Protein AF-0000000086525013 (afdb_homodimer)

Secondary structure (DSSP, 8-state):
-EEEEEEETTTTEEEEEEE-TTT-EEEEES-BGGGHHHHHHHHHHTT-EEEEEEESS--SSS-BSHHHHHHHH--EEEEEGGG---S-SEEE-TT-EEEETTEEEEEEE-TTSSTT-EEEEETTSSEEEEETTSBTTB----SSTT--HHHHHHHIIIIITTS-TT-EEEESB-SSSB--EEHHHHHHH-TTTSTT--HHHHHHHHHT--PPPPTTHHHHHHHHTTTT--SS-GGGGPPPSSS-EEE-TTS-EEE-HHHHHHTGGGSEEEE-S-HHHHTSTT-B-TTPEE--HHHHGGGGGGS-SSS-EEEE-SSSHHHHHHHHHHHHTT--SEEE-TTHHHHHHHTT---BS---/-EEEEEEETTTTEEEEEEE-TTT-EEEEES-BGGGHHHHHHHHHHTT-EEEEEEESS--SSS-BSHHHHHHHH--EEEEEGGG---S-SEEE-TT-EEEETTEEEEEEE-TTSSTT-EEEEETTSSEEEEETTSBTTB----SSTT--HHHHHHHIIIIITTS-TT-EEEESB-SSSB--EEHHHHHHH-TTTSTT--HHHHHHHHHT--PPPPTTHHHHHHHHTTTT--SS-GGGGPPPSSS-EEE-TTS-EEE-HHHHHHTGGGSEEEE-S-HHHHTSTT-B-TT-EE--HHHHGGGGGGS-SSS-EEEE-SSSHHHHHHHHHHHHTT--SEEE-TTHHHHHHHTT---BS---

Radius of gyration: 27.97 Å; Cα contacts (8 Å, |Δi|>4): 1702; chains: 2; bounding box: 59×94×61 Å

Foldseek 3Di:
DDWDWDADPQLQFIKIWDADPVVLEIEIEQAFQLCLQLVVQVSVVSVHQYAEYEYQAQDQQGAGNRVVNCVVRVHFYEFALQRLAPQGPYHDDQQDWADHPPKIWGWHQQAALANRGIKTAIPVRQEIEREQLDDDLDHHAQPPNNHHLLSSLCRCVPPPLPGPQNRKYAYGGDDPPDGIDGSVCCQDRNPQHHDPQDSVSNRVCRVPVPDDDRPRRVQRNVCVSHPRVRPPCPVVPDDDPLADWRAHSVGFTAHDLVRCLVQVVQAAEEEQEDPCQCLDQLAADPRHHYHHLVCCLVCVVVDDQVGAYEYAYQQFVSRRVVQVSNVVVPRDRYHYHHGGSVVCVVVPGDGDNHHD/DDWDWDADPQLQFIKIWDADPVVLEIEIEQAFQLCLQLVVQVSVVSVHQYAEYEYQAQDQQGAHNRVVNCVVRVHFYEFALQRLAPAGPYHDDQQDWADHPPKIWGWHQQAALARRGIKTAIPVRQEIEREQLDDDLDHHAQPPNNHHLLSSLCRCVVPPLPGPQNRKYAYGGDDPPDGIDGSVCCQDRNPQHHDPQDSVSNRVCRVPVPDDDRPRRVQRNVCVSHPRVRPPPPVVPDDDPLADWRAHSVGFTAHDLVRCLVQVVQAAEEEQEDPCQCLDQLAADPRHDYHHLVCCLVCVVVDDQVGAYEYAYQQFVSRRVVQVSNVVVPRDRYHYHHGGSVVSVVVPGDGDNHHD

Sequence (712 aa):
MIFRQLFDPQSSTYTYLLADSASREAVLIDPVFEQVRRDAALLDELGLRLVATVDTHVHADHVTGAWLLKQRTGSTIAISAASGAQGADRYLNDGDRCAFGARYLTVRATPGHTSGCISLVLDDESMAFTGDCLLIRGTGRTDFQQGDPRALYRAVHGRLFTLPAACLLYPAHDYRGLTVTSVGEERRFNPRLGGDLSEDDFAGYMRNLGLAHPRQIDVAVPANLQCGVAANAPDVQAAPDWAPLVYTFAGFWEIDPQWLEDHLPAVQVVDVREPDEFTGPLGHLPGATPIPLGELAARTGEIARDRPVVTVCRAGGRSAQATVILLKAGFDAVANLGGGMLRWRAEGRVVTDGRSMIFRQLFDPQSSTYTYLLADSASREAVLIDPVFEQVRRDAALLDELGLRLVATVDTHVHADHVTGAWLLKQRTGSTIAISAASGAQGADRYLNDGDRCAFGARYLTVRATPGHTSGCISLVLDDESMAFTGDCLLIRGTGRTDFQQGDPRALYRAVHGRLFTLPAACLLYPAHDYRGLTVTSVGEERRFNPRLGGDLSEDDFAGYMRNLGLAHPRQIDVAVPANLQCGVAANAPDVQAAPDWAPLVYTFAGFWEIDPQWLEDHLPAVQVVDVREPDEFTGPLGHLPGATPIPLGELAARTGEIARDRPVVTVCRAGGRSAQATVILLKAGFDAVANLGGGMLRWRAEGRVVTDGRS

Solvent-accessible surface area (backbone atoms only — not comparable to full-atom values): 36115 Å² total; per-residue (Å²): 112,48,75,47,61,36,39,40,81,88,67,30,32,37,25,39,40,42,27,21,70,84,72,24,20,17,36,35,34,42,45,41,42,96,44,40,67,53,53,52,18,44,33,57,76,69,63,40,45,53,56,29,32,38,36,35,48,71,40,40,62,47,37,35,16,43,41,59,46,25,73,73,66,67,25,41,35,33,32,36,57,64,47,70,52,38,85,56,73,39,66,43,48,68,68,38,72,53,70,26,58,96,45,37,29,36,32,38,64,27,29,8,29,27,55,17,21,28,25,39,28,35,77,84,47,56,39,31,37,30,22,50,50,42,33,82,52,42,57,44,64,33,88,48,71,70,25,29,49,56,49,29,46,49,23,43,58,67,64,49,58,66,45,54,50,79,16,30,36,37,37,29,49,49,91,72,39,62,63,69,47,30,30,45,51,40,48,58,60,13,56,56,67,14,62,78,42,44,61,65,49,31,34,56,37,60,74,52,61,79,71,77,79,64,89,36,30,84,56,8,35,67,18,23,38,40,38,21,51,50,91,83,51,62,74,75,72,57,72,71,84,90,54,80,62,46,62,43,65,75,70,51,38,27,42,49,66,67,60,44,67,78,41,50,91,70,42,41,41,39,30,29,38,50,73,69,52,48,69,23,59,73,15,34,56,76,84,47,43,80,42,33,59,84,47,35,84,82,47,51,85,80,53,72,83,92,45,39,36,35,25,27,20,61,39,23,35,49,10,43,53,46,41,54,55,40,43,75,72,67,51,81,52,59,26,16,31,65,37,14,45,54,44,44,52,75,70,66,53,81,59,39,76,41,57,131,112,48,76,45,60,35,39,40,80,88,68,30,31,38,25,38,39,42,27,21,70,85,70,24,19,17,36,35,35,40,47,42,43,93,43,40,66,52,53,52,20,45,33,56,77,68,62,40,45,53,56,29,32,37,36,36,48,72,39,40,60,47,37,34,17,43,42,59,46,24,74,74,67,67,26,40,36,33,33,35,58,64,46,71,52,39,86,57,73,38,67,44,50,68,69,37,73,53,72,26,57,96,43,36,29,35,32,37,64,27,29,8,29,27,57,16,22,28,26,38,29,34,76,83,46,56,36,32,37,30,22,49,50,41,34,82,51,43,56,44,64,32,88,48,72,70,25,30,51,56,47,28,47,50,23,43,58,66,64,48,57,67,45,55,48,78,16,30,37,35,37,28,48,49,90,72,39,63,64,68,48,29,32,45,51,39,48,56,59,13,54,58,65,14,62,78,41,46,60,66,48,31,34,56,38,60,73,53,60,79,71,78,78,63,89,35,31,86,56,9,35,65,18,22,37,40,40,21,52,48,90,84,49,62,74,75,72,56,71,70,86,90,53,79,61,48,62,42,65,76,71,52,38,27,43,47,66,69,60,44,67,76,42,49,90,69,42,42,40,39,29,29,38,49,72,69,51,47,68,23,60,74,15,34,56,76,84,45,42,79,43,33,60,84,47,34,84,82,46,51,84,79,53,71,84,90,45,40,35,35,26,26,21,60,39,23,34,50,11,45,54,45,44,53,55,40,43,75,72,67,52,83,50,59,27,16,31,66,38,14,45,54,43,42,51,74,70,68,52,79,58,40,76,41,57,132

pLDDT: mean 95.35, std 7.81, range [48.78, 99.0]

InterPro domains:
  IPR001279 Metallo-beta-lactamase [PF00753] (12-173)
  IPR001279 Metallo-beta-lactamase [SM00849] (12-173)
  IPR001763 Rhodanese-like domain [PF00581] (257-346)
  IPR001763 Rhodanese-like domain [PS50206] (263-353)
  IPR001763 Rhodanese-like domain [SM00450] (253-350)
  IPR036866 Ribonuclease Z/Hydroxyacylglutathione hydrolase-like [G3DSA:3.60.15.10] (1-240)
  IPR036866 Ribonuclease Z/Hydroxyacylglutathione hydrolase-like [SSF56281] (1-229)
  IPR036873 Rhodanese-like domain superfamily [G3DSA:3.40.250.10] (241-351)
  IPR036873 Rhodanese-like domain superfamily [SSF52821] (240-353)
  IPR044528 Persulfide dioxygenase-like, MBL-fold metallo-hydrolase domain [cd07724] (2-175)
  IPR051682 Mitochondrial Persulfide Dioxygenase [PTHR43084] (1-231)

Structure (mmCIF, N/CA/C/O backbone):
data_AF-0000000086525013-model_v1
#
loop_
_entity.id
_entity.type
_entity.pdbx_description
1 polymer 'MBL fold metallo-hydrolase'
#
loop_
_atom_site.group_PDB
_atom_site.id
_atom_site.type_symbol
_atom_site.label_atom_id
_atom_site.label_alt_id
_atom_site.label_comp_id
_atom_site.label_asym_id
_atom_site.label_entity_id
_atom_site.label_seq_id
_atom_site.pdbx_PDB_ins_code
_atom_site.Cartn_x
_atom_site.Cartn_y
_atom_site.Cartn_z
_atom_site.occupancy
_atom_site.B_iso_or_equiv
_atom_site.auth_seq_id
_atom_site.auth_comp_id
_atom_site.auth_asym_id
_atom_site.auth_atom_id
_atom_site.pdbx_PDB_model_num
ATOM 1 N N . MET A 1 1 ? -11.664 11.898 -12.141 1 95.5 1 MET A N 1
ATOM 2 C CA . MET A 1 1 ? -12.016 11.133 -10.945 1 95.5 1 MET A CA 1
ATOM 3 C C . MET A 1 1 ? -10.859 11.109 -9.953 1 95.5 1 MET A C 1
ATOM 5 O O . MET A 1 1 ? -9.703 10.984 -10.344 1 95.5 1 MET A O 1
ATOM 9 N N . ILE A 1 2 ? -11.125 11.344 -8.664 1 98.25 2 ILE A N 1
ATOM 10 C CA . ILE A 1 2 ? -10.164 11.219 -7.578 1 98.25 2 ILE A CA 1
ATOM 11 C C . ILE A 1 2 ? -10.195 9.797 -7.02 1 98.25 2 ILE A C 1
ATOM 13 O O . ILE A 1 2 ? -11.273 9.266 -6.73 1 98.25 2 ILE A O 1
ATOM 17 N N . PHE A 1 3 ? -9.109 9.156 -6.996 1 98.81 3 PHE A N 1
ATOM 18 C CA . PHE A 1 3 ? -8.984 7.809 -6.453 1 98.81 3 PHE A CA 1
ATOM 19 C C . PHE A 1 3 ? -7.852 7.734 -5.438 1 98.81 3 PHE A C 1
ATOM 21 O O . PHE A 1 3 ? -6.742 8.195 -5.703 1 98.81 3 PHE A O 1
ATOM 28 N N . ARG A 1 4 ? -8.172 7.215 -4.23 1 98.88 4 ARG A N 1
ATOM 29 C CA . ARG A 1 4 ? -7.16 6.938 -3.215 1 98.88 4 ARG A CA 1
ATOM 30 C C . ARG A 1 4 ? -7.305 5.523 -2.668 1 98.88 4 ARG A C 1
ATOM 32 O O . ARG A 1 4 ? -8.422 5.055 -2.424 1 98.88 4 ARG A O 1
ATOM 39 N N . GLN A 1 5 ? -6.199 4.84 -2.592 1 98.88 5 GLN A N 1
ATOM 40 C CA . GLN A 1 5 ? -6.059 3.561 -1.909 1 98.88 5 GLN A CA 1
ATOM 41 C C . GLN A 1 5 ? -5.359 3.729 -0.563 1 98.88 5 GLN A C 1
ATOM 43 O O . GLN A 1 5 ? -4.203 4.16 -0.508 1 98.88 5 GLN A O 1
ATOM 48 N N . LEU A 1 6 ? -6.098 3.436 0.527 1 98.88 6 LEU A N 1
ATOM 49 C CA . LEU A 1 6 ? -5.625 3.631 1.894 1 98.88 6 LEU A CA 1
ATOM 50 C C . LEU A 1 6 ? -5.5 2.295 2.619 1 98.88 6 LEU A C 1
ATOM 52 O O . LEU A 1 6 ? -6.348 1.416 2.463 1 98.88 6 LEU A O 1
ATOM 56 N N . PHE A 1 7 ? -4.43 2.154 3.373 1 98.81 7 PHE A N 1
ATOM 57 C CA . PHE A 1 7 ? -4.125 0.847 3.941 1 98.81 7 PHE A CA 1
ATOM 58 C C . PHE A 1 7 ? -4.109 0.909 5.465 1 98.81 7 PHE A C 1
ATOM 60 O O . PHE A 1 7 ? -3.574 1.854 6.047 1 98.81 7 PHE A O 1
ATOM 67 N N . ASP A 1 8 ? -4.754 -0.01 6.113 1 97.88 8 ASP A N 1
ATOM 68 C CA . ASP A 1 8 ? -4.609 -0.258 7.543 1 97.88 8 ASP A CA 1
ATOM 69 C C . ASP A 1 8 ? -3.648 -1.415 7.809 1 97.88 8 ASP A C 1
ATOM 71 O O . ASP A 1 8 ? -4.004 -2.58 7.609 1 97.88 8 ASP A O 1
ATOM 75 N N . PRO A 1 9 ? -2.467 -1.12 8.359 1 96.38 9 PRO A N 1
ATOM 76 C CA . PRO A 1 9 ? -1.465 -2.178 8.523 1 96.38 9 PRO A CA 1
ATOM 77 C C . PRO A 1 9 ? -1.87 -3.217 9.562 1 96.38 9 PRO A C 1
ATOM 79 O O . PRO A 1 9 ? -1.467 -4.379 9.477 1 96.38 9 PRO A O 1
ATOM 82 N N . GLN A 1 10 ? -2.672 -2.848 10.508 1 94.94 10 GLN A N 1
ATOM 83 C CA . GLN A 1 10 ? -3.033 -3.768 11.578 1 94.94 10 GLN A CA 1
ATOM 84 C C . GLN A 1 10 ? -3.918 -4.895 11.062 1 94.94 10 GLN A C 1
ATOM 86 O O . GLN A 1 10 ? -3.682 -6.066 11.359 1 94.94 10 GLN A O 1
ATOM 91 N N . SER A 1 11 ? -4.879 -4.562 10.266 1 95.94 11 SER A N 1
ATOM 92 C CA . SER A 1 11 ? -5.801 -5.574 9.766 1 95.94 11 SER A CA 1
ATOM 93 C C . SER A 1 11 ? -5.457 -5.977 8.336 1 95.94 11 SER A C 1
ATOM 95 O O . SER A 1 11 ? -6.105 -6.855 7.758 1 95.94 11 SER A O 1
ATOM 97 N N . SER A 1 12 ? -4.43 -5.293 7.723 1 97.75 12 SER A N 1
ATOM 98 C CA . SER A 1 12 ? -4.043 -5.543 6.34 1 97.75 12 SER A CA 1
ATOM 99 C C . SER A 1 12 ? -5.203 -5.273 5.387 1 97.75 12 SER A C 1
ATOM 101 O O . SER A 1 12 ? -5.438 -6.043 4.453 1 97.75 12 SER A O 1
ATOM 103 N N . THR A 1 13 ? -5.961 -4.191 5.637 1 98.38 13 THR A N 1
ATOM 104 C CA . THR A 1 13 ? -7.18 -3.891 4.891 1 98.38 13 THR A CA 1
ATOM 105 C C . THR A 1 13 ? -6.992 -2.643 4.035 1 98.38 13 THR A C 1
ATOM 107 O O . THR A 1 13 ? -6.422 -1.648 4.492 1 98.38 13 THR A O 1
ATOM 110 N N . TYR A 1 14 ? -7.418 -2.746 2.834 1 98.88 14 TYR A N 1
ATOM 111 C CA . TYR A 1 14 ? -7.496 -1.564 1.982 1 98.88 14 TYR A CA 1
ATOM 112 C C . TYR A 1 14 ? -8.859 -0.894 2.107 1 98.88 14 TYR A C 1
ATOM 114 O O . TYR A 1 14 ? -9.891 -1.571 2.166 1 98.88 14 TYR A O 1
ATOM 122 N N . THR A 1 15 ? -8.875 0.409 2.252 1 98.94 15 THR A N 1
ATOM 123 C CA . THR A 1 15 ? -10.016 1.29 2.051 1 98.94 15 THR A CA 1
ATOM 124 C C . THR A 1 15 ? -9.859 2.102 0.769 1 98.94 15 THR A C 1
ATOM 126 O O . THR A 1 15 ? -8.766 2.604 0.477 1 98.94 15 THR A O 1
ATOM 129 N N . TYR A 1 16 ? -10.945 2.178 -0.025 1 98.94 16 TYR A N 1
ATOM 130 C CA . TYR A 1 16 ? -10.859 2.896 -1.292 1 98.94 16 TYR A CA 1
ATOM 131 C C . TYR A 1 16 ? -11.75 4.133 -1.279 1 98.94 16 TYR A C 1
ATOM 133 O O . TYR A 1 16 ? -12.922 4.059 -0.906 1 98.94 16 TYR A O 1
ATOM 141 N N . LEU A 1 17 ? -11.148 5.27 -1.631 1 98.94 17 LEU A N 1
ATOM 142 C CA . LEU A 1 17 ? -11.875 6.52 -1.822 1 98.94 17 LEU A CA 1
ATOM 143 C C . LEU A 1 17 ? -12.039 6.832 -3.307 1 98.94 17 LEU A C 1
ATOM 145 O O . LEU A 1 17 ? -11.055 6.883 -4.047 1 98.94 17 LEU A O 1
ATOM 149 N N . LEU A 1 18 ? -13.242 6.902 -3.793 1 98.94 18 LEU A N 1
ATOM 150 C CA . LEU A 1 18 ? -13.562 7.367 -5.141 1 98.94 18 LEU A CA 1
ATOM 151 C C . LEU A 1 18 ? -14.398 8.641 -5.09 1 98.94 18 LEU A C 1
ATOM 153 O O . LEU A 1 18 ? -15.359 8.727 -4.324 1 98.94 18 LEU A O 1
ATOM 157 N N . ALA A 1 19 ? -14.055 9.578 -5.902 1 98.88 19 ALA A N 1
ATOM 158 C CA . ALA A 1 19 ? -14.82 10.82 -5.914 1 98.88 19 ALA A CA 1
ATOM 159 C C . ALA A 1 19 ? -14.898 11.406 -7.32 1 98.88 19 ALA A C 1
ATOM 161 O O . ALA A 1 19 ? -13.945 11.305 -8.102 1 98.88 19 ALA A O 1
ATOM 162 N N . ASP A 1 20 ? -16.016 11.945 -7.586 1 98.44 20 ASP A N 1
ATOM 163 C CA . ASP A 1 20 ? -16.203 12.719 -8.812 1 98.44 20 ASP A CA 1
ATOM 164 C C . ASP A 1 20 ? -15.547 14.094 -8.703 1 98.44 20 ASP A C 1
ATOM 166 O O . ASP A 1 20 ? -15.836 14.852 -7.777 1 98.44 20 ASP A O 1
ATOM 170 N N . SER A 1 21 ? -14.734 14.422 -9.625 1 96.81 21 SER A N 1
ATOM 171 C CA . SER A 1 21 ? -13.945 15.648 -9.547 1 96.81 21 SER A CA 1
ATOM 172 C C . SER A 1 21 ? -14.836 16.891 -9.664 1 96.81 21 SER A C 1
ATOM 174 O O . SER A 1 21 ? -14.523 17.938 -9.102 1 96.81 21 SER A O 1
ATOM 176 N N . ALA A 1 22 ? -15.93 16.812 -10.352 1 97.06 22 ALA A N 1
ATOM 177 C CA . ALA A 1 22 ? -16.797 17.969 -10.586 1 97.06 22 ALA A CA 1
ATOM 178 C C . ALA A 1 22 ? -17.734 18.188 -9.414 1 97.06 22 ALA A C 1
ATOM 180 O O . ALA A 1 22 ? -17.734 19.266 -8.805 1 97.06 22 ALA A O 1
ATOM 181 N N . SER A 1 23 ? -18.453 17.188 -8.992 1 98.25 23 SER A N 1
ATOM 182 C CA . SER A 1 23 ? -19.453 17.328 -7.941 1 98.25 23 SER A CA 1
ATOM 183 C C . SER A 1 23 ? -18.828 17.234 -6.559 1 98.25 23 SER A C 1
ATOM 185 O O . SER A 1 23 ? -19.438 17.594 -5.559 1 98.25 23 SER A O 1
ATOM 187 N N . ARG A 1 24 ? -17.672 16.578 -6.473 1 98.56 24 ARG A N 1
ATOM 188 C CA . ARG A 1 24 ? -16.922 16.359 -5.234 1 98.56 24 ARG A CA 1
ATOM 189 C C . ARG A 1 24 ? -17.625 15.328 -4.355 1 98.56 24 ARG A C 1
ATOM 191 O O . ARG A 1 24 ? -17.281 15.18 -3.18 1 98.56 24 ARG A O 1
ATOM 198 N N . GLU A 1 25 ? -18.594 14.648 -4.91 1 98.88 25 GLU A N 1
ATOM 199 C CA . GLU A 1 25 ? -19.219 13.539 -4.191 1 98.88 25 GLU A CA 1
ATOM 200 C C . GLU A 1 25 ? -18.312 12.32 -4.152 1 98.88 25 GLU A C 1
ATOM 202 O O . GLU A 1 25 ? -17.672 11.984 -5.152 1 98.88 25 GLU A O 1
ATOM 207 N N . ALA A 1 26 ? -18.25 11.688 -2.963 1 98.94 26 ALA A N 1
ATOM 208 C CA . ALA A 1 26 ? -17.297 10.602 -2.764 1 98.94 26 ALA A CA 1
ATOM 209 C C . ALA A 1 26 ? -17.969 9.391 -2.129 1 98.94 26 ALA A C 1
ATOM 211 O O . ALA A 1 26 ? -19 9.523 -1.46 1 98.94 26 ALA A O 1
ATOM 212 N N . VAL A 1 27 ? -17.422 8.258 -2.359 1 98.94 27 VAL A N 1
ATOM 213 C CA . VAL A 1 27 ? -17.766 7.027 -1.656 1 98.94 27 VAL A CA 1
ATOM 214 C C . VAL A 1 27 ? -16.5 6.41 -1.059 1 98.94 27 VAL A C 1
ATOM 216 O O . VAL A 1 27 ? -15.406 6.586 -1.59 1 98.94 27 VAL A O 1
ATOM 219 N N . LEU A 1 28 ? -16.641 5.781 0.048 1 98.94 28 LEU A N 1
ATOM 220 C CA . LEU A 1 28 ? -15.586 5.004 0.688 1 98.94 28 LEU A CA 1
ATOM 221 C C . LEU A 1 28 ? -15.961 3.527 0.746 1 98.94 28 LEU A C 1
ATOM 223 O O . LEU A 1 28 ? -17.062 3.178 1.17 1 98.94 28 LEU A O 1
ATOM 227 N N . ILE A 1 29 ? -15.094 2.691 0.295 1 98.94 29 ILE A N 1
ATOM 228 C CA . ILE A 1 29 ? -15.32 1.249 0.315 1 98.94 29 ILE A CA 1
ATOM 229 C C . ILE A 1 29 ? -14.516 0.618 1.448 1 98.94 29 ILE A C 1
ATOM 231 O O . ILE A 1 29 ? -13.305 0.833 1.554 1 98.94 29 ILE A O 1
ATOM 235 N N . ASP A 1 30 ? -15.164 -0.12 2.324 1 98.88 30 ASP A N 1
ATOM 236 C CA . ASP A 1 30 ? -14.578 -0.935 3.385 1 98.88 30 ASP A CA 1
ATOM 237 C C . ASP A 1 30 ? -13.773 -0.075 4.359 1 98.88 30 ASP A C 1
ATOM 239 O O . ASP A 1 30 ? -12.609 -0.362 4.629 1 98.88 30 ASP A O 1
ATOM 243 N N . PRO A 1 31 ? -14.375 0.946 4.93 1 98.44 31 PRO A N 1
ATOM 244 C CA . PRO A 1 31 ? -13.648 1.742 5.918 1 98.44 31 PRO A CA 1
ATOM 245 C C . PRO A 1 31 ? -13.336 0.959 7.191 1 98.44 31 PRO A C 1
ATOM 247 O O . PRO A 1 31 ? -14.047 0.006 7.527 1 98.44 31 PRO A O 1
ATOM 250 N N . VAL A 1 32 ? -12.32 1.278 7.84 1 97.06 32 VAL A N 1
ATOM 251 C CA . VAL A 1 32 ? -11.859 0.637 9.07 1 97.06 32 VAL A CA 1
ATOM 252 C C . VAL A 1 32 ? -12.047 1.588 10.25 1 97.06 32 VAL A C 1
ATOM 254 O O . VAL A 1 32 ? -11.656 2.756 10.18 1 97.06 32 VAL A O 1
ATOM 257 N N . PHE A 1 33 ? -12.547 1.105 11.281 1 95.12 33 PHE A N 1
ATOM 258 C CA . PHE A 1 33 ? -12.922 1.897 12.445 1 95.12 33 PHE A CA 1
ATOM 259 C C . PHE A 1 33 ? -11.742 2.732 12.93 1 95.12 33 PHE A C 1
ATOM 261 O O . PHE A 1 33 ? -11.867 3.947 13.109 1 95.12 33 PHE A O 1
ATOM 268 N N . GLU A 1 34 ? -10.57 2.117 13.062 1 94 34 GLU A N 1
ATOM 269 C CA . GLU A 1 34 ? -9.391 2.771 13.617 1 94 34 GLU A CA 1
ATOM 270 C C . GLU A 1 34 ? -8.859 3.846 12.672 1 94 34 GLU A C 1
ATOM 272 O O . GLU A 1 34 ? -8.039 4.68 13.062 1 94 34 GLU A O 1
ATOM 277 N N . GLN A 1 35 ? -9.375 3.863 11.422 1 96.5 35 GLN A N 1
ATOM 278 C CA . GLN A 1 35 ? -8.844 4.781 10.414 1 96.5 35 GLN A CA 1
ATOM 279 C C . GLN A 1 35 ? -9.852 5.879 10.086 1 96.5 35 GLN A C 1
ATOM 281 O O . GLN A 1 35 ? -9.633 6.68 9.172 1 96.5 35 GLN A O 1
ATOM 286 N N . VAL A 1 36 ? -10.906 5.996 10.797 1 95.88 36 VAL A N 1
ATOM 287 C CA . VAL A 1 36 ? -11.984 6.934 10.5 1 95.88 36 VAL A CA 1
ATOM 288 C C . VAL A 1 36 ? -11.445 8.367 10.523 1 95.88 36 VAL A C 1
ATOM 290 O O . VAL A 1 36 ? -11.781 9.172 9.648 1 95.88 36 VAL A O 1
ATOM 293 N N . ARG A 1 37 ? -10.625 8.688 11.492 1 95.06 37 ARG A N 1
ATOM 294 C CA . ARG A 1 37 ? -10.07 10.031 11.586 1 95.06 37 ARG A CA 1
ATOM 295 C C . ARG A 1 37 ? -9.234 10.375 10.359 1 95.06 37 ARG A C 1
ATOM 297 O O . ARG A 1 37 ? -9.344 11.469 9.805 1 95.06 37 ARG A O 1
ATOM 304 N N . ARG A 1 38 ? -8.422 9.422 9.977 1 96.94 38 ARG A N 1
ATOM 305 C CA . ARG A 1 38 ? -7.598 9.594 8.781 1 96.94 38 ARG A CA 1
ATOM 306 C C . ARG A 1 38 ? -8.469 9.844 7.551 1 96.94 38 ARG A C 1
ATOM 308 O O . ARG A 1 38 ? -8.219 10.789 6.793 1 96.94 38 ARG A O 1
ATOM 315 N N . ASP A 1 39 ? -9.445 9.031 7.398 1 98.25 39 ASP A N 1
ATOM 316 C CA . ASP A 1 39 ? -10.281 9.086 6.203 1 98.25 39 ASP A CA 1
ATOM 317 C C . ASP A 1 39 ? -11.109 10.367 6.18 1 98.25 39 ASP A C 1
ATOM 319 O O . ASP A 1 39 ? -11.242 11.008 5.133 1 98.25 39 ASP A O 1
ATOM 323 N N . ALA A 1 40 ? -11.641 10.742 7.316 1 97.75 40 ALA A N 1
ATOM 324 C CA . ALA A 1 40 ? -12.414 11.977 7.41 1 97.75 40 ALA A CA 1
ATOM 325 C C . ALA A 1 40 ? -11.547 13.195 7.121 1 97.75 40 ALA A C 1
ATOM 327 O O . ALA A 1 40 ? -11.984 14.133 6.445 1 97.75 40 ALA A O 1
ATOM 328 N N . ALA A 1 41 ? -10.352 13.195 7.668 1 98.12 41 ALA A N 1
ATOM 329 C CA . ALA A 1 41 ? -9.43 14.297 7.43 1 98.12 41 ALA A CA 1
ATOM 330 C C . ALA A 1 41 ? -9.125 14.445 5.941 1 98.12 41 ALA A C 1
ATOM 332 O O . ALA A 1 41 ? -9.062 15.57 5.422 1 98.12 41 ALA A O 1
ATOM 333 N N . LEU A 1 42 ? -8.93 13.328 5.285 1 98.81 42 LEU A N 1
ATOM 334 C CA . LEU A 1 42 ? -8.656 13.359 3.852 1 98.81 42 LEU A CA 1
ATOM 335 C C . LEU A 1 42 ? -9.844 13.945 3.09 1 98.81 42 LEU A C 1
ATOM 337 O O . LEU A 1 42 ? -9.664 14.797 2.211 1 98.81 42 LEU A O 1
ATOM 341 N N . LEU A 1 43 ? -11.055 13.492 3.396 1 98.75 43 L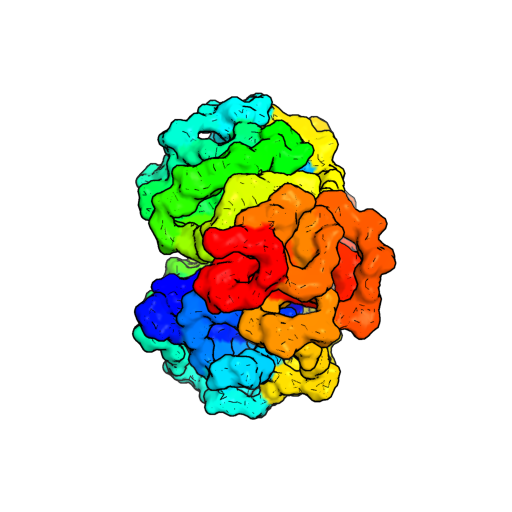EU A N 1
ATOM 342 C CA . LEU A 1 43 ? -12.266 14.016 2.773 1 98.75 43 LEU A CA 1
ATOM 343 C C . LEU A 1 43 ? -12.352 15.531 2.939 1 98.75 43 LEU A C 1
ATOM 345 O O . LEU A 1 43 ? -12.602 16.25 1.974 1 98.75 43 LEU A O 1
ATOM 349 N N . ASP A 1 44 ? -12.078 15.977 4.105 1 98.06 44 ASP A N 1
ATOM 350 C CA . ASP A 1 44 ? -12.164 17.406 4.418 1 98.06 44 ASP A CA 1
ATOM 351 C C . ASP A 1 44 ? -11.133 18.203 3.627 1 98.06 44 ASP A C 1
ATOM 353 O O . ASP A 1 44 ? -11.469 19.188 2.982 1 98.06 44 ASP A O 1
ATOM 357 N N . GLU A 1 45 ? -9.891 17.75 3.678 1 98 45 GLU A N 1
ATOM 358 C CA . GLU A 1 45 ? -8.82 18.484 3.004 1 98 45 GLU A CA 1
ATOM 359 C C . GLU A 1 45 ? -9.062 18.547 1.499 1 98 45 GLU A C 1
ATOM 361 O O . GLU A 1 45 ? -8.734 19.547 0.859 1 98 45 GLU A O 1
ATOM 366 N N . LEU A 1 46 ? -9.688 17.516 0.967 1 98.44 46 LEU A N 1
ATOM 367 C CA . LEU A 1 46 ? -9.891 17.469 -0.476 1 98.44 46 LEU A CA 1
ATOM 368 C C . LEU A 1 46 ? -11.219 18.109 -0.854 1 98.44 46 LEU A C 1
ATOM 370 O O . LEU A 1 46 ? -11.562 18.203 -2.035 1 98.44 46 LEU A O 1
ATOM 374 N N . GLY A 1 47 ? -11.984 18.578 0.12 1 98.25 47 GLY A N 1
ATOM 375 C CA . GLY A 1 47 ? -13.266 19.203 -0.137 1 98.25 47 GLY A CA 1
ATOM 376 C C . GLY A 1 47 ? -14.305 18.25 -0.704 1 98.25 47 GLY A C 1
ATOM 377 O O . GLY A 1 47 ? -15.039 18.609 -1.624 1 98.25 47 GLY A O 1
ATOM 378 N N . LEU A 1 48 ? -14.32 17.062 -0.196 1 98.81 48 LEU A N 1
ATOM 379 C CA . LEU A 1 48 ? -15.219 16.047 -0.718 1 98.81 48 LEU A CA 1
ATOM 380 C C . LEU A 1 48 ? -16.406 15.844 0.207 1 98.81 48 LEU A C 1
ATOM 382 O O . LEU A 1 48 ? -16.281 15.945 1.429 1 98.81 48 LEU A O 1
ATOM 386 N N . ARG A 1 49 ? -17.5 15.594 -0.397 1 98.81 49 ARG A N 1
ATOM 387 C CA . ARG A 1 49 ? -18.688 15.203 0.349 1 98.81 49 ARG A CA 1
ATOM 388 C C . ARG A 1 49 ? -18.891 13.688 0.291 1 98.81 49 ARG A C 1
ATOM 390 O O . ARG A 1 49 ? -19.172 13.141 -0.775 1 98.81 49 ARG A O 1
ATOM 397 N N . LEU A 1 50 ? -18.797 13.023 1.381 1 98.88 50 LEU A N 1
ATOM 398 C CA . LEU A 1 50 ? -19.016 11.578 1.438 1 98.88 50 LEU A CA 1
ATOM 399 C C . LEU A 1 50 ? -20.5 11.25 1.341 1 98.88 50 LEU A C 1
ATOM 401 O O . LEU A 1 50 ? -21.266 11.539 2.258 1 98.88 50 LEU A O 1
ATOM 405 N N . VAL A 1 51 ? -20.859 10.648 0.305 1 98.88 51 VAL A N 1
ATOM 406 C CA . VAL A 1 51 ? -22.281 10.359 0.123 1 98.88 51 VAL A CA 1
ATOM 407 C C . VAL A 1 51 ? -22.609 9 0.739 1 98.88 51 VAL A C 1
ATOM 409 O O . VAL A 1 51 ? -23.703 8.805 1.278 1 98.88 51 VAL A O 1
ATOM 412 N N . ALA A 1 52 ? -21.641 8.062 0.678 1 98.88 52 ALA A N 1
ATOM 413 C CA . ALA A 1 52 ? -21.922 6.734 1.209 1 98.88 52 ALA A CA 1
ATOM 414 C C . ALA A 1 52 ? -20.641 5.98 1.538 1 98.88 52 ALA A C 1
ATOM 416 O O . ALA A 1 52 ? -19.594 6.219 0.922 1 98.88 52 ALA A O 1
ATOM 417 N N . THR A 1 53 ? -20.734 5.168 2.5 1 98.88 53 THR A N 1
ATOM 418 C CA . THR A 1 53 ? -19.781 4.074 2.689 1 98.88 53 THR A CA 1
ATOM 419 C C . THR A 1 53 ? -20.375 2.754 2.215 1 98.88 53 THR A C 1
ATOM 421 O O . THR A 1 53 ? -21.578 2.514 2.383 1 98.88 53 THR A O 1
ATOM 424 N N . VAL A 1 54 ? -19.578 1.96 1.586 1 98.94 54 VAL A N 1
ATOM 425 C CA . VAL A 1 54 ? -20.016 0.646 1.124 1 98.94 54 VAL A CA 1
ATOM 426 C C . VAL A 1 54 ? -19.078 -0.431 1.676 1 98.94 54 VAL A C 1
ATOM 428 O O . VAL A 1 54 ? -17.875 -0.411 1.415 1 98.94 54 VAL A O 1
ATOM 431 N N . ASP A 1 55 ? -19.609 -1.357 2.439 1 98.88 55 ASP A N 1
ATOM 432 C CA . ASP A 1 55 ? -18.844 -2.531 2.857 1 98.88 55 ASP A CA 1
ATOM 433 C C . ASP A 1 55 ? -19.094 -3.711 1.921 1 98.88 55 ASP A C 1
ATOM 435 O O . ASP A 1 55 ? -20.25 -4.062 1.656 1 98.88 55 ASP A O 1
ATOM 439 N N . THR A 1 56 ? -18.047 -4.312 1.505 1 98.88 56 THR A N 1
ATOM 440 C CA . THR A 1 56 ? -18.172 -5.41 0.552 1 98.88 56 THR A CA 1
ATOM 441 C C . THR A 1 56 ? -18.719 -6.66 1.231 1 98.88 56 THR A C 1
ATOM 443 O O . THR A 1 56 ? -19.281 -7.539 0.568 1 98.88 56 THR A O 1
ATOM 446 N N . HIS A 1 57 ? -18.5 -6.773 2.496 1 98.56 57 HIS A N 1
ATOM 447 C CA . HIS A 1 57 ? -19.016 -7.879 3.299 1 98.56 57 HIS A CA 1
ATOM 448 C C . HIS A 1 57 ? -18.906 -7.57 4.789 1 98.56 57 HIS A C 1
ATOM 450 O O . HIS A 1 57 ? -18.406 -6.516 5.176 1 98.56 57 HIS A O 1
ATOM 456 N N . VAL A 1 58 ? -19.562 -8.445 5.602 1 97.56 58 VAL A N 1
ATOM 457 C CA . VAL A 1 58 ? -19.375 -8.367 7.047 1 97.56 58 VAL A CA 1
ATOM 458 C C . VAL A 1 58 ? -17.984 -8.852 7.414 1 97.56 58 VAL A C 1
ATOM 460 O O . VAL A 1 58 ? -17.719 -10.055 7.406 1 97.56 58 VAL A O 1
ATOM 463 N N . HIS A 1 59 ? -17.125 -7.895 7.762 1 96.31 59 HIS A N 1
ATOM 464 C CA . HIS A 1 59 ? -15.719 -8.203 8.016 1 96.31 59 HIS A CA 1
ATOM 465 C C . HIS A 1 59 ? -15.555 -8.977 9.312 1 96.31 59 HIS A C 1
ATOM 467 O O . HIS A 1 59 ? -16.281 -8.734 10.289 1 96.31 59 HIS A O 1
ATOM 473 N N . ALA A 1 60 ? -14.562 -9.844 9.375 1 94.69 60 ALA A N 1
ATOM 474 C CA . ALA A 1 60 ? -14.289 -10.633 10.57 1 94.69 60 ALA A CA 1
ATOM 475 C C . ALA A 1 60 ? -12.984 -10.195 11.234 1 94.69 60 ALA A C 1
ATOM 477 O O . ALA A 1 60 ? -12.711 -10.562 12.375 1 94.69 60 ALA A O 1
ATOM 478 N N . ASP A 1 61 ? -12.258 -9.375 10.555 1 93.38 61 ASP A N 1
ATOM 479 C CA . ASP A 1 61 ? -10.906 -9.094 11.023 1 93.38 61 ASP A CA 1
ATOM 480 C C . ASP A 1 61 ? -10.789 -7.652 11.516 1 93.38 61 ASP A C 1
ATOM 482 O O . ASP A 1 61 ? -9.797 -7.285 12.156 1 93.38 61 ASP A O 1
ATOM 486 N N . HIS A 1 62 ? -11.789 -6.824 11.219 1 94.19 62 HIS A N 1
ATOM 487 C CA . HIS A 1 62 ? -11.836 -5.457 11.727 1 94.19 62 HIS A CA 1
ATOM 488 C C . HIS A 1 62 ? -13.273 -4.957 11.828 1 94.19 62 HIS A C 1
ATOM 490 O O . HIS A 1 62 ? -14.188 -5.551 11.25 1 94.19 62 HIS A O 1
ATOM 496 N N . VAL A 1 63 ? -13.422 -3.941 12.562 1 95.25 63 VAL A N 1
ATOM 497 C CA . VAL A 1 63 ? -14.719 -3.271 12.641 1 95.25 63 VAL A CA 1
ATOM 498 C C . VAL A 1 63 ? -14.781 -2.156 11.602 1 95.25 63 VAL A C 1
ATOM 500 O O . VAL A 1 63 ? -13.828 -1.383 11.453 1 95.25 63 VAL A O 1
ATOM 503 N N . THR A 1 64 ? -15.859 -2.129 10.859 1 97.06 64 THR A N 1
ATOM 504 C CA . THR A 1 64 ? -16.047 -1.095 9.852 1 97.06 64 THR A CA 1
ATOM 505 C C . THR A 1 64 ? -16.188 0.279 10.5 1 97.06 64 THR A C 1
ATOM 507 O O . THR A 1 64 ? -16.734 0.402 11.594 1 97.06 64 THR A O 1
ATOM 510 N N . GLY A 1 65 ? -15.664 1.315 9.828 1 96.19 65 GLY A N 1
ATOM 511 C CA . GLY A 1 65 ? -15.828 2.686 10.281 1 96.19 65 GLY A CA 1
ATOM 512 C C . GLY A 1 65 ? -17.109 3.326 9.797 1 96.19 65 GLY A C 1
ATOM 513 O O . GLY A 1 65 ? -17.312 4.531 9.953 1 96.19 65 GLY A O 1
ATOM 514 N N . ALA A 1 66 ? -18.047 2.592 9.203 1 96.94 66 ALA A N 1
ATOM 515 C CA . ALA A 1 66 ? -19.219 3.111 8.5 1 96.94 66 ALA A CA 1
ATOM 516 C C . ALA A 1 66 ? -20.094 3.93 9.438 1 96.94 66 ALA A C 1
ATOM 518 O O . ALA A 1 66 ? -20.469 5.062 9.125 1 96.94 66 ALA A O 1
ATOM 519 N N . TRP A 1 67 ? -20.438 3.367 10.562 1 94.75 67 TRP A N 1
ATOM 520 C CA . TRP A 1 67 ? -21.328 4.043 11.492 1 94.75 67 TRP A CA 1
ATOM 521 C C . TRP A 1 67 ? -20.734 5.363 11.961 1 94.75 67 TRP A C 1
ATOM 523 O O . TRP A 1 67 ? -21.406 6.398 11.961 1 94.75 67 TRP A O 1
ATOM 533 N N . LEU A 1 68 ? -19.469 5.309 12.336 1 93.38 68 LEU A N 1
ATOM 534 C CA . LEU A 1 68 ? -18.812 6.508 12.836 1 93.38 68 LEU A CA 1
ATOM 535 C C . LEU A 1 68 ? -18.734 7.57 11.742 1 93.38 68 LEU A C 1
ATOM 537 O O . LEU A 1 68 ? -18.906 8.758 12.016 1 93.38 68 LEU A O 1
ATOM 541 N N . LEU A 1 69 ? -18.438 7.164 10.531 1 96.31 69 LEU A N 1
ATOM 542 C CA . LEU A 1 69 ? -18.375 8.102 9.414 1 96.31 69 LEU A CA 1
ATOM 543 C C . LEU A 1 69 ? -19.75 8.711 9.156 1 96.31 69 LEU A C 1
ATOM 545 O O . LEU A 1 69 ? -19.859 9.898 8.82 1 96.31 69 LEU A O 1
ATOM 549 N N . LYS A 1 70 ? -20.797 7.922 9.266 1 96.19 70 LYS A N 1
ATOM 550 C CA . LYS A 1 70 ? -22.156 8.438 9.141 1 96.19 70 LYS A CA 1
ATOM 551 C C . LYS A 1 70 ? -22.422 9.523 10.188 1 96.19 70 LYS A C 1
ATOM 553 O O . LYS A 1 70 ? -22.969 10.578 9.867 1 96.19 70 LYS A O 1
ATOM 558 N N . GLN A 1 71 ? -22.031 9.273 11.375 1 92.12 71 GLN A N 1
ATOM 559 C CA . GLN A 1 71 ? -22.219 10.25 12.445 1 92.12 71 GLN A CA 1
ATOM 560 C C . GLN A 1 71 ? -21.469 11.547 12.148 1 92.12 71 GLN A C 1
ATOM 562 O O . GLN A 1 71 ? -21.969 12.633 12.422 1 92.12 71 GLN A O 1
ATOM 567 N N . ARG A 1 72 ? -20.359 11.438 11.578 1 91.94 72 ARG A N 1
ATOM 568 C CA . ARG A 1 72 ? -19.484 12.586 11.375 1 91.94 72 ARG A CA 1
ATOM 569 C C . ARG A 1 72 ? -19.875 13.375 10.141 1 91.94 72 ARG A C 1
ATOM 571 O O . ARG A 1 72 ? -19.766 14.602 10.117 1 91.94 72 ARG A O 1
ATOM 578 N N . THR A 1 73 ? -20.281 12.648 9.109 1 95.94 73 THR A N 1
ATOM 579 C CA . THR A 1 73 ? -20.391 13.305 7.812 1 95.94 73 THR A CA 1
ATOM 580 C C . THR A 1 73 ? -21.844 13.328 7.336 1 95.94 73 THR A C 1
ATOM 582 O O . THR A 1 73 ? -22.172 14.055 6.395 1 95.94 73 THR A O 1
ATOM 585 N N . GLY A 1 74 ? -22.703 12.523 7.906 1 97 74 GLY A N 1
ATOM 586 C CA . GLY A 1 74 ? -24.062 12.375 7.43 1 97 74 GLY A CA 1
ATOM 587 C C . GLY A 1 74 ? -24.188 11.43 6.25 1 97 74 GLY A C 1
ATOM 588 O O . GLY A 1 74 ? -25.234 11.367 5.605 1 97 74 GLY A O 1
ATOM 589 N N . SER A 1 75 ? -23.156 10.688 5.914 1 98.38 75 SER A N 1
ATOM 590 C CA . SER A 1 75 ? -23.172 9.75 4.797 1 98.38 75 SER A CA 1
ATOM 591 C C . SER A 1 75 ? -24.156 8.617 5.047 1 98.38 75 SER A C 1
ATOM 593 O O . SER A 1 75 ? -24.609 8.414 6.176 1 98.38 75 SER A O 1
ATOM 595 N N . THR A 1 76 ? -24.516 7.914 4.004 1 98.69 76 THR A N 1
ATOM 596 C CA . THR A 1 76 ? -25.328 6.711 4.137 1 98.69 76 THR A CA 1
ATOM 597 C C . THR A 1 76 ? -24.453 5.465 4.188 1 98.69 76 THR A C 1
ATOM 599 O O . THR A 1 76 ? -23.328 5.473 3.695 1 98.69 76 THR A O 1
ATOM 602 N N . ILE A 1 77 ? -24.969 4.434 4.84 1 98.56 77 ILE A N 1
ATOM 603 C CA . ILE A 1 77 ? -24.281 3.146 4.93 1 98.56 77 ILE A CA 1
ATOM 604 C C . ILE A 1 77 ? -24.938 2.145 3.982 1 98.56 77 ILE A C 1
ATOM 606 O O . ILE A 1 77 ? -26.156 1.949 4.023 1 98.56 77 ILE A O 1
ATOM 610 N N . ALA A 1 78 ? -24.172 1.581 3.104 1 98.88 78 ALA A N 1
ATOM 611 C CA . ALA A 1 78 ? -24.672 0.574 2.17 1 98.88 78 ALA A CA 1
ATOM 612 C C . ALA A 1 78 ? -23.938 -0.753 2.352 1 98.88 78 ALA A C 1
ATOM 614 O O . ALA A 1 78 ? -22.719 -0.777 2.561 1 98.88 78 ALA A O 1
ATOM 615 N N . ILE A 1 79 ? -24.641 -1.829 2.271 1 98.69 79 ILE A N 1
ATOM 616 C CA . ILE A 1 79 ? -24.094 -3.184 2.348 1 98.69 79 ILE A CA 1
ATOM 617 C C . ILE A 1 79 ? -25.062 -4.16 1.693 1 98.69 79 ILE A C 1
ATOM 619 O O . ILE A 1 79 ? -26.234 -3.834 1.479 1 98.69 79 ILE A O 1
ATOM 623 N N . SER A 1 80 ? -24.594 -5.281 1.382 1 98.56 80 SER A N 1
ATOM 624 C CA . SER A 1 80 ? -25.391 -6.277 0.687 1 98.56 80 SER A CA 1
ATOM 625 C C . SER A 1 80 ? -26.625 -6.668 1.512 1 98.56 80 SER A C 1
ATOM 627 O O . SER A 1 80 ? -26.516 -6.836 2.729 1 98.56 80 SER A O 1
ATOM 629 N N . ALA A 1 81 ? -27.75 -6.855 0.796 1 98.31 81 ALA A N 1
ATOM 630 C CA . ALA A 1 81 ? -28.969 -7.344 1.439 1 98.31 81 ALA A CA 1
ATOM 631 C C . ALA A 1 81 ? -28.766 -8.742 2.01 1 98.31 81 ALA A C 1
ATOM 633 O O . ALA A 1 81 ? -29.375 -9.102 3.02 1 98.31 81 ALA A O 1
ATOM 634 N N . ALA A 1 82 ? -27.891 -9.469 1.458 1 97.94 82 ALA A N 1
ATOM 635 C CA . ALA A 1 82 ? -27.656 -10.859 1.842 1 97.94 82 ALA A CA 1
ATOM 636 C C . ALA A 1 82 ? -26.703 -10.945 3.041 1 97.94 82 ALA A C 1
ATOM 638 O O . ALA A 1 82 ? -26.484 -12.031 3.582 1 97.94 82 ALA A O 1
ATOM 639 N N . SER A 1 83 ? -26.203 -9.852 3.529 1 97.06 83 SER A N 1
ATOM 640 C CA . SER A 1 83 ? -25.172 -9.836 4.562 1 97.06 83 SER A CA 1
ATOM 641 C C . SER A 1 83 ? -25.75 -10.172 5.93 1 97.06 83 SER A C 1
ATOM 643 O O . SER A 1 83 ? -25.031 -10.602 6.832 1 97.06 83 SER A O 1
ATOM 645 N N . GLY A 1 84 ? -27.047 -9.867 6.039 1 96.31 84 GLY A N 1
ATOM 646 C CA . GLY A 1 84 ? -27.672 -10.039 7.34 1 96.31 84 GLY A CA 1
ATOM 647 C C . GLY A 1 84 ? -27.438 -8.859 8.273 1 96.31 84 GLY A C 1
ATOM 648 O O . GLY A 1 84 ? -27.953 -8.844 9.398 1 96.31 84 GLY A O 1
ATOM 649 N N . ALA A 1 85 ? -26.734 -7.902 7.84 1 96.81 85 ALA A N 1
ATOM 650 C CA . ALA A 1 85 ? -26.469 -6.738 8.68 1 96.81 85 ALA A CA 1
ATOM 651 C C . ALA A 1 85 ? -27.734 -5.902 8.883 1 96.81 85 ALA A C 1
ATOM 653 O O . ALA A 1 85 ? -28.609 -5.875 8.023 1 96.81 85 ALA A O 1
ATOM 654 N N . GLN A 1 86 ? -27.766 -5.27 10 1 96.44 86 GLN A N 1
ATOM 655 C CA . GLN A 1 86 ? -28.844 -4.348 10.32 1 96.44 86 GLN A CA 1
ATOM 656 C C . GLN A 1 86 ? -28.328 -2.934 10.547 1 96.44 86 GLN A C 1
ATOM 658 O O . GLN A 1 86 ? -27.141 -2.75 10.859 1 96.44 86 GLN A O 1
ATOM 663 N N . GLY A 1 87 ? -29.188 -1.998 10.305 1 94.81 87 GLY A N 1
ATOM 664 C CA . GLY A 1 87 ? -28.797 -0.623 10.586 1 94.81 87 GLY A CA 1
ATOM 665 C C . GLY A 1 87 ? -28.266 0.106 9.367 1 94.81 87 GLY A C 1
ATOM 666 O O . GLY A 1 87 ? -27.953 1.296 9.438 1 94.81 87 GLY A O 1
ATOM 667 N N . ALA A 1 88 ? -28.156 -0.552 8.25 1 97.88 88 ALA A N 1
ATOM 668 C CA . ALA A 1 88 ? -27.719 0.114 7.023 1 97.88 88 ALA A CA 1
ATOM 669 C C . ALA A 1 88 ? -28.844 0.993 6.461 1 97.88 88 ALA A C 1
ATOM 671 O O . ALA A 1 88 ? -30.016 0.821 6.812 1 97.88 88 ALA A O 1
ATOM 672 N N . ASP A 1 89 ? -28.469 1.949 5.727 1 98.56 89 ASP A N 1
ATOM 673 C CA . ASP A 1 89 ? -29.453 2.809 5.062 1 98.56 89 ASP A CA 1
ATOM 674 C C . ASP A 1 89 ? -29.906 2.201 3.738 1 98.56 89 ASP A C 1
ATOM 676 O O . ASP A 1 89 ? -31.031 2.432 3.301 1 98.56 89 ASP A O 1
ATOM 680 N N . ARG A 1 90 ? -29.016 1.481 3.1 1 98.62 90 ARG A N 1
ATOM 681 C CA . ARG A 1 90 ? -29.312 0.842 1.82 1 98.62 90 ARG A CA 1
ATOM 682 C C . ARG A 1 90 ? -28.828 -0.606 1.811 1 98.62 90 ARG A C 1
ATOM 684 O O . ARG A 1 90 ? -27.672 -0.885 2.148 1 98.62 90 ARG A O 1
ATOM 691 N N . TYR A 1 91 ? -29.641 -1.474 1.464 1 98.75 91 TYR A N 1
ATOM 692 C CA . TYR A 1 91 ? -29.328 -2.883 1.255 1 98.75 91 TYR A CA 1
ATOM 693 C C . TYR A 1 91 ? -29.25 -3.207 -0.232 1 98.75 91 TYR A C 1
ATOM 695 O O . TYR A 1 91 ? -30.25 -3.137 -0.951 1 98.75 91 TYR A O 1
ATOM 703 N N . LEU A 1 92 ? -28.078 -3.59 -0.65 1 98.81 92 LEU A N 1
ATOM 704 C CA . LEU A 1 92 ? -27.734 -3.658 -2.064 1 98.81 92 LEU A CA 1
ATOM 705 C C . LEU A 1 92 ? -27.969 -5.059 -2.617 1 98.81 92 LEU A C 1
ATOM 707 O O . LEU A 1 92 ? -27.703 -6.055 -1.943 1 98.81 92 LEU A O 1
ATOM 711 N N . ASN A 1 93 ? -28.484 -5.102 -3.801 1 98.62 93 ASN A N 1
ATOM 712 C CA . ASN A 1 93 ? -28.656 -6.332 -4.566 1 98.62 93 ASN A CA 1
ATOM 713 C C . ASN A 1 93 ? -27.812 -6.32 -5.84 1 98.62 93 ASN A C 1
ATOM 715 O O . ASN A 1 93 ? -27.312 -5.273 -6.242 1 98.62 93 ASN A O 1
ATOM 719 N N . ASP A 1 94 ? -27.672 -7.484 -6.383 1 98.62 94 ASP A N 1
ATOM 720 C CA . ASP A 1 94 ? -26.953 -7.602 -7.652 1 98.62 94 ASP A CA 1
ATOM 721 C C . ASP A 1 94 ? -27.516 -6.637 -8.688 1 98.62 94 ASP A C 1
ATOM 723 O O . ASP A 1 94 ? -28.734 -6.566 -8.883 1 98.62 94 ASP A O 1
ATOM 727 N N . GLY A 1 95 ? -26.672 -5.879 -9.297 1 98.5 95 GLY A N 1
ATOM 728 C CA . GLY A 1 95 ? -27.094 -4.977 -10.359 1 98.5 95 GLY A CA 1
ATOM 729 C C . GLY A 1 95 ? -27.375 -3.57 -9.867 1 98.5 95 GLY A C 1
ATOM 730 O O . GLY A 1 95 ? -27.453 -2.633 -10.664 1 98.5 95 GLY A O 1
ATOM 731 N N . ASP A 1 96 ? -27.531 -3.385 -8.547 1 98.81 96 ASP A N 1
ATOM 732 C CA . ASP A 1 96 ? -27.734 -2.045 -8 1 98.81 96 ASP A CA 1
ATOM 733 C C . ASP A 1 96 ? -26.547 -1.136 -8.312 1 98.81 96 ASP A C 1
ATOM 735 O O . ASP A 1 96 ? -25.453 -1.615 -8.633 1 98.81 96 ASP A O 1
ATOM 739 N N . ARG A 1 97 ? -26.828 0.133 -8.281 1 98.69 97 ARG A N 1
ATOM 740 C CA . ARG A 1 97 ? -25.781 1.125 -8.531 1 98.69 97 ARG A CA 1
ATOM 741 C C . ARG A 1 97 ? -25.578 2.023 -7.312 1 98.69 97 ARG A C 1
ATOM 743 O O . ARG A 1 97 ? -26.547 2.395 -6.641 1 98.69 97 ARG A O 1
ATOM 750 N N . CYS A 1 98 ? -24.375 2.268 -6.941 1 98.69 98 CYS A N 1
ATOM 751 C CA . CYS A 1 98 ? -24 3.281 -5.965 1 98.69 98 CYS A CA 1
ATOM 752 C C . CYS A 1 98 ? -23.375 4.488 -6.652 1 98.69 98 CYS A C 1
ATOM 754 O O . CYS A 1 98 ? -22.203 4.461 -7.023 1 98.69 98 CYS A O 1
ATOM 756 N N . ALA A 1 99 ? -24.094 5.527 -6.699 1 98.62 99 ALA A N 1
ATOM 757 C CA . ALA A 1 99 ? -23.688 6.703 -7.461 1 98.62 99 ALA A CA 1
ATOM 758 C C . ALA A 1 99 ? -22.859 7.656 -6.602 1 98.62 99 ALA A C 1
ATOM 760 O O . ALA A 1 99 ? -23.078 7.754 -5.391 1 98.62 99 ALA A O 1
ATOM 761 N N . PHE A 1 100 ? -21.953 8.336 -7.191 1 98.69 100 PHE A N 1
ATOM 762 C CA . PHE A 1 100 ? -21.203 9.461 -6.645 1 98.69 100 PHE A CA 1
ATOM 763 C C . PHE A 1 100 ? -20.875 10.477 -7.734 1 98.69 100 PHE A C 1
ATOM 765 O O . PHE A 1 100 ? -19.891 10.328 -8.453 1 98.69 100 PHE A O 1
ATOM 772 N N . GLY A 1 101 ? -21.625 11.477 -7.801 1 98.44 101 GLY A N 1
ATOM 773 C CA . GLY A 1 101 ? -21.578 12.406 -8.914 1 98.44 101 GLY A CA 1
ATOM 774 C C . GLY A 1 101 ? -22.062 11.789 -10.219 1 98.44 101 GLY A C 1
ATOM 775 O O . GLY A 1 101 ? -23.125 11.195 -10.273 1 98.44 101 GLY A O 1
ATOM 776 N N . ALA A 1 102 ? -21.312 12.016 -11.289 1 98.25 102 ALA A N 1
ATOM 777 C CA . ALA A 1 102 ? -21.656 11.492 -12.609 1 98.25 102 ALA A CA 1
ATOM 778 C C . ALA A 1 102 ? -21.188 10.047 -12.773 1 98.25 102 ALA A C 1
ATOM 780 O O . ALA A 1 102 ? -21.484 9.406 -13.781 1 98.25 102 ALA A O 1
ATOM 781 N N . ARG A 1 103 ? -20.547 9.523 -11.75 1 98.38 103 ARG A N 1
ATOM 782 C CA . ARG A 1 103 ? -20 8.164 -11.781 1 98.38 103 ARG A CA 1
ATOM 783 C C . ARG A 1 103 ? -20.812 7.238 -10.875 1 98.38 103 ARG A C 1
ATOM 785 O O . ARG A 1 103 ? -21.609 7.699 -10.055 1 98.38 103 ARG A O 1
ATOM 792 N N . TYR A 1 104 ? -20.594 5.945 -11.047 1 98.81 104 TYR A N 1
ATOM 793 C CA . TYR A 1 104 ? -21.25 5 -10.148 1 98.81 104 TYR A CA 1
ATOM 794 C C . TYR A 1 104 ? -20.5 3.674 -10.109 1 98.81 104 TYR A C 1
ATOM 796 O O . TYR A 1 104 ? -19.703 3.385 -11 1 98.81 104 TYR A O 1
ATOM 804 N N . LEU A 1 105 ? -20.75 2.916 -9.102 1 98.94 105 LEU A N 1
ATOM 805 C CA . LEU A 1 105 ? -20.312 1.534 -8.945 1 98.94 105 LEU A CA 1
ATOM 806 C C . LEU A 1 105 ? -21.484 0.568 -9.109 1 98.94 105 LEU A C 1
ATOM 808 O O . LEU A 1 105 ? -22.516 0.727 -8.461 1 98.94 105 LEU A O 1
ATOM 812 N N . THR A 1 106 ? -21.297 -0.382 -9.945 1 98.94 106 THR A N 1
ATOM 813 C CA . THR A 1 106 ? -22.297 -1.438 -10.078 1 98.94 106 THR A CA 1
ATOM 814 C C . THR A 1 106 ? -22 -2.588 -9.125 1 98.94 106 THR A C 1
ATOM 816 O O . THR A 1 106 ? -20.859 -3.072 -9.055 1 98.94 106 THR A O 1
ATOM 819 N N . VAL A 1 107 ? -23.047 -3.002 -8.453 1 98.94 107 VAL A N 1
ATOM 820 C CA . VAL A 1 107 ? -22.922 -4.086 -7.484 1 98.94 107 VAL A CA 1
ATOM 821 C C . VAL A 1 107 ? -23 -5.43 -8.203 1 98.94 107 VAL A C 1
ATOM 823 O O . VAL A 1 107 ? -23.906 -5.668 -9 1 98.94 107 VAL A O 1
ATOM 826 N N . ARG A 1 108 ? -22.062 -6.246 -7.965 1 98.88 108 ARG A N 1
ATOM 827 C CA . ARG A 1 108 ? -22.109 -7.652 -8.359 1 98.88 108 ARG A CA 1
ATOM 828 C C . ARG A 1 108 ? -22.078 -8.562 -7.133 1 98.88 108 ARG A C 1
ATOM 830 O O . ARG A 1 108 ? -21.172 -8.461 -6.305 1 98.88 108 ARG A O 1
ATOM 837 N N . ALA A 1 109 ? -23.062 -9.398 -7.031 1 98.75 109 ALA A N 1
ATOM 838 C CA . ALA A 1 109 ? -23.031 -10.383 -5.957 1 98.75 109 ALA A CA 1
ATOM 839 C C . ALA A 1 109 ? -21.938 -11.414 -6.188 1 98.75 109 ALA A C 1
ATOM 841 O O . ALA A 1 109 ? -21.875 -12.047 -7.246 1 98.75 109 ALA A O 1
ATOM 842 N N . THR A 1 110 ? -21.078 -11.562 -5.27 1 98.75 110 THR A N 1
ATOM 843 C CA . THR A 1 110 ? -19.984 -12.523 -5.359 1 98.75 110 THR A CA 1
ATOM 844 C C . THR A 1 110 ? -19.906 -13.375 -4.098 1 98.75 110 THR A C 1
ATOM 846 O O . THR A 1 110 ? -18.875 -13.391 -3.418 1 98.75 110 THR A O 1
ATOM 849 N N . PRO A 1 111 ? -20.953 -14.133 -3.793 1 98.38 111 PRO A N 1
ATOM 850 C CA . PRO A 1 111 ? -20.938 -14.961 -2.582 1 98.38 111 PRO A CA 1
ATOM 851 C C . PRO A 1 111 ? -19.844 -16.016 -2.609 1 98.38 111 PRO A C 1
ATOM 853 O O . PRO A 1 111 ? -19.391 -16.422 -3.688 1 98.38 111 PRO A O 1
ATOM 856 N N . GLY A 1 112 ? -19.484 -16.453 -1.444 1 98.06 112 GLY A N 1
ATOM 857 C CA . GLY A 1 112 ? -18.484 -17.516 -1.326 1 98.06 112 GLY A CA 1
ATOM 858 C C . GLY A 1 112 ? -17.578 -17.344 -0.125 1 98.06 112 GLY A C 1
ATOM 859 O O . GLY A 1 112 ? -17.516 -18.219 0.742 1 98.06 112 GLY A O 1
ATOM 860 N N . HIS A 1 113 ? -16.844 -16.172 -0.069 1 97.81 113 HIS A N 1
ATOM 861 C CA . HIS A 1 113 ? -16.109 -15.859 1.148 1 97.81 113 HIS A CA 1
ATOM 862 C C . HIS A 1 113 ? -17.047 -15.727 2.344 1 97.81 113 HIS A C 1
ATOM 864 O O . HIS A 1 113 ? -16.797 -16.312 3.4 1 97.81 113 HIS A O 1
ATOM 870 N N . THR A 1 114 ? -17.969 -14.922 2.219 1 96.94 114 THR A N 1
ATOM 871 C CA . THR A 1 114 ? -19.203 -14.906 3.014 1 96.94 114 THR A CA 1
ATOM 872 C C . THR A 1 114 ? -20.422 -15 2.113 1 96.94 114 THR A C 1
ATOM 874 O O . THR A 1 114 ? -20.328 -14.867 0.893 1 96.94 114 THR A O 1
ATOM 877 N N . SER A 1 115 ? -21.562 -15.234 2.709 1 95.25 115 SER A N 1
ATOM 878 C CA . SER A 1 115 ? -22.781 -15.359 1.905 1 95.25 115 SER A CA 1
ATOM 879 C C . SER A 1 115 ? -23.219 -14 1.356 1 95.25 115 SER A C 1
ATOM 881 O O . SER A 1 115 ? -23.938 -13.938 0.364 1 95.25 115 SER A O 1
ATOM 883 N N . GLY A 1 116 ? -22.781 -12.945 1.946 1 97.25 116 GLY A N 1
ATOM 884 C CA . GLY A 1 116 ? -23.234 -11.617 1.572 1 97.25 116 GLY A CA 1
ATOM 885 C C . GLY A 1 116 ? -22.188 -10.805 0.854 1 97.25 116 GLY A C 1
ATOM 886 O O . GLY A 1 116 ? -22.297 -9.578 0.753 1 97.25 116 GLY A O 1
ATOM 887 N N . CYS A 1 117 ? -21.156 -11.438 0.341 1 98.38 117 CYS A N 1
ATOM 888 C CA . CYS A 1 117 ? -20.062 -10.727 -0.327 1 98.38 117 CYS A CA 1
ATOM 889 C C . CYS A 1 117 ? -20.562 -10.094 -1.626 1 98.38 117 CYS A C 1
ATOM 891 O O . CYS A 1 117 ? -21.312 -10.703 -2.375 1 98.38 117 CYS A O 1
ATOM 893 N N . ILE A 1 118 ? -20.109 -8.891 -1.88 1 98.88 118 ILE A N 1
ATOM 894 C CA . ILE A 1 118 ? -20.328 -8.227 -3.16 1 98.88 118 ILE A CA 1
ATOM 895 C C . ILE A 1 118 ? -19 -7.652 -3.672 1 98.88 118 ILE A C 1
ATOM 897 O O . ILE A 1 118 ? -18.078 -7.418 -2.893 1 98.88 118 ILE A O 1
ATOM 901 N N . SER A 1 119 ? -18.891 -7.492 -4.93 1 98.94 119 SER A N 1
ATOM 902 C CA . SER A 1 119 ? -17.859 -6.699 -5.609 1 98.94 119 SER A CA 1
ATOM 903 C C . SER A 1 119 ? -18.469 -5.453 -6.25 1 98.94 119 SER A C 1
ATOM 905 O O . SER A 1 119 ? -19.656 -5.422 -6.551 1 98.94 119 SER A O 1
ATOM 907 N N . LEU A 1 120 ? -17.688 -4.418 -6.348 1 99 120 LEU A N 1
ATOM 908 C CA . LEU A 1 120 ? -18.125 -3.135 -6.898 1 99 120 LEU A CA 1
ATOM 909 C C . LEU A 1 120 ? -17.328 -2.791 -8.156 1 99 120 LEU A C 1
ATOM 911 O O . LEU A 1 120 ? -16.094 -2.725 -8.125 1 99 120 LEU A O 1
ATOM 915 N N . VAL A 1 121 ? -18.062 -2.598 -9.289 1 98.94 121 VAL A N 1
ATOM 916 C CA . VAL A 1 121 ? -17.422 -2.35 -10.578 1 98.94 121 VAL A CA 1
ATOM 917 C C . VAL A 1 121 ? -17.703 -0.916 -11.023 1 98.94 121 VAL A C 1
ATOM 919 O O . VAL A 1 121 ? -18.859 -0.485 -11.062 1 98.94 121 VAL A O 1
ATOM 922 N N . LEU A 1 122 ? -16.641 -0.177 -11.312 1 98.94 122 LEU A N 1
ATOM 923 C CA . LEU A 1 122 ? -16.797 1.191 -11.789 1 98.94 122 LEU A CA 1
ATOM 924 C C . LEU A 1 122 ? -17.578 1.223 -13.102 1 98.94 122 LEU A C 1
ATOM 926 O O . LEU A 1 122 ? -17.484 0.297 -13.914 1 98.94 122 LEU A O 1
ATOM 930 N N . ASP A 1 123 ? -18.25 2.236 -13.422 1 98.75 123 ASP A N 1
ATOM 931 C CA . ASP A 1 123 ? -19.219 2.375 -14.508 1 98.75 123 ASP A CA 1
ATOM 932 C C . ASP A 1 123 ? -18.578 2.072 -15.859 1 98.75 123 ASP A C 1
ATOM 934 O O . ASP A 1 123 ? -19.234 1.53 -16.75 1 98.75 123 ASP A O 1
ATOM 938 N N . ASP A 1 124 ? -17.297 2.342 -16 1 98.56 124 ASP A N 1
ATOM 939 C CA . ASP A 1 124 ? -16.641 2.1 -17.281 1 98.56 124 ASP A CA 1
ATOM 940 C C . ASP A 1 124 ? -15.883 0.771 -17.266 1 98.56 124 ASP A C 1
ATOM 942 O O . ASP A 1 124 ? -15.109 0.479 -18.172 1 98.56 124 ASP A O 1
ATOM 946 N N . GLU A 1 125 ? -15.977 0.025 -16.188 1 98.75 125 GLU A N 1
ATOM 947 C CA . GLU A 1 125 ? -15.422 -1.313 -16 1 98.75 125 GLU A CA 1
ATOM 948 C C . GLU A 1 125 ? -13.898 -1.289 -16.016 1 98.75 125 GLU A C 1
ATOM 950 O O . GLU A 1 125 ? -13.258 -2.305 -16.312 1 98.75 125 GLU A O 1
ATOM 955 N N . SER A 1 126 ? -13.344 -0.11 -15.711 1 98.75 126 SER A N 1
ATOM 956 C CA . SER A 1 126 ? -11.883 -0.01 -15.664 1 98.75 126 SER A CA 1
ATOM 957 C C . SER A 1 126 ? -11.344 -0.511 -14.328 1 98.75 126 SER A C 1
ATOM 959 O O . SER A 1 126 ? -10.172 -0.875 -14.227 1 98.75 126 SER A O 1
ATOM 961 N N . MET A 1 127 ? -12.195 -0.489 -13.297 1 98.88 127 MET A N 1
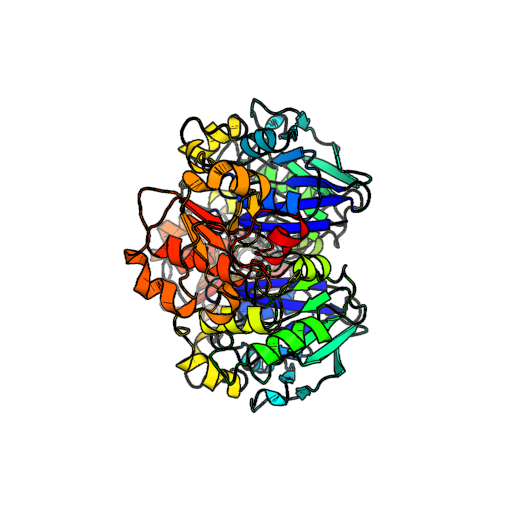ATOM 962 C CA . MET A 1 127 ? -11.812 -0.893 -11.953 1 98.88 127 MET A CA 1
ATOM 963 C C . MET A 1 127 ? -12.898 -1.762 -11.312 1 98.88 127 MET A C 1
ATOM 965 O O . MET A 1 127 ? -14.086 -1.521 -11.516 1 98.88 127 MET A O 1
ATOM 969 N N . ALA A 1 128 ? -12.469 -2.689 -10.57 1 98.94 128 ALA A N 1
ATOM 970 C CA . ALA A 1 128 ? -13.367 -3.479 -9.734 1 98.94 128 ALA A CA 1
ATOM 971 C C . ALA A 1 128 ? -12.789 -3.668 -8.336 1 98.94 128 ALA A C 1
ATOM 973 O O . ALA A 1 128 ? -11.594 -3.934 -8.18 1 98.94 128 ALA A O 1
ATOM 974 N N . PHE A 1 129 ? -13.555 -3.467 -7.363 1 99 129 PHE A N 1
ATOM 975 C CA . PHE A 1 129 ? -13.234 -3.688 -5.961 1 99 129 PHE A CA 1
ATOM 976 C C . PHE A 1 129 ? -13.844 -4.992 -5.461 1 99 129 PHE A C 1
ATOM 978 O O . PHE A 1 129 ? -15.055 -5.078 -5.258 1 99 129 PHE A O 1
ATOM 985 N N . THR A 1 130 ? -13 -5.957 -5.215 1 98.94 130 THR A N 1
ATOM 986 C CA . THR A 1 130 ? -13.453 -7.344 -5.195 1 98.94 130 THR A CA 1
ATOM 987 C C . THR A 1 130 ? -13.648 -7.828 -3.764 1 98.94 130 THR A C 1
ATOM 989 O O . THR A 1 130 ? -14.023 -8.984 -3.539 1 98.94 130 THR A O 1
ATOM 992 N N . GLY A 1 131 ? -13.414 -6.91 -2.783 1 98.62 131 GLY A N 1
ATOM 993 C CA . GLY A 1 131 ? -13.484 -7.387 -1.412 1 98.62 131 GLY A CA 1
ATOM 994 C C . GLY A 1 131 ? -12.586 -8.578 -1.147 1 98.62 131 GLY A C 1
ATOM 995 O O . GLY A 1 131 ? -11.414 -8.578 -1.535 1 98.62 131 GLY A O 1
ATOM 996 N N . ASP A 1 132 ? -13.141 -9.555 -0.454 1 97.69 132 ASP A N 1
ATOM 997 C CA . ASP A 1 132 ? -12.328 -10.719 -0.101 1 97.69 132 ASP A CA 1
ATOM 998 C C . ASP A 1 132 ? -12.656 -11.914 -0.997 1 97.69 132 ASP A C 1
ATOM 1000 O O . ASP A 1 132 ? -12.164 -13.016 -0.773 1 97.69 132 ASP A O 1
ATOM 1004 N N . CYS A 1 133 ? -13.508 -11.664 -1.992 1 97.5 133 CYS A N 1
ATOM 1005 C CA . CYS A 1 133 ? -13.805 -12.75 -2.916 1 97.5 133 CYS A CA 1
ATOM 1006 C C . CYS A 1 133 ? -12.586 -13.094 -3.762 1 97.5 133 CYS A C 1
ATOM 1008 O O . CYS A 1 133 ? -12.234 -14.266 -3.904 1 97.5 133 CYS A O 1
ATOM 1010 N N . LEU A 1 134 ? -11.961 -12.125 -4.301 1 98.69 134 LEU A N 1
ATOM 1011 C CA . LEU A 1 134 ? -10.773 -12.266 -5.141 1 98.69 134 LEU A CA 1
ATOM 1012 C C . LEU A 1 134 ? -9.656 -11.336 -4.672 1 98.69 134 LEU A C 1
ATOM 1014 O O . LEU A 1 134 ? -9.852 -10.117 -4.598 1 98.69 134 LEU A O 1
ATOM 1018 N N . LEU A 1 135 ? -8.523 -11.898 -4.297 1 98.69 135 LEU A N 1
ATOM 1019 C CA . LEU A 1 135 ? -7.324 -11.164 -3.9 1 98.69 135 LEU A CA 1
ATOM 1020 C C . LEU A 1 135 ? -6.254 -11.25 -4.98 1 98.69 135 LEU A C 1
ATOM 1022 O O . LEU A 1 135 ? -6.496 -11.797 -6.062 1 98.69 135 LEU A O 1
ATOM 1026 N N . ILE A 1 136 ? -5.074 -10.633 -4.809 1 98.81 136 ILE A N 1
ATOM 1027 C CA . ILE A 1 136 ? -3.977 -10.727 -5.762 1 98.81 136 ILE A CA 1
ATOM 1028 C C . ILE A 1 136 ? -3.268 -12.07 -5.598 1 98.81 136 ILE A C 1
ATOM 1030 O O . ILE A 1 136 ? -2.633 -12.32 -4.57 1 98.81 136 ILE A O 1
ATOM 1034 N N . ARG A 1 137 ? -3.414 -12.891 -6.629 1 98.5 137 ARG A N 1
ATOM 1035 C CA . ARG A 1 137 ? -2.875 -14.242 -6.617 1 98.5 137 ARG A CA 1
ATOM 1036 C C . ARG A 1 137 ? -3.436 -15.047 -5.445 1 98.5 137 ARG A C 1
ATOM 1038 O O . ARG A 1 137 ? -2.707 -15.797 -4.801 1 98.5 137 ARG A O 1
ATOM 1045 N N . GLY A 1 138 ? -4.738 -14.82 -5.148 1 97.62 138 GLY A N 1
ATOM 1046 C CA . GLY A 1 138 ? -5.375 -15.531 -4.051 1 97.62 138 GLY A CA 1
ATOM 1047 C C . GLY A 1 138 ? -6.855 -15.242 -3.928 1 97.62 138 GLY A C 1
ATOM 1048 O O . GLY A 1 138 ? -7.457 -14.656 -4.836 1 97.62 138 GLY A O 1
ATOM 1049 N N . THR A 1 139 ? -7.477 -15.742 -2.857 1 97.69 139 THR A N 1
ATOM 1050 C CA . THR A 1 139 ? -8.875 -15.508 -2.525 1 97.69 139 THR A CA 1
ATOM 1051 C C . THR A 1 139 ? -9.07 -15.438 -1.014 1 97.69 139 THR A C 1
ATOM 1053 O O . THR A 1 139 ? -8.18 -15.805 -0.25 1 97.69 139 THR A O 1
ATOM 1056 N N . GLY A 1 140 ? -10.219 -14.945 -0.672 1 96.5 140 GLY A N 1
ATOM 1057 C CA . GLY A 1 140 ? -10.602 -15.062 0.727 1 96.5 140 GLY A CA 1
ATOM 1058 C C . GLY A 1 140 ? -10.914 -16.484 1.148 1 96.5 140 GLY A C 1
ATOM 1059 O O . GLY A 1 140 ? -11.18 -17.344 0.305 1 96.5 140 GLY A O 1
ATOM 1060 N N . ARG A 1 141 ? -10.891 -16.688 2.432 1 95.62 141 ARG A N 1
ATOM 1061 C CA . ARG A 1 141 ? -11.25 -17.984 3.01 1 95.62 141 ARG A CA 1
ATOM 1062 C C . ARG A 1 141 ? -12.742 -18.266 2.855 1 95.62 141 ARG A C 1
ATOM 1064 O O . ARG A 1 141 ? -13.516 -17.359 2.543 1 95.62 141 ARG A O 1
ATOM 1071 N N . THR A 1 142 ? -13.141 -19.484 3.053 1 96.44 142 THR A N 1
ATOM 1072 C CA . THR A 1 142 ? -14.539 -19.844 2.844 1 96.44 142 THR A CA 1
ATOM 1073 C C . THR A 1 142 ? -15.055 -20.688 4 1 96.44 142 THR A C 1
ATOM 1075 O O . THR A 1 142 ? -16.031 -21.422 3.852 1 96.44 142 THR A O 1
ATOM 1078 N N . ASP A 1 143 ? -14.445 -20.672 5.117 1 92.56 143 ASP A N 1
ATOM 1079 C CA . ASP A 1 143 ? -14.805 -21.594 6.191 1 92.56 143 ASP A CA 1
ATOM 1080 C C . ASP A 1 143 ? -15.57 -20.859 7.297 1 92.56 143 ASP A C 1
ATOM 1082 O O . ASP A 1 143 ? -15.922 -21.469 8.312 1 92.56 143 ASP A O 1
ATOM 1086 N N . PHE A 1 144 ? -15.836 -19.578 7.172 1 87.62 144 PHE A N 1
ATOM 1087 C CA . PHE A 1 144 ? -16.625 -18.812 8.133 1 87.62 144 PHE A CA 1
ATOM 1088 C C . PHE A 1 144 ? -17.75 -18.078 7.434 1 87.62 144 PHE A C 1
ATOM 1090 O O . PHE A 1 144 ? -17.781 -17.984 6.207 1 87.62 144 PHE A O 1
ATOM 1097 N N . GLN A 1 145 ? -18.781 -17.688 8.281 1 89.75 145 GLN A N 1
ATOM 1098 C CA . GLN A 1 145 ? -19.875 -16.812 7.84 1 89.75 145 GLN A CA 1
ATOM 1099 C C . GLN A 1 145 ? -20.547 -17.375 6.594 1 89.75 145 GLN A C 1
ATOM 1101 O O . GLN A 1 145 ? -20.703 -16.656 5.598 1 89.75 145 GLN A O 1
ATOM 1106 N N . GLN A 1 146 ? -20.812 -18.703 6.59 1 92.94 146 GLN A N 1
ATOM 1107 C CA . GLN A 1 146 ? -21.516 -19.406 5.527 1 92.94 146 GLN A CA 1
ATOM 1108 C C . GLN A 1 146 ? -20.719 -19.391 4.23 1 92.94 146 GLN A C 1
ATOM 1110 O O . GLN A 1 146 ? -21.281 -19.234 3.146 1 92.94 146 GLN A O 1
ATOM 1115 N N . GLY A 1 147 ? -19.453 -19.391 4.371 1 95.62 147 GLY A N 1
ATOM 1116 C CA . GLY A 1 147 ? -18.594 -19.5 3.205 1 95.62 147 GLY A CA 1
ATOM 1117 C C . GLY A 1 147 ? -18.797 -20.781 2.424 1 95.62 147 GLY A C 1
ATOM 1118 O O . GLY A 1 147 ? -19.203 -21.812 2.988 1 95.62 147 GLY A O 1
ATOM 1119 N N . ASP A 1 148 ? -18.547 -20.719 1.139 1 97.88 148 ASP A N 1
ATOM 1120 C CA . ASP A 1 148 ? -18.734 -21.844 0.218 1 97.88 148 ASP A CA 1
ATOM 1121 C C . ASP A 1 148 ? -17.734 -21.75 -0.941 1 97.88 148 ASP A C 1
ATOM 1123 O O . ASP A 1 148 ? -17.875 -20.906 -1.827 1 97.88 148 ASP A O 1
ATOM 1127 N N . PRO A 1 149 ? -16.828 -22.656 -0.974 1 97.5 149 PRO A N 1
ATOM 1128 C CA . PRO A 1 149 ? -15.797 -22.578 -2.016 1 97.5 149 PRO A CA 1
ATOM 1129 C C . PRO A 1 149 ? -16.375 -22.688 -3.424 1 97.5 149 PRO A C 1
ATOM 1131 O O . PRO A 1 149 ? -15.875 -22.047 -4.355 1 97.5 149 PRO A O 1
ATOM 1134 N N . ARG A 1 150 ? -17.375 -23.516 -3.633 1 98.12 150 ARG A N 1
ATOM 1135 C CA . ARG A 1 150 ? -17.953 -23.656 -4.961 1 98.12 150 ARG A CA 1
ATOM 1136 C C . ARG A 1 150 ? -18.688 -22.391 -5.391 1 98.12 150 ARG A C 1
ATOM 1138 O O . ARG A 1 150 ? -18.594 -21.969 -6.547 1 98.12 150 ARG A O 1
ATOM 1145 N N . ALA A 1 151 ? -19.391 -21.812 -4.43 1 98.25 151 ALA A N 1
ATOM 1146 C CA . ALA A 1 151 ? -20.031 -20.531 -4.715 1 98.25 151 ALA A CA 1
ATOM 1147 C C . ALA A 1 151 ? -19 -19.469 -5.074 1 98.25 151 ALA A C 1
ATOM 1149 O O . ALA A 1 151 ? -19.203 -18.672 -5.996 1 98.25 151 ALA A O 1
ATOM 1150 N N . LEU A 1 152 ? -17.891 -19.453 -4.352 1 98.5 152 LEU A N 1
ATOM 1151 C CA . LEU A 1 152 ? -16.844 -18.484 -4.602 1 98.5 152 LEU A CA 1
ATOM 1152 C C . LEU A 1 152 ? -16.25 -18.688 -5.996 1 98.5 152 LEU A C 1
ATOM 1154 O O . LEU A 1 152 ? -16.062 -17.719 -6.734 1 98.5 152 LEU A O 1
ATOM 1158 N N . TYR A 1 153 ? -15.945 -19.953 -6.355 1 98.56 153 TYR A N 1
ATOM 1159 C CA . TYR A 1 153 ? -15.414 -20.25 -7.68 1 98.56 153 TYR A CA 1
ATOM 1160 C C . TYR A 1 153 ? -16.344 -19.734 -8.773 1 98.56 153 TYR A C 1
ATOM 1162 O O . TYR A 1 153 ? -15.891 -19.031 -9.688 1 98.56 153 TYR A O 1
ATOM 1170 N N . ARG A 1 154 ? -17.594 -20.016 -8.664 1 98.44 154 ARG A N 1
ATOM 1171 C CA . ARG A 1 154 ? -18.594 -19.625 -9.656 1 98.44 154 ARG A CA 1
ATOM 1172 C C . ARG A 1 154 ? -18.734 -18.109 -9.711 1 98.44 154 ARG A C 1
ATOM 1174 O O . ARG A 1 154 ? -18.891 -17.531 -10.789 1 98.44 154 ARG A O 1
ATOM 1181 N N . ALA A 1 155 ? -18.703 -17.5 -8.57 1 98.44 155 ALA A N 1
ATOM 1182 C CA . ALA A 1 155 ? -18.812 -16.047 -8.5 1 98.44 155 ALA A CA 1
ATOM 1183 C C . ALA A 1 155 ? -17.656 -15.383 -9.234 1 98.44 155 ALA A C 1
ATOM 1185 O O . ALA A 1 155 ? -17.859 -14.492 -10.055 1 98.44 155 ALA A O 1
ATOM 1186 N N . VAL A 1 156 ? -16.438 -15.781 -8.969 1 98.75 156 VAL A N 1
ATOM 1187 C CA . VAL A 1 156 ? -15.266 -15.148 -9.57 1 98.75 156 VAL A CA 1
ATOM 1188 C C . VAL A 1 156 ? -15.266 -15.391 -11.078 1 98.75 156 VAL A C 1
ATOM 1190 O O . VAL A 1 156 ? -15.109 -14.453 -11.859 1 98.75 156 VAL A O 1
ATOM 1193 N N . HIS A 1 157 ? -15.508 -16.609 -11.531 1 98.56 157 HIS A N 1
ATOM 1194 C CA . HIS A 1 157 ? -15.453 -16.938 -12.945 1 98.56 157 HIS A CA 1
ATOM 1195 C C . HIS A 1 157 ? -16.625 -16.344 -13.711 1 98.56 157 HIS A C 1
ATOM 1197 O O . HIS A 1 157 ? -16.484 -15.906 -14.852 1 98.56 157 HIS A O 1
ATOM 1203 N N . GLY A 1 158 ? -17.719 -16.266 -13.031 1 98.25 158 GLY A N 1
ATOM 1204 C CA . GLY A 1 158 ? -18.938 -15.844 -13.711 1 98.25 158 GLY A CA 1
ATOM 1205 C C . GLY A 1 158 ? -19.172 -14.344 -13.641 1 98.25 158 GLY A C 1
ATOM 1206 O O . GLY A 1 158 ? -19.859 -13.781 -14.484 1 98.25 158 GLY A O 1
ATOM 1207 N N . ARG A 1 159 ? -18.578 -13.695 -12.625 1 98.19 159 ARG A N 1
ATOM 1208 C CA . ARG A 1 159 ? -18.953 -12.297 -12.391 1 98.19 159 ARG A CA 1
ATOM 1209 C C . ARG A 1 159 ? -17.734 -11.391 -12.516 1 98.19 159 ARG A C 1
ATOM 1211 O O . ARG A 1 159 ? -17.875 -10.195 -12.789 1 98.19 159 ARG A O 1
ATOM 1218 N N . LEU A 1 160 ? -16.578 -11.883 -12.258 1 98.75 160 LEU A N 1
ATOM 1219 C CA . LEU A 1 160 ? -15.383 -11.031 -12.266 1 98.75 160 LEU A CA 1
ATOM 1220 C C . LEU A 1 160 ? -14.508 -11.336 -13.484 1 98.75 160 LEU A C 1
ATOM 1222 O O . LEU A 1 160 ? -14.117 -10.422 -14.211 1 98.75 160 LEU A O 1
ATOM 1226 N N . PHE A 1 161 ? -14.266 -12.617 -13.781 1 98.75 161 PHE A N 1
ATOM 1227 C CA . PHE A 1 161 ? -13.406 -12.992 -14.891 1 98.75 161 PHE A CA 1
ATOM 1228 C C . PHE A 1 161 ? -14.086 -12.703 -16.234 1 98.75 161 PHE A C 1
ATOM 1230 O O . PHE A 1 161 ? -13.453 -12.789 -17.281 1 98.75 161 PHE A O 1
ATOM 1237 N N . THR A 1 162 ? -15.344 -12.281 -16.203 1 98.56 162 THR A N 1
ATOM 1238 C CA . THR A 1 162 ? -16.062 -11.891 -17.406 1 98.56 162 THR A CA 1
ATOM 1239 C C . THR A 1 162 ? -15.828 -10.414 -17.719 1 98.56 162 THR A C 1
ATOM 1241 O O . THR A 1 162 ? -16.172 -9.945 -18.812 1 98.56 162 THR A O 1
ATOM 1244 N N . LEU A 1 163 ? -15.258 -9.664 -16.828 1 98.88 163 LEU A N 1
ATOM 1245 C CA . LEU A 1 163 ? -14.875 -8.281 -17.078 1 98.88 163 LEU A CA 1
ATOM 1246 C C . LEU A 1 163 ? -13.719 -8.211 -18.062 1 98.88 163 LEU A C 1
ATOM 1248 O O . LEU A 1 163 ? -13.047 -9.211 -18.312 1 98.88 163 LEU A O 1
ATOM 1252 N N . PRO A 1 164 ? -13.555 -6.977 -18.703 1 98.75 164 PRO A N 1
ATOM 1253 C CA . PRO A 1 164 ? -12.414 -6.84 -19.609 1 98.75 164 PRO A CA 1
ATOM 1254 C C . PRO A 1 164 ? -11.086 -7.227 -18.969 1 98.75 164 PRO A C 1
ATOM 1256 O O . PRO A 1 164 ? -10.859 -6.938 -17.797 1 98.75 164 PRO A O 1
ATOM 1259 N N . ALA A 1 165 ? -10.234 -7.844 -19.719 1 98.38 165 ALA A N 1
ATOM 1260 C CA . ALA A 1 165 ? -8.93 -8.297 -19.234 1 98.38 165 ALA A CA 1
ATOM 1261 C C . ALA A 1 165 ? -8.148 -7.148 -18.594 1 98.38 165 ALA A C 1
ATOM 1263 O O . ALA A 1 165 ? -7.398 -7.348 -17.641 1 98.38 165 ALA A O 1
ATOM 1264 N N . ALA A 1 166 ? -8.391 -5.984 -19.078 1 98.19 166 ALA A N 1
ATOM 1265 C CA . ALA A 1 166 ? -7.625 -4.82 -18.641 1 98.19 166 ALA A CA 1
ATOM 1266 C C . ALA A 1 166 ? -8.227 -4.219 -17.375 1 98.19 166 ALA A C 1
ATOM 1268 O O . ALA A 1 166 ? -7.641 -3.324 -16.766 1 98.19 166 ALA A O 1
ATOM 1269 N N . CYS A 1 167 ? -9.391 -4.703 -16.922 1 98.88 167 CYS A N 1
ATOM 1270 C CA . CYS A 1 167 ? -10 -4.207 -15.688 1 98.88 167 CYS A CA 1
ATOM 1271 C C . CYS A 1 167 ? -9.078 -4.438 -14.5 1 98.88 167 CYS A C 1
ATOM 1273 O O . CYS A 1 167 ? -8.664 -5.566 -14.234 1 98.88 167 CYS A O 1
ATOM 1275 N N . LEU A 1 168 ? -8.727 -3.35 -13.836 1 98.94 168 LEU A N 1
ATOM 1276 C CA . LEU A 1 168 ? -7.887 -3.453 -12.648 1 98.94 168 LEU A CA 1
ATOM 1277 C C . LEU A 1 168 ? -8.695 -3.936 -11.453 1 98.94 168 LEU A C 1
ATOM 1279 O O . LEU A 1 168 ? -9.852 -3.539 -11.273 1 98.94 168 LEU A O 1
ATOM 1283 N N . LEU A 1 169 ? -8.117 -4.793 -10.672 1 98.94 169 LEU A N 1
ATOM 1284 C CA . LEU A 1 169 ? -8.773 -5.367 -9.508 1 98.94 169 LEU A CA 1
ATOM 1285 C C . LEU A 1 169 ? -8.125 -4.863 -8.219 1 98.94 169 LEU A C 1
ATOM 1287 O O . LEU A 1 169 ? -6.902 -4.906 -8.078 1 98.94 169 LEU A O 1
ATOM 1291 N N . TYR A 1 170 ? -8.945 -4.371 -7.324 1 98.94 170 TYR A N 1
ATOM 1292 C CA . TYR A 1 170 ? -8.555 -3.826 -6.031 1 98.94 170 TYR A CA 1
ATOM 1293 C C . TYR A 1 170 ? -9.172 -4.621 -4.891 1 98.94 170 TYR A C 1
ATOM 1295 O O . TYR A 1 170 ? -10.344 -4.418 -4.547 1 98.94 170 TYR A O 1
ATOM 1303 N N . PRO A 1 171 ? -8.406 -5.488 -4.234 1 98.88 171 PRO A N 1
ATOM 1304 C CA . PRO A 1 171 ? -8.945 -6.352 -3.182 1 98.88 171 PRO A CA 1
ATOM 1305 C C . PRO A 1 171 ? -9.086 -5.633 -1.843 1 98.88 171 PRO A C 1
ATOM 1307 O O . PRO A 1 171 ? -8.602 -4.504 -1.691 1 98.88 171 PRO A O 1
ATOM 1310 N N . ALA A 1 172 ? -9.727 -6.285 -0.902 1 98.69 172 ALA A N 1
ATOM 1311 C CA . ALA A 1 172 ? -9.914 -5.707 0.425 1 98.69 172 ALA A CA 1
ATOM 1312 C C . ALA A 1 172 ? -8.68 -5.926 1.297 1 98.69 172 ALA A C 1
ATOM 1314 O O . ALA A 1 172 ? -8.445 -5.188 2.258 1 98.69 172 ALA A O 1
ATOM 1315 N N . HIS A 1 173 ? -7.926 -6.969 0.975 1 98.12 173 HIS A N 1
ATOM 1316 C CA . HIS A 1 173 ? -6.777 -7.281 1.814 1 98.12 173 HIS A CA 1
ATOM 1317 C C . HIS A 1 173 ? -5.543 -7.574 0.97 1 98.12 173 HIS A C 1
ATOM 1319 O O . HIS A 1 173 ? -5.656 -8.07 -0.154 1 98.12 173 HIS A O 1
ATOM 1325 N N . ASP A 1 174 ? -4.473 -7.277 1.51 1 97.81 174 ASP A N 1
ATOM 1326 C CA . ASP A 1 174 ? -3.184 -7.719 0.985 1 97.81 174 ASP A CA 1
ATOM 1327 C C . ASP A 1 174 ? -2.172 -7.922 2.111 1 97.81 174 ASP A C 1
ATOM 1329 O O . ASP A 1 174 ? -2.131 -7.141 3.064 1 97.81 174 ASP A O 1
ATOM 1333 N N . TYR A 1 175 ? -1.371 -8.898 1.939 1 96.19 175 TYR A N 1
ATOM 1334 C CA . TYR A 1 175 ? -0.41 -9.266 2.973 1 96.19 175 TYR A CA 1
ATOM 1335 C C . TYR A 1 175 ? 1.013 -9.25 2.426 1 96.19 175 TYR A C 1
ATOM 1337 O O . TYR A 1 175 ? 1.959 -9.609 3.131 1 96.19 175 TYR A O 1
ATOM 1345 N N . ARG A 1 176 ? 1.169 -8.812 1.191 1 97.06 176 ARG A N 1
ATOM 1346 C CA . ARG A 1 176 ? 2.451 -9.008 0.525 1 97.06 176 ARG A CA 1
ATOM 1347 C C . ARG A 1 176 ? 2.988 -7.699 -0.036 1 97.06 176 ARG A C 1
ATOM 1349 O O . ARG A 1 176 ? 3.982 -7.688 -0.765 1 97.06 176 ARG A O 1
ATOM 1356 N N . GLY A 1 177 ? 2.318 -6.633 0.199 1 98.06 177 GLY A N 1
ATOM 1357 C CA . GLY A 1 177 ? 2.77 -5.34 -0.296 1 98.06 177 GLY A CA 1
ATOM 1358 C C . GLY A 1 177 ? 2.316 -5.055 -1.714 1 98.06 177 GLY A C 1
ATOM 1359 O O . GLY A 1 177 ? 2.967 -4.301 -2.439 1 98.06 177 GLY A O 1
ATOM 1360 N N . LEU A 1 178 ? 1.272 -5.719 -2.154 1 98.75 178 LEU A N 1
ATOM 1361 C CA . LEU A 1 178 ? 0.742 -5.547 -3.504 1 98.75 178 LEU A CA 1
ATOM 1362 C C . LEU A 1 178 ? -0.488 -4.645 -3.492 1 98.75 178 LEU A C 1
ATOM 1364 O O . LEU A 1 178 ? -1.273 -4.672 -2.543 1 98.75 178 LEU A O 1
ATOM 1368 N N . THR A 1 179 ? -0.662 -3.891 -4.586 1 98.62 179 THR A N 1
ATOM 1369 C CA . THR A 1 179 ? -1.699 -2.867 -4.527 1 98.62 179 THR A CA 1
ATOM 1370 C C . THR A 1 179 ? -2.811 -3.164 -5.527 1 98.62 179 THR A C 1
ATOM 1372 O O . THR A 1 179 ? -3.967 -2.793 -5.312 1 98.62 179 THR A O 1
ATOM 1375 N N . VAL A 1 180 ? -2.447 -3.76 -6.645 1 98.81 180 VAL A N 1
ATOM 1376 C CA . VAL A 1 180 ? -3.434 -3.883 -7.715 1 98.81 180 VAL A CA 1
ATOM 1377 C C . VAL A 1 180 ? -3.039 -5.02 -8.656 1 98.81 180 VAL A C 1
ATOM 1379 O O . VAL A 1 180 ? -1.865 -5.391 -8.727 1 98.81 180 VAL A O 1
ATOM 1382 N N . THR A 1 181 ? -3.959 -5.66 -9.25 1 98.75 181 THR A N 1
ATOM 1383 C CA . THR A 1 181 ? -3.814 -6.629 -10.328 1 98.75 181 THR A CA 1
ATOM 1384 C C . THR A 1 181 ? -4.863 -6.395 -11.406 1 98.75 181 THR A C 1
ATOM 1386 O O . THR A 1 181 ? -5.398 -5.289 -11.531 1 98.75 181 THR A O 1
ATOM 1389 N N . SER A 1 182 ? -5.051 -7.352 -12.312 1 98.81 182 SER A N 1
ATOM 1390 C CA . SER A 1 182 ? -6.059 -7.215 -13.359 1 98.81 182 SER A CA 1
ATOM 1391 C C . SER A 1 182 ? -6.809 -8.523 -13.586 1 98.81 182 SER A C 1
ATOM 1393 O O . SER A 1 182 ? -6.363 -9.586 -13.133 1 98.81 182 SER A O 1
ATOM 1395 N N . VAL A 1 183 ? -7.895 -8.391 -14.234 1 98.88 183 VAL A N 1
ATOM 1396 C CA . VAL A 1 183 ? -8.68 -9.562 -14.594 1 98.88 183 VAL A CA 1
ATOM 1397 C C . VAL A 1 183 ? -7.82 -10.523 -15.422 1 98.88 183 VAL A C 1
ATOM 1399 O O . VAL A 1 183 ? -7.777 -11.727 -15.141 1 98.88 183 VAL A O 1
ATOM 1402 N N . GLY A 1 184 ? -7.137 -9.969 -16.359 1 98.69 184 GLY A N 1
ATOM 1403 C CA . GLY A 1 184 ? -6.281 -10.812 -17.188 1 98.69 184 GLY A CA 1
ATOM 1404 C C . GLY A 1 184 ? -5.23 -11.555 -16.391 1 98.69 184 GLY A C 1
ATOM 1405 O O . GLY A 1 184 ? -4.977 -12.742 -16.641 1 98.69 184 GLY A O 1
ATOM 1406 N N . GLU A 1 185 ? -4.637 -10.898 -15.453 1 98.69 185 GLU A N 1
ATOM 1407 C CA . GLU A 1 185 ? -3.598 -11.508 -14.625 1 98.69 185 GLU A CA 1
ATOM 1408 C C . GLU A 1 185 ? -4.164 -12.633 -13.773 1 98.69 185 GLU A C 1
ATOM 1410 O O . GLU A 1 185 ? -3.6 -13.734 -13.734 1 98.69 185 GLU A O 1
ATOM 1415 N N . GLU A 1 186 ? -5.262 -12.359 -13.109 1 98.81 186 GLU A N 1
ATOM 1416 C CA . GLU A 1 186 ? -5.793 -13.359 -12.188 1 98.81 186 GLU A CA 1
ATOM 1417 C C . GLU A 1 186 ? -6.375 -14.555 -12.938 1 98.81 186 GLU A C 1
ATOM 1419 O O . GLU A 1 186 ? -6.297 -15.688 -12.461 1 98.81 186 GLU A O 1
ATOM 1424 N N . ARG A 1 187 ? -6.957 -14.281 -14.102 1 98.31 187 ARG A N 1
ATOM 1425 C CA . ARG A 1 187 ? -7.453 -15.375 -14.93 1 98.31 187 ARG A CA 1
ATOM 1426 C C . ARG A 1 187 ? -6.332 -16.344 -15.289 1 98.31 187 ARG A C 1
ATOM 1428 O O . ARG A 1 187 ? -6.551 -17.547 -15.375 1 98.31 187 ARG A O 1
ATOM 1435 N N . ARG A 1 188 ? -5.23 -15.836 -15.406 1 97.31 188 ARG A N 1
ATOM 1436 C CA . ARG A 1 188 ? -4.129 -16.641 -15.922 1 97.31 188 ARG A CA 1
ATOM 1437 C C . ARG A 1 188 ? -3.266 -17.172 -14.781 1 97.31 188 ARG A C 1
ATOM 1439 O O . ARG A 1 188 ? -2.816 -18.328 -14.82 1 97.31 188 ARG A O 1
ATOM 1446 N N . PHE A 1 189 ? -3.084 -16.328 -13.703 1 97.75 189 PHE A N 1
ATOM 1447 C CA . PHE A 1 189 ? -1.951 -16.625 -12.836 1 97.75 189 PHE A CA 1
ATOM 1448 C C . PHE A 1 189 ? -2.416 -16.891 -11.406 1 97.75 189 PHE A C 1
ATOM 1450 O O . PHE A 1 189 ? -1.612 -17.234 -10.539 1 97.75 189 PHE A O 1
ATOM 1457 N N . ASN A 1 190 ? -3.689 -16.672 -11.102 1 98.38 190 ASN A N 1
ATOM 1458 C CA . ASN A 1 190 ? -4.133 -16.984 -9.75 1 98.38 190 ASN A CA 1
ATOM 1459 C C . ASN A 1 190 ? -3.965 -18.469 -9.438 1 98.38 190 ASN A C 1
ATOM 1461 O O . ASN A 1 190 ? -4.535 -19.328 -10.125 1 98.38 190 ASN A O 1
ATOM 1465 N N . PRO A 1 191 ? -3.238 -18.797 -8.43 1 97.06 191 PRO A N 1
ATOM 1466 C CA . PRO A 1 191 ? -2.9 -20.203 -8.195 1 97.06 191 PRO A CA 1
ATOM 1467 C C . PRO A 1 191 ? -4.09 -21.016 -7.695 1 97.06 191 PRO A C 1
ATOM 1469 O O . PRO A 1 191 ? -4.02 -22.25 -7.641 1 97.06 191 PRO A O 1
ATOM 1472 N N . ARG A 1 192 ? -5.145 -20.344 -7.398 1 97 192 ARG A N 1
ATOM 1473 C CA . ARG A 1 192 ? -6.305 -21.031 -6.84 1 97 192 ARG A CA 1
ATOM 1474 C C . ARG A 1 192 ? -7.441 -21.109 -7.855 1 97 192 ARG A C 1
ATOM 1476 O O . ARG A 1 192 ? -8.297 -21.984 -7.777 1 97 192 ARG A O 1
ATOM 1483 N N . LEU A 1 193 ? -7.426 -20.109 -8.742 1 96.81 193 LEU A N 1
ATOM 1484 C CA . LEU A 1 193 ? -8.617 -19.938 -9.57 1 96.81 193 LEU A CA 1
ATOM 1485 C C . LEU A 1 193 ? -8.242 -19.875 -11.047 1 96.81 193 LEU A C 1
ATOM 1487 O O . LEU A 1 193 ? -9.102 -20.047 -11.922 1 96.81 193 LEU A O 1
ATOM 1491 N N . GLY A 1 194 ? -7.074 -19.641 -11.359 1 93.69 194 GLY A N 1
ATOM 1492 C CA . GLY A 1 194 ? -6.699 -19.312 -12.727 1 93.69 194 GLY A CA 1
ATOM 1493 C C . GLY A 1 194 ? -6.328 -20.516 -13.562 1 93.69 194 GLY A C 1
ATOM 1494 O O . GLY A 1 194 ? -6.168 -21.625 -13.031 1 93.69 194 GLY A O 1
ATOM 1495 N N . GLY A 1 195 ? -6.188 -20.281 -14.859 1 93 195 GLY A N 1
ATOM 1496 C CA . GLY A 1 195 ? -5.746 -21.312 -15.773 1 93 195 GLY A CA 1
ATOM 1497 C C . GLY A 1 195 ? -6.746 -22.453 -15.914 1 93 195 GLY A C 1
ATOM 1498 O O . GLY A 1 195 ? -7.93 -22.203 -16.172 1 93 195 GLY A O 1
ATOM 1499 N N . ASP A 1 196 ? -6.195 -23.688 -15.711 1 94.5 196 ASP A N 1
ATOM 1500 C CA . ASP A 1 196 ? -7.016 -24.875 -15.969 1 94.5 196 ASP A CA 1
ATOM 1501 C C . ASP A 1 196 ? -7.59 -25.422 -14.664 1 94.5 196 ASP A C 1
ATOM 1503 O O . ASP A 1 196 ? -8.07 -26.562 -14.625 1 94.5 196 ASP A O 1
ATOM 1507 N N . LEU A 1 197 ? -7.555 -24.641 -13.711 1 96.31 197 LEU A N 1
ATOM 1508 C CA . LEU A 1 197 ? -8.094 -25.078 -12.43 1 96.31 197 LEU A CA 1
ATOM 1509 C C . LEU A 1 197 ? -9.609 -25.203 -12.492 1 96.31 197 LEU A C 1
ATOM 1511 O O . LEU A 1 197 ? -10.281 -24.328 -13.047 1 96.31 197 LEU A O 1
ATOM 1515 N N . SER A 1 198 ? -10.148 -26.266 -11.953 1 97 198 SER A N 1
ATOM 1516 C CA . SER A 1 198 ? -11.586 -26.516 -11.93 1 97 198 SER A CA 1
ATOM 1517 C C . SER A 1 198 ? -12.195 -26.125 -10.586 1 97 198 SER A C 1
ATOM 1519 O O . SER A 1 198 ? -11.461 -25.828 -9.633 1 97 198 SER A O 1
ATOM 1521 N N . GLU A 1 199 ? -13.492 -26.125 -10.617 1 98 199 GLU A N 1
ATOM 1522 C CA . GLU A 1 199 ? -14.227 -25.875 -9.375 1 98 199 GLU A CA 1
ATOM 1523 C C . GLU A 1 199 ? -13.828 -26.891 -8.297 1 98 199 GLU A C 1
ATOM 1525 O O . GLU A 1 199 ? -13.656 -26.516 -7.137 1 98 199 GLU A O 1
ATOM 1530 N N . ASP A 1 200 ? -13.633 -28.141 -8.664 1 96.62 200 ASP A N 1
ATOM 1531 C CA . ASP A 1 200 ? -13.242 -29.188 -7.727 1 96.62 200 ASP A CA 1
ATOM 1532 C C . ASP A 1 200 ? -11.828 -28.953 -7.207 1 96.62 200 ASP A C 1
ATO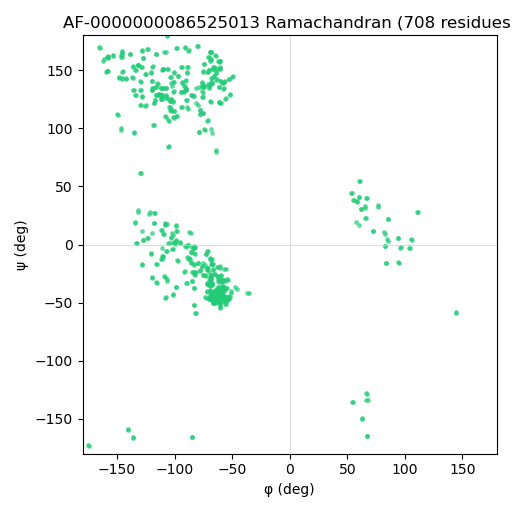M 1534 O O . ASP A 1 200 ? -11.547 -29.203 -6.031 1 96.62 200 ASP A O 1
ATOM 1538 N N . ASP A 1 201 ? -10.914 -28.578 -8.109 1 96.25 201 ASP A N 1
ATOM 1539 C CA . ASP A 1 201 ? -9.562 -28.234 -7.668 1 96.25 201 ASP A CA 1
ATOM 1540 C C . ASP A 1 201 ? -9.602 -27.172 -6.566 1 96.25 201 ASP A C 1
ATOM 1542 O O . ASP A 1 201 ? -8.945 -27.328 -5.531 1 96.25 201 ASP A O 1
ATOM 1546 N N . PHE A 1 202 ? -10.406 -26.188 -6.855 1 97.69 202 PHE A N 1
ATOM 1547 C CA . PHE A 1 202 ? -10.5 -25.062 -5.941 1 97.69 202 PHE A CA 1
ATOM 1548 C C . PHE A 1 202 ? -11.109 -25.484 -4.609 1 97.69 202 PHE A C 1
ATOM 1550 O O . PHE A 1 202 ? -10.609 -25.125 -3.545 1 97.69 202 PHE A O 1
ATOM 1557 N N . ALA A 1 203 ? -12.195 -26.203 -4.672 1 96.69 203 ALA A N 1
ATOM 1558 C CA . ALA A 1 203 ? -12.844 -26.672 -3.455 1 96.69 203 ALA A CA 1
ATOM 1559 C C . ALA A 1 203 ? -11.875 -27.5 -2.604 1 96.69 203 ALA A C 1
ATOM 1561 O O . ALA A 1 203 ? -11.852 -27.359 -1.379 1 96.69 203 ALA A O 1
ATOM 1562 N N . GLY A 1 204 ? -11.156 -28.375 -3.25 1 93.88 204 GLY A N 1
ATOM 1563 C CA . GLY A 1 204 ? -10.148 -29.141 -2.541 1 93.88 204 GLY A CA 1
ATOM 1564 C C . GLY A 1 204 ? -9.094 -28.281 -1.874 1 93.88 204 GLY A C 1
ATOM 1565 O O . GLY A 1 204 ? -8.703 -28.547 -0.734 1 93.88 204 GLY A O 1
ATOM 1566 N N . TYR A 1 205 ? -8.617 -27.281 -2.631 1 94.81 205 TYR A N 1
ATOM 1567 C CA . TYR A 1 205 ? -7.668 -26.328 -2.074 1 94.81 205 TYR A CA 1
ATOM 1568 C C . TYR A 1 205 ? -8.227 -25.672 -0.819 1 94.81 205 TYR A C 1
ATOM 1570 O O . TYR A 1 205 ? -7.574 -25.672 0.229 1 94.81 205 TYR A O 1
ATOM 1578 N N . MET A 1 206 ? -9.422 -25.141 -0.901 1 95.94 206 MET A N 1
ATOM 1579 C CA . MET A 1 206 ? -10.023 -24.328 0.157 1 95.94 206 MET A CA 1
ATOM 1580 C C . MET A 1 206 ? -10.32 -25.172 1.389 1 95.94 206 MET A C 1
ATOM 1582 O O . MET A 1 206 ? -10.188 -24.703 2.52 1 95.94 206 MET A O 1
ATOM 1586 N N . ARG A 1 207 ? -10.688 -26.391 1.21 1 91.81 207 ARG A N 1
ATOM 1587 C CA . ARG A 1 207 ? -11.008 -27.281 2.32 1 91.81 207 ARG A CA 1
ATOM 1588 C C . ARG A 1 207 ? -9.766 -27.578 3.154 1 91.81 207 ARG A C 1
ATOM 1590 O O . ARG A 1 207 ? -9.875 -27.953 4.328 1 91.81 207 ARG A O 1
ATOM 1597 N N . ASN A 1 208 ? -8.641 -27.406 2.543 1 89.88 208 ASN A N 1
ATOM 1598 C CA . ASN A 1 208 ? -7.406 -27.781 3.219 1 89.88 208 ASN A CA 1
ATOM 1599 C C . ASN A 1 208 ? -6.57 -26.562 3.59 1 89.88 208 ASN A C 1
ATOM 1601 O O . ASN A 1 208 ? -5.387 -26.688 3.914 1 89.88 208 ASN A O 1
ATOM 1605 N N . LEU A 1 209 ? -7.07 -25.422 3.527 1 87.94 209 LEU A N 1
ATOM 1606 C CA . LEU A 1 209 ? -6.348 -24.188 3.824 1 87.94 209 LEU A CA 1
ATOM 1607 C C . LEU A 1 209 ? -5.879 -24.172 5.277 1 87.94 209 LEU A C 1
ATOM 1609 O O . LEU A 1 209 ? -4.762 -23.734 5.566 1 87.94 209 LEU A O 1
ATOM 1613 N N . GLY A 1 210 ? -6.688 -24.703 6.188 1 82.12 210 GLY A N 1
ATOM 1614 C CA . GLY A 1 210 ? -6.316 -24.859 7.586 1 82.12 210 GLY A CA 1
ATOM 1615 C C . GLY A 1 210 ? -5.879 -23.547 8.234 1 82.12 210 GLY A C 1
ATOM 1616 O O . GLY A 1 210 ? -4.938 -23.531 9.023 1 82.12 210 GLY A O 1
ATOM 1617 N N . LEU A 1 211 ? -6.418 -22.484 7.984 1 82.75 211 LEU A N 1
ATOM 1618 C CA . LEU A 1 211 ? -6.059 -21.188 8.539 1 82.75 211 LEU A CA 1
ATOM 1619 C C . LEU A 1 211 ? -6.543 -21.062 9.984 1 82.75 211 LEU A C 1
ATOM 1621 O O . LEU A 1 211 ? -7.578 -21.625 10.344 1 82.75 211 LEU A O 1
ATOM 1625 N N . ALA A 1 212 ? -5.762 -20.312 10.688 1 83.19 212 ALA A N 1
ATOM 1626 C CA . ALA A 1 212 ? -6.164 -20 12.055 1 83.19 212 ALA A CA 1
ATOM 1627 C C . ALA A 1 212 ? -7.422 -19.141 12.078 1 83.19 212 ALA A C 1
ATOM 1629 O O . ALA A 1 212 ? -7.719 -18.438 11.109 1 83.19 212 ALA A O 1
ATOM 1630 N N . HIS A 1 213 ? -8.117 -19.281 13.148 1 83 213 HIS A N 1
ATOM 1631 C CA . HIS A 1 213 ? -9.289 -18.438 13.352 1 83 213 HIS A CA 1
ATOM 1632 C C . HIS A 1 213 ? -8.898 -16.969 13.414 1 83 213 HIS A C 1
ATOM 1634 O O . HIS A 1 213 ? -7.906 -16.609 14.055 1 83 213 HIS A O 1
ATOM 1640 N N . PRO A 1 214 ? -9.672 -16.125 12.719 1 83.06 214 PRO A N 1
ATOM 1641 C CA . PRO A 1 214 ? -9.344 -14.703 12.82 1 83.06 214 PRO A CA 1
ATOM 1642 C C . PRO A 1 214 ? -9.375 -14.188 14.258 1 83.06 214 PRO A C 1
ATOM 1644 O O . PRO A 1 214 ? -10.32 -14.477 14.992 1 83.06 214 PRO A O 1
ATOM 1647 N N . ARG A 1 215 ? -8.461 -13.352 14.68 1 81.19 215 ARG A N 1
ATOM 1648 C CA . ARG A 1 215 ? -8.258 -12.891 16.047 1 81.19 215 ARG A CA 1
ATOM 1649 C C . ARG A 1 215 ? -9.414 -12.008 16.516 1 81.19 215 ARG A C 1
ATOM 1651 O O . ARG A 1 215 ? -9.828 -12.07 17.672 1 81.19 215 ARG A O 1
ATOM 1658 N N . GLN A 1 216 ? -9.992 -11.234 15.617 1 86.31 216 GLN A N 1
ATOM 1659 C CA . GLN A 1 216 ? -10.953 -10.227 16.031 1 86.31 216 GLN A CA 1
ATOM 1660 C C . GLN A 1 216 ? -12.383 -10.633 15.672 1 86.31 216 GLN A C 1
ATOM 1662 O O . GLN A 1 216 ? -13.289 -9.797 15.664 1 86.31 216 GLN A O 1
ATOM 1667 N N . ILE A 1 217 ? -12.617 -11.859 15.406 1 89.25 217 ILE A N 1
ATOM 1668 C CA . ILE A 1 217 ? -13.883 -12.266 14.828 1 89.25 217 ILE A CA 1
ATOM 1669 C C . ILE A 1 217 ? -15 -12.094 15.852 1 89.25 217 ILE A C 1
ATOM 1671 O O . ILE A 1 217 ? -16.125 -11.703 15.508 1 89.25 217 ILE A O 1
ATOM 1675 N N . ASP A 1 218 ? -14.75 -12.32 17.078 1 90.06 218 ASP A N 1
ATOM 1676 C CA . ASP A 1 218 ? -15.766 -12.273 18.125 1 90.06 218 ASP A CA 1
ATOM 1677 C C . ASP A 1 218 ? -16.219 -10.844 18.391 1 90.06 218 ASP A C 1
ATOM 1679 O O . ASP A 1 218 ? -17.312 -10.617 18.906 1 90.06 218 ASP A O 1
ATOM 1683 N N . VAL A 1 219 ? -15.391 -9.945 18 1 91.12 219 VAL A N 1
ATOM 1684 C CA . VAL A 1 219 ? -15.727 -8.539 18.188 1 91.12 219 VAL A CA 1
ATOM 1685 C C . VAL A 1 219 ? -16.219 -7.953 16.859 1 91.12 219 VAL A C 1
ATOM 1687 O O . VAL A 1 219 ? -17.234 -7.25 16.828 1 91.12 219 VAL A O 1
ATOM 1690 N N . ALA A 1 220 ? -15.547 -8.273 15.82 1 93.25 220 ALA A N 1
ATOM 1691 C CA . ALA A 1 220 ? -15.773 -7.641 14.523 1 93.25 220 ALA A CA 1
ATOM 1692 C C . ALA A 1 220 ? -17.125 -8.039 13.938 1 93.25 220 ALA A C 1
ATOM 1694 O O . ALA A 1 220 ? -17.891 -7.188 13.5 1 93.25 220 ALA A O 1
ATOM 1695 N N . VAL A 1 221 ? -17.453 -9.273 13.953 1 94.5 221 VAL A N 1
ATOM 1696 C CA . VAL A 1 221 ? -18.641 -9.758 13.266 1 94.5 221 VAL A CA 1
ATOM 1697 C C . VAL A 1 221 ? -19.891 -9.188 13.938 1 94.5 221 VAL A C 1
ATOM 1699 O O . VAL A 1 221 ? -20.734 -8.578 13.281 1 94.5 221 VAL A O 1
ATOM 1702 N N . PRO A 1 222 ? -20.031 -9.297 15.305 1 93.75 222 PRO A N 1
ATOM 1703 C CA . PRO A 1 222 ? -21.219 -8.703 15.93 1 93.75 222 PRO A CA 1
ATOM 1704 C C . PRO A 1 222 ? -21.328 -7.203 15.68 1 93.75 222 PRO A C 1
ATOM 1706 O O . PRO A 1 222 ? -22.422 -6.695 15.422 1 93.75 222 PRO A O 1
ATOM 1709 N N . ALA A 1 223 ? -20.25 -6.492 15.727 1 94.38 223 ALA A N 1
ATOM 1710 C CA . ALA A 1 223 ? -20.266 -5.055 15.484 1 94.38 223 ALA A CA 1
ATOM 1711 C C . ALA A 1 223 ? -20.672 -4.742 14.047 1 94.38 223 ALA A C 1
ATOM 1713 O O . ALA A 1 223 ? -21.453 -3.83 13.805 1 94.38 223 ALA A O 1
ATOM 1714 N N . ASN A 1 224 ? -20.125 -5.562 13.109 1 95.75 224 ASN A N 1
ATOM 1715 C CA . ASN A 1 224 ? -20.344 -5.277 11.703 1 95.75 224 ASN A CA 1
ATOM 1716 C C . ASN A 1 224 ? -21.734 -5.715 11.25 1 95.75 224 ASN A C 1
ATOM 1718 O O . ASN A 1 224 ? -22.266 -5.207 10.258 1 95.75 224 ASN A O 1
ATOM 1722 N N . LEU A 1 225 ? -22.312 -6.613 11.969 1 96.06 225 LEU A N 1
ATOM 1723 C CA . LEU A 1 225 ? -23.719 -6.941 11.734 1 96.06 225 LEU A CA 1
ATOM 1724 C C . LEU A 1 225 ? -24.609 -5.777 12.125 1 96.06 225 LEU A C 1
ATOM 1726 O O . LEU A 1 225 ? -25.797 -5.746 11.75 1 96.06 225 LEU A O 1
ATOM 1730 N N . GLN A 1 226 ? -24.016 -4.852 12.836 1 94.38 226 GLN A N 1
ATOM 1731 C CA . GLN A 1 226 ? -24.688 -3.6 13.164 1 94.38 226 GLN A CA 1
ATOM 1732 C C . GLN A 1 226 ? -23.969 -2.404 12.555 1 94.38 226 GLN A C 1
ATOM 1734 O O . GLN A 1 226 ? -23.938 -1.322 13.141 1 94.38 226 GLN A O 1
ATOM 1739 N N . CYS A 1 227 ? -23.266 -2.602 11.453 1 94.19 227 CYS A N 1
ATOM 1740 C CA . CYS A 1 227 ? -22.625 -1.582 10.633 1 94.19 227 CYS A CA 1
ATOM 1741 C C . CYS A 1 227 ? -21.578 -0.83 11.43 1 94.19 227 CYS A C 1
ATOM 1743 O O . CYS A 1 227 ? -21.391 0.374 11.242 1 94.19 227 CYS A O 1
ATOM 1745 N N . GLY A 1 228 ? -20.969 -1.505 12.391 1 92 228 GLY A N 1
ATOM 1746 C CA . GLY A 1 228 ? -19.828 -0.965 13.094 1 92 228 GLY A CA 1
ATOM 1747 C C . GLY A 1 228 ? -20.188 -0.258 14.383 1 92 228 GLY A C 1
ATOM 1748 O O . GLY A 1 228 ? -19.375 0.458 14.961 1 92 228 GLY A O 1
ATOM 1749 N N . VAL A 1 229 ? -21.484 -0.321 14.773 1 83.31 229 VAL A N 1
ATOM 1750 C CA . VAL A 1 229 ? -21.875 0.315 16.016 1 83.31 229 VAL A CA 1
ATOM 1751 C C . VAL A 1 229 ? -21.172 -0.361 17.203 1 83.31 229 VAL A C 1
ATOM 1753 O O . VAL A 1 229 ? -21.25 -1.583 17.344 1 83.31 229 VAL A O 1
ATOM 1756 N N . ALA A 1 230 ? -19.922 -0.031 17.5 1 62.19 230 ALA A N 1
ATOM 1757 C CA . ALA A 1 230 ? -19.156 -0.756 18.516 1 62.19 230 ALA A CA 1
ATOM 1758 C C . ALA A 1 230 ? -19.734 -0.528 19.906 1 62.19 230 ALA A C 1
ATOM 1760 O O . ALA A 1 230 ? -19.922 0.616 20.328 1 62.19 230 ALA A O 1
ATOM 1761 N N . ALA A 1 231 ? -20.625 -1.429 20.469 1 52.34 231 ALA A N 1
ATOM 1762 C CA . ALA A 1 231 ? -21.031 -1.31 21.859 1 52.34 231 ALA A CA 1
ATOM 1763 C C . ALA A 1 231 ? -19.891 -0.807 22.734 1 52.34 231 ALA A C 1
ATOM 1765 O O . ALA A 1 231 ? -20.109 -0.151 23.75 1 52.34 231 ALA A O 1
ATOM 1766 N N . ASN A 1 232 ? -18.641 -1.214 22.625 1 48.78 232 ASN A N 1
ATOM 1767 C CA . ASN A 1 232 ? -17.641 -0.96 23.672 1 48.78 232 ASN A CA 1
ATOM 1768 C C . ASN A 1 232 ? -16.609 0.055 23.203 1 48.78 232 ASN A C 1
ATOM 1770 O O . ASN A 1 232 ? -15.773 0.508 24 1 48.78 232 ASN A O 1
ATOM 1774 N N . ALA A 1 233 ? -16.438 0.521 21.953 1 51.5 233 ALA A N 1
ATOM 1775 C CA . ALA A 1 233 ? -15.18 1.23 21.734 1 51.5 233 ALA A CA 1
ATOM 1776 C C . ALA A 1 233 ? -15.43 2.676 21.312 1 51.5 233 ALA A C 1
ATOM 1778 O O . ALA A 1 233 ? -14.672 3.236 20.516 1 51.5 233 ALA A O 1
ATOM 1779 N N . PRO A 1 234 ? -16.672 3.234 21.359 1 49.19 234 PRO A N 1
ATOM 1780 C CA . PRO A 1 234 ? -16.766 4.609 20.859 1 49.19 234 PRO A CA 1
ATOM 1781 C C . PRO A 1 234 ? -15.648 5.504 21.391 1 49.19 234 PRO A C 1
ATOM 1783 O O . PRO A 1 234 ? -15.25 6.465 20.719 1 49.19 234 PRO A O 1
ATOM 1786 N N . ASP A 1 235 ? -15.336 5.281 22.594 1 50.56 235 ASP A N 1
ATOM 1787 C CA . ASP A 1 235 ? -14.406 6.184 23.266 1 50.56 235 ASP A CA 1
ATOM 1788 C C . ASP A 1 235 ? -13.078 6.273 22.516 1 50.56 235 ASP A C 1
ATOM 1790 O O . ASP A 1 235 ? -12.32 7.23 22.703 1 50.56 235 ASP A O 1
ATOM 1794 N N . VAL A 1 236 ? -12.875 5.176 21.672 1 54.59 236 VAL A N 1
ATOM 1795 C CA . VAL A 1 236 ? -11.531 5.078 21.109 1 54.59 236 VAL A CA 1
ATOM 1796 C C . VAL A 1 236 ? -11.328 6.172 20.062 1 54.59 236 VAL A C 1
ATOM 1798 O O . VAL A 1 236 ? -10.211 6.66 19.891 1 54.59 236 VAL A O 1
ATOM 1801 N N . GLN A 1 237 ? -12.422 6.699 19.5 1 62.81 237 GLN A N 1
ATOM 1802 C CA . GLN A 1 237 ? -12.125 7.68 18.469 1 62.81 237 GLN A CA 1
ATOM 1803 C C . GLN A 1 237 ? -12.742 9.039 18.781 1 62.81 237 GLN A C 1
ATOM 1805 O O . GLN A 1 237 ? -12.977 9.852 17.891 1 62.81 237 GLN A O 1
ATOM 1810 N N . ALA A 1 238 ? -12.875 9.203 20.141 1 69.31 238 ALA A N 1
ATOM 1811 C CA . ALA A 1 238 ? -13.516 10.477 20.484 1 69.31 238 ALA A CA 1
ATOM 1812 C C . ALA A 1 238 ? -12.547 11.641 20.312 1 69.31 238 ALA A C 1
ATOM 1814 O O . ALA A 1 238 ? -11.359 11.516 20.594 1 69.31 238 ALA A O 1
ATOM 1815 N N . ALA A 1 239 ? -13.102 12.672 19.703 1 77.75 239 ALA A N 1
ATOM 1816 C CA . ALA A 1 239 ? -12.344 13.922 19.641 1 77.75 239 ALA A CA 1
ATOM 1817 C C . ALA A 1 239 ? -12.117 14.5 21.031 1 77.75 239 ALA A C 1
ATOM 1819 O O . ALA A 1 239 ? -12.93 14.297 21.938 1 77.75 239 ALA A O 1
ATOM 1820 N N . PRO A 1 240 ? -10.984 15.203 21.141 1 87.62 240 PRO A N 1
ATOM 1821 C CA . PRO A 1 240 ? -10.805 15.906 22.406 1 87.62 240 PRO A CA 1
ATOM 1822 C C . PRO A 1 240 ? -11.953 16.844 22.734 1 87.62 240 PRO A C 1
ATOM 1824 O O . PRO A 1 240 ? -12.5 17.5 21.844 1 87.62 240 PRO A O 1
ATOM 1827 N N . ASP A 1 241 ? -12.352 16.906 23.984 1 89.06 241 ASP A N 1
ATOM 1828 C CA . ASP A 1 241 ? -13.555 17.625 24.375 1 89.06 241 ASP A CA 1
ATOM 1829 C C . ASP A 1 241 ? -13.211 19 24.938 1 89.06 241 ASP A C 1
ATOM 1831 O O . ASP A 1 241 ? -14.109 19.781 25.281 1 89.06 241 ASP A O 1
ATOM 1835 N N . TRP A 1 242 ? -11.93 19.328 24.984 1 93.56 242 TRP A N 1
ATOM 1836 C CA . TRP A 1 242 ? -11.531 20.578 25.641 1 93.56 242 TRP A CA 1
ATOM 1837 C C . TRP A 1 242 ? -11.625 21.75 24.672 1 93.56 242 TRP A C 1
ATOM 1839 O O . TRP A 1 242 ? -11.578 22.906 25.094 1 93.56 242 TRP A O 1
ATOM 1849 N N . ALA A 1 243 ? -11.719 21.547 23.359 1 95.44 243 ALA A N 1
ATOM 1850 C CA . ALA A 1 243 ? -11.867 22.562 22.328 1 95.44 243 ALA A CA 1
ATOM 1851 C C . ALA A 1 243 ? -12.391 21.953 21.031 1 95.44 243 ALA A C 1
ATOM 1853 O O . ALA A 1 243 ? -12.328 20.734 20.844 1 95.44 243 ALA A O 1
ATOM 1854 N N . PRO A 1 244 ? -12.938 22.812 20.203 1 93.75 244 PRO A N 1
ATOM 1855 C CA . PRO A 1 244 ? -13.258 22.328 18.859 1 93.75 244 PRO A CA 1
ATOM 1856 C C . PRO A 1 244 ? -12.023 22.172 17.984 1 93.75 244 PRO A C 1
ATOM 1858 O O . PRO A 1 244 ? -11.562 23.141 17.375 1 93.75 244 PRO A O 1
ATOM 1861 N N . LEU A 1 245 ? -11.555 21.016 17.875 1 96.12 245 LEU A N 1
ATOM 1862 C CA . LEU A 1 245 ? -10.328 20.75 17.125 1 96.12 245 LEU A CA 1
ATOM 1863 C C . LEU A 1 245 ? -10.641 20.062 15.805 1 96.12 245 LEU A C 1
ATOM 1865 O O . LEU A 1 245 ? -11.656 19.375 15.68 1 96.12 245 LEU A O 1
ATOM 1869 N N . VAL A 1 246 ? -9.797 20.297 14.859 1 95 246 VAL A N 1
ATOM 1870 C CA . VAL A 1 246 ? -9.836 19.594 13.57 1 95 246 VAL A CA 1
ATOM 1871 C C . VAL A 1 246 ? -8.594 18.719 13.422 1 95 246 VAL A C 1
ATOM 1873 O O . VAL A 1 246 ? -7.473 19.188 13.648 1 95 246 VAL A O 1
ATOM 1876 N N . TYR A 1 247 ? -8.812 17.469 13.086 1 96.25 247 TYR A N 1
ATOM 1877 C CA . TYR A 1 247 ? -7.695 16.562 12.859 1 96.25 247 TYR A CA 1
ATOM 1878 C C . TYR A 1 247 ? -7.195 16.656 11.422 1 96.25 247 TYR A C 1
ATOM 1880 O O . TYR A 1 247 ? -7.984 16.594 10.477 1 96.25 247 TYR A O 1
ATOM 1888 N N . THR A 1 248 ? -5.91 16.844 11.266 1 97.38 248 THR A N 1
ATOM 1889 C CA . THR A 1 248 ? -5.336 16.969 9.93 1 97.38 248 THR A CA 1
ATOM 1890 C C . THR A 1 248 ? -4.953 15.602 9.367 1 97.38 248 THR A C 1
ATOM 1892 O O . THR A 1 248 ? -4.664 14.68 10.125 1 97.38 248 THR A O 1
ATOM 1895 N N . PHE A 1 249 ? -4.953 15.484 8.023 1 98.19 249 PHE A N 1
ATOM 1896 C CA . PHE A 1 249 ? -4.508 14.258 7.367 1 98.19 249 PHE A CA 1
ATOM 1897 C C . PHE A 1 249 ? -3.037 13.992 7.664 1 98.19 249 PHE A C 1
ATOM 1899 O O . PHE A 1 249 ? -2.58 12.852 7.578 1 98.19 249 PHE A O 1
ATOM 1906 N N . ALA A 1 250 ? -2.311 15.039 8.094 1 97.25 250 ALA A N 1
ATOM 1907 C CA . ALA A 1 250 ? -0.908 14.898 8.484 1 97.25 250 ALA A CA 1
ATOM 1908 C C . ALA A 1 250 ? -0.779 14.25 9.859 1 97.25 250 ALA A C 1
ATOM 1910 O O . ALA A 1 250 ? 0.306 13.805 10.242 1 97.25 250 ALA A O 1
ATOM 1911 N N . GLY A 1 251 ? -1.812 14.25 10.672 1 95.19 251 GLY A N 1
ATOM 1912 C CA . GLY A 1 251 ? -1.787 13.422 11.867 1 95.19 251 GLY A CA 1
ATOM 1913 C C . GLY A 1 251 ? -1.708 14.227 13.156 1 95.19 251 GLY A C 1
ATOM 1914 O O . GLY A 1 251 ? -1.106 13.789 14.133 1 95.19 251 GLY A O 1
ATOM 1915 N N . PHE A 1 252 ? -2.195 15.438 13.195 1 95.81 252 PHE A N 1
ATOM 1916 C CA . PHE A 1 252 ? -2.215 16.219 14.422 1 95.81 252 PHE A CA 1
ATOM 1917 C C . PHE A 1 252 ? -3.447 17.109 14.477 1 95.81 252 PHE A C 1
ATOM 1919 O O . PHE A 1 252 ? -4.137 17.297 13.469 1 95.81 252 PHE A O 1
ATOM 1926 N N . TRP A 1 253 ? -3.756 17.609 15.648 1 97.5 253 TRP A N 1
ATOM 1927 C CA . TRP A 1 253 ? -4.934 18.422 15.883 1 97.5 253 TRP A CA 1
ATOM 1928 C C . TRP A 1 253 ? -4.613 19.906 15.68 1 97.5 253 TRP A C 1
ATOM 1930 O O . TRP A 1 253 ? -3.551 20.375 16.078 1 97.5 253 TRP A O 1
ATOM 1940 N N . GLU A 1 254 ? -5.523 20.594 15.094 1 97.75 254 GLU A N 1
ATOM 1941 C CA . GLU A 1 254 ? -5.43 22.047 14.961 1 97.75 254 GLU A CA 1
ATOM 1942 C C . GLU A 1 254 ? -6.613 22.734 15.633 1 97.75 254 GLU A C 1
ATOM 1944 O O . GLU A 1 254 ? -7.719 22.203 15.672 1 97.75 254 GLU A O 1
ATOM 1949 N N . ILE A 1 255 ? -6.332 23.875 16.125 1 97.62 255 ILE A N 1
ATOM 1950 C CA . ILE A 1 255 ? -7.355 24.609 16.859 1 97.62 255 ILE A CA 1
ATOM 1951 C C . ILE A 1 255 ? -7.785 25.828 16.031 1 97.62 255 ILE A C 1
ATOM 1953 O O . ILE A 1 255 ? -6.988 26.391 15.281 1 97.62 255 ILE A O 1
ATOM 1957 N N . ASP A 1 256 ? -9.023 26.266 16.188 1 94.88 256 ASP A N 1
ATOM 1958 C CA . ASP A 1 256 ? -9.578 27.453 15.547 1 94.88 256 ASP A CA 1
ATOM 1959 C C . ASP A 1 256 ? -9.062 28.734 16.203 1 94.88 256 ASP A C 1
ATOM 1961 O O . ASP A 1 256 ? -9.148 28.891 17.422 1 94.88 256 ASP A O 1
ATOM 1965 N N . PRO A 1 257 ? -8.594 29.625 15.367 1 96.94 257 PRO A N 1
ATOM 1966 C CA . PRO A 1 257 ? -8.008 30.844 15.945 1 96.94 257 PRO A CA 1
ATOM 1967 C C . PRO A 1 257 ? -9.016 31.672 16.734 1 96.94 257 PRO A C 1
ATOM 1969 O O . PRO A 1 257 ? -8.68 32.25 17.766 1 96.94 257 PRO A O 1
ATOM 1972 N N . GLN A 1 258 ? -10.227 31.766 16.234 1 97.06 258 GLN A N 1
ATOM 1973 C CA . GLN A 1 258 ? -11.242 32.531 16.938 1 97.06 258 GLN A CA 1
ATOM 1974 C C . GLN A 1 258 ? -11.562 31.922 18.297 1 97.06 258 GLN A C 1
ATOM 1976 O O . GLN A 1 258 ? -11.664 32.625 19.297 1 97.06 258 GLN A O 1
ATOM 1981 N N . TRP A 1 259 ? -11.773 30.641 18.281 1 97.38 259 TRP A N 1
ATOM 1982 C CA . TRP A 1 259 ? -12.031 29.969 19.547 1 97.38 259 TRP A CA 1
ATOM 1983 C C . TRP A 1 259 ? -10.875 30.203 20.531 1 97.38 259 TRP A C 1
ATOM 1985 O O . TRP A 1 259 ? -11.094 30.438 21.719 1 97.38 259 TRP A O 1
ATOM 1995 N N . LEU A 1 260 ? -9.648 30.047 20.047 1 97.88 260 LEU A N 1
ATOM 1996 C CA . LEU A 1 260 ? -8.469 30.219 20.891 1 97.88 260 LEU A CA 1
ATOM 1997 C C . LEU A 1 260 ? -8.445 31.625 21.5 1 97.88 260 LEU A C 1
ATOM 1999 O O . LEU A 1 260 ? -8.219 31.766 22.703 1 97.88 260 LEU A O 1
ATOM 2003 N N . GLU A 1 261 ? -8.727 32.594 20.672 1 97.88 261 GLU A N 1
ATOM 2004 C CA . GLU A 1 261 ? -8.734 33.969 21.172 1 97.88 261 GLU A CA 1
ATOM 2005 C C . GLU A 1 261 ? -9.742 34.156 22.297 1 97.88 261 GLU A C 1
ATOM 2007 O O . GLU A 1 261 ? -9.445 34.781 23.312 1 97.88 261 GLU A O 1
ATOM 2012 N N . ASP A 1 262 ? -10.867 33.562 22.172 1 97.69 262 ASP A N 1
ATOM 2013 C CA . ASP A 1 262 ? -11.961 33.719 23.125 1 97.69 262 ASP A CA 1
ATOM 2014 C C . ASP A 1 262 ? -11.68 32.938 24.391 1 97.69 262 ASP A C 1
ATOM 2016 O O . ASP A 1 262 ? -12.328 33.156 25.422 1 97.69 262 ASP A O 1
ATOM 2020 N N . HIS A 1 263 ? -10.711 31.984 24.391 1 97.62 263 HIS A N 1
ATOM 2021 C CA . HIS A 1 263 ? -10.531 31.078 25.516 1 97.62 263 HIS A CA 1
ATOM 2022 C C . HIS A 1 263 ? -9.07 31 25.938 1 97.62 263 HIS A C 1
ATOM 2024 O O . HIS A 1 263 ? -8.617 29.953 26.406 1 97.62 263 HIS A O 1
ATOM 2030 N N . LEU A 1 264 ? -8.305 31.953 25.75 1 96.81 264 LEU A N 1
ATOM 2031 C CA . LEU A 1 264 ? -6.875 32 26.031 1 96.81 264 LEU A CA 1
ATOM 2032 C C . LEU A 1 264 ? -6.602 31.625 27.484 1 96.81 264 LEU A C 1
ATOM 2034 O O . LEU A 1 264 ? -5.648 30.891 27.766 1 96.81 264 LEU A O 1
ATOM 2038 N N . PRO A 1 265 ? -7.473 32.031 28.469 1 95.5 265 PRO A N 1
ATOM 2039 C CA . PRO A 1 265 ? -7.195 31.688 29.859 1 95.5 265 PRO A CA 1
ATOM 2040 C C . PRO A 1 265 ? -7.336 30.188 30.125 1 95.5 265 PRO A C 1
ATOM 2042 O O . PRO A 1 265 ? -6.832 29.688 31.141 1 95.5 265 PRO A O 1
ATOM 2045 N N . ALA A 1 266 ? -7.973 29.484 29.266 1 95.69 266 ALA A N 1
ATOM 2046 C CA . ALA A 1 266 ? -8.281 28.078 29.5 1 95.69 266 ALA A CA 1
ATOM 2047 C C . ALA A 1 266 ? -7.148 27.172 28.984 1 95.69 266 ALA A C 1
ATOM 2049 O O . ALA A 1 266 ? -7.113 25.984 29.297 1 95.69 266 ALA A O 1
ATOM 2050 N N . VAL A 1 267 ? -6.199 27.734 28.234 1 97.69 267 VAL A N 1
ATOM 2051 C CA . VAL A 1 267 ? -5.137 26.922 27.641 1 97.69 267 VAL A CA 1
ATOM 2052 C C . VAL A 1 267 ? -3.777 27.531 27.984 1 97.69 267 VAL A C 1
ATOM 2054 O O . VAL A 1 267 ? -3.705 28.625 28.547 1 97.69 267 VAL A O 1
ATOM 2057 N N . GLN A 1 268 ? -2.736 26.797 27.75 1 97.38 268 GLN A N 1
ATOM 2058 C CA . GLN A 1 268 ? -1.367 27.312 27.734 1 97.38 268 GLN A CA 1
ATOM 2059 C C . GLN A 1 268 ? -0.833 27.375 26.297 1 97.38 268 GLN A C 1
ATOM 2061 O O . GLN A 1 268 ? -0.902 26.375 25.562 1 97.38 268 GLN A O 1
ATOM 2066 N N . VAL A 1 269 ? -0.375 28.547 25.969 1 98.5 269 VAL A N 1
ATOM 2067 C CA . VAL A 1 269 ? 0.157 28.734 24.625 1 98.5 269 VAL A CA 1
ATOM 2068 C C . VAL A 1 269 ? 1.683 28.688 24.672 1 98.5 269 VAL A C 1
ATOM 2070 O O . VAL A 1 269 ? 2.314 29.438 25.422 1 98.5 269 VAL A O 1
ATOM 2073 N N . VAL A 1 270 ? 2.252 27.797 23.906 1 98.75 270 VAL A N 1
ATOM 2074 C CA . VAL A 1 270 ? 3.699 27.703 23.766 1 98.75 270 VAL A CA 1
ATOM 2075 C C . VAL A 1 270 ? 4.117 28.203 22.391 1 98.75 270 VAL A C 1
ATOM 2077 O O . VAL A 1 270 ? 3.783 27.594 21.375 1 98.75 270 VAL A O 1
ATOM 2080 N N . ASP A 1 271 ? 4.773 29.312 22.344 1 98.75 271 ASP A N 1
ATOM 2081 C CA . ASP A 1 271 ? 5.316 29.875 21.109 1 98.75 271 ASP A CA 1
ATOM 2082 C C . ASP A 1 271 ? 6.723 29.344 20.828 1 98.75 271 ASP A C 1
ATOM 2084 O O . ASP A 1 271 ? 7.668 29.688 21.547 1 98.75 271 ASP A O 1
ATOM 2088 N N . VAL A 1 272 ? 6.848 28.641 19.734 1 98.62 272 VAL A N 1
ATOM 2089 C CA . VAL A 1 272 ? 8.078 27.875 19.562 1 98.62 272 VAL A CA 1
ATOM 2090 C C . VAL A 1 272 ? 9.016 28.625 18.609 1 98.62 272 VAL A C 1
ATOM 2092 O O . VAL A 1 272 ? 10.016 28.062 18.156 1 98.62 272 VAL A O 1
ATOM 2095 N N . ARG A 1 273 ? 8.727 29.844 18.219 1 97.75 273 ARG A N 1
ATOM 2096 C CA . ARG A 1 273 ? 9.586 30.672 17.375 1 97.75 273 ARG A CA 1
ATOM 2097 C C . ARG A 1 273 ? 10.852 31.078 18.109 1 97.75 273 ARG A C 1
ATOM 2099 O O . ARG A 1 273 ? 10.945 30.922 19.328 1 97.75 273 ARG A O 1
ATOM 2106 N N . GLU A 1 274 ? 11.734 31.531 17.359 1 96.75 274 GLU A N 1
ATOM 2107 C CA . GLU A 1 274 ? 12.945 32.094 17.938 1 96.75 274 GLU A CA 1
ATOM 2108 C C . GLU A 1 274 ? 12.656 33.406 18.688 1 96.75 274 GLU A C 1
ATOM 2110 O O . GLU A 1 274 ? 11.664 34.094 18.391 1 96.75 274 GLU A O 1
ATOM 2115 N N . PRO A 1 275 ? 13.555 33.781 19.609 1 96.38 275 PRO A N 1
ATOM 2116 C CA . PRO A 1 275 ? 13.312 34.969 20.438 1 96.38 275 PRO A CA 1
ATOM 2117 C C . PRO A 1 275 ? 13.109 36.25 19.594 1 96.38 275 PRO A C 1
ATOM 2119 O O . PRO A 1 275 ? 12.258 37.062 19.906 1 96.38 275 PRO A O 1
ATOM 2122 N N . ASP A 1 276 ? 13.852 36.344 18.531 1 95.38 276 ASP A N 1
ATOM 2123 C CA . ASP A 1 276 ? 13.734 37.531 17.672 1 95.38 276 ASP A CA 1
ATOM 2124 C C . ASP A 1 276 ? 12.383 37.562 16.969 1 95.38 276 ASP A C 1
ATOM 2126 O O . ASP A 1 276 ? 11.844 38.625 16.703 1 95.38 276 ASP A O 1
ATOM 2130 N N . GLU A 1 277 ? 11.844 36.375 16.656 1 96.19 277 GLU A N 1
ATOM 2131 C CA . GLU A 1 277 ? 10.516 36.281 16.047 1 96.19 277 GLU A CA 1
ATOM 2132 C C . GLU A 1 277 ? 9.422 36.625 17.062 1 96.19 277 GLU A C 1
ATOM 2134 O O . GLU A 1 277 ? 8.438 37.281 16.719 1 96.19 277 GLU A O 1
ATOM 2139 N N . PHE A 1 278 ? 9.617 36.156 18.234 1 96.56 278 PHE A N 1
ATOM 2140 C CA . PHE A 1 278 ? 8.633 36.344 19.297 1 96.56 278 PHE A CA 1
ATOM 2141 C C . PHE A 1 278 ? 8.43 37.844 19.578 1 96.56 278 PHE A C 1
ATOM 2143 O O . PHE A 1 278 ? 7.301 38.281 19.812 1 96.56 278 PHE A O 1
ATOM 2150 N N . THR A 1 279 ? 9.492 38.656 19.562 1 94.62 279 THR A N 1
ATOM 2151 C CA . THR A 1 279 ? 9.422 40.094 19.828 1 94.62 279 THR A CA 1
ATOM 2152 C C . THR A 1 279 ? 9.398 40.875 18.516 1 94.62 279 THR A C 1
ATOM 2154 O O . THR A 1 279 ? 9.648 42.094 18.5 1 94.62 279 THR A O 1
ATOM 2157 N N . GLY A 1 280 ? 9.203 40.156 17.453 1 94.75 280 GLY A N 1
ATOM 2158 C CA . GLY A 1 280 ? 9.258 40.781 16.125 1 94.75 280 GLY A CA 1
ATOM 2159 C C . GLY A 1 280 ? 7.941 41.406 15.703 1 94.75 280 GLY A C 1
ATOM 2160 O O . GLY A 1 280 ? 7.035 41.562 16.531 1 94.75 280 GLY A O 1
ATOM 2161 N N . PRO A 1 281 ? 7.82 41.719 14.398 1 94.69 281 PRO A N 1
ATOM 2162 C CA . PRO A 1 281 ? 6.699 42.5 13.883 1 94.69 281 PRO A CA 1
ATOM 2163 C C . PRO A 1 281 ? 5.359 41.781 14.016 1 94.69 281 PRO A C 1
ATOM 2165 O O . PRO A 1 281 ? 4.312 42.406 14.125 1 94.69 281 PRO A O 1
ATOM 2168 N N . LEU A 1 282 ? 5.371 40.438 14.062 1 96.19 282 LEU A N 1
ATOM 2169 C CA . LEU A 1 282 ? 4.113 39.719 14.133 1 96.19 282 LEU A CA 1
ATOM 2170 C C . LEU A 1 282 ? 3.557 39.719 15.547 1 96.19 282 LEU A C 1
ATOM 2172 O O . LEU A 1 282 ? 2.395 39.344 15.766 1 96.19 282 LEU A O 1
ATOM 2176 N N . GLY A 1 283 ? 4.426 40.062 16.5 1 97.19 283 GLY A N 1
ATOM 2177 C CA . GLY A 1 283 ? 3.994 39.938 17.875 1 97.19 283 GLY A CA 1
ATOM 2178 C C . GLY A 1 283 ? 3.76 38.531 18.328 1 97.19 283 GLY A C 1
ATOM 2179 O O . GLY A 1 283 ? 4.309 37.594 17.75 1 97.19 283 GLY A O 1
ATOM 2180 N N . HIS A 1 284 ? 3.086 38.375 19.453 1 97.75 284 HIS A N 1
ATOM 2181 C CA . HIS A 1 284 ? 2.766 37.062 19.984 1 97.75 284 HIS A CA 1
ATOM 2182 C C . HIS A 1 284 ? 1.409 37.062 20.688 1 97.75 284 HIS A C 1
ATOM 2184 O O . HIS A 1 284 ? 0.834 38.125 20.922 1 97.75 284 HIS A O 1
ATOM 2190 N N . LEU A 1 285 ? 0.871 35.906 20.859 1 97.81 285 LEU A N 1
ATOM 2191 C CA . LEU A 1 285 ? -0.4 35.781 21.562 1 97.81 285 LEU A CA 1
ATOM 2192 C C . LEU A 1 285 ? -0.263 36.25 23.016 1 97.81 285 LEU A C 1
ATOM 2194 O O . LEU A 1 285 ? 0.742 35.969 23.672 1 97.81 285 LEU A O 1
ATOM 2198 N N . PRO A 1 286 ? -1.32 36.938 23.547 1 96.69 286 PRO A N 1
ATOM 2199 C CA . PRO A 1 286 ? -1.275 37.312 24.953 1 96.69 286 PRO A CA 1
ATOM 2200 C C . PRO A 1 286 ? -1.064 36.125 25.891 1 96.69 286 PRO A C 1
ATOM 2202 O O . PRO A 1 286 ? -1.752 35.094 25.75 1 96.69 286 PRO A O 1
ATOM 2205 N N . GLY A 1 287 ? -0.018 36.219 26.75 1 95.44 287 GLY A N 1
ATOM 2206 C CA . GLY A 1 287 ? 0.226 35.156 27.734 1 95.44 287 GLY A CA 1
ATOM 2207 C C . GLY A 1 287 ? 1.04 34 27.203 1 95.44 287 GLY A C 1
ATOM 2208 O O . GLY A 1 287 ? 1.302 33.031 27.922 1 95.44 287 GLY A O 1
ATOM 2209 N N . ALA A 1 288 ? 1.498 34.062 25.953 1 97.69 288 ALA A N 1
ATOM 2210 C CA . ALA A 1 288 ? 2.258 32.969 25.359 1 97.69 288 ALA A CA 1
ATOM 2211 C C . ALA A 1 288 ? 3.617 32.812 26.031 1 97.69 288 ALA A C 1
ATOM 2213 O O . ALA A 1 288 ? 4.266 33.812 26.375 1 97.69 288 ALA A O 1
ATOM 2214 N N . THR A 1 289 ? 4.023 31.594 26.266 1 97.5 289 THR A N 1
ATOM 2215 C CA . THR A 1 289 ? 5.344 31.266 26.781 1 97.5 289 THR A CA 1
ATOM 2216 C C . THR A 1 289 ? 6.312 30.953 25.641 1 97.5 289 THR A C 1
ATOM 2218 O O . THR A 1 289 ? 6.109 30.016 24.891 1 97.5 289 THR A O 1
ATOM 2221 N N . PRO A 1 290 ? 7.328 31.734 25.547 1 98 290 PRO A N 1
ATOM 2222 C CA . PRO A 1 290 ? 8.305 31.469 24.484 1 98 290 PRO A CA 1
ATOM 2223 C C . PRO A 1 290 ? 9.242 30.328 24.828 1 98 290 PRO A C 1
ATOM 2225 O O . PRO A 1 290 ? 10 30.391 25.797 1 98 290 PRO A O 1
ATOM 2228 N N . ILE A 1 291 ? 9.227 29.219 24.094 1 98.5 291 ILE A N 1
ATOM 2229 C CA . ILE A 1 291 ? 10.164 28.109 24.125 1 98.5 291 ILE A CA 1
ATOM 2230 C C . ILE A 1 291 ? 10.539 27.688 22.703 1 98.5 291 ILE A C 1
ATOM 2232 O O . ILE A 1 291 ? 9.805 26.953 22.062 1 98.5 291 ILE A O 1
ATOM 2236 N N . PRO A 1 292 ? 11.695 28.203 22.219 1 98.19 292 PRO A N 1
ATOM 2237 C CA . PRO A 1 292 ? 12.086 27.812 20.859 1 98.19 292 PRO A CA 1
ATOM 2238 C C . PRO A 1 292 ? 12.039 26.312 20.625 1 98.19 292 PRO A C 1
ATOM 2240 O O . PRO A 1 292 ? 12.359 25.531 21.531 1 98.19 292 PRO A O 1
ATOM 2243 N N . LEU A 1 293 ? 11.648 25.906 19.375 1 98.06 293 LEU A N 1
ATOM 2244 C CA . LEU A 1 293 ? 11.445 24.516 19.031 1 98.06 293 LEU A CA 1
ATOM 2245 C C . LEU A 1 293 ? 12.656 23.672 19.422 1 98.06 293 LEU A C 1
ATOM 2247 O O . LEU A 1 293 ? 12.516 22.594 20 1 98.06 293 LEU A O 1
ATOM 2251 N N . GLY A 1 294 ? 13.883 24.141 19.234 1 96.81 294 GLY A N 1
ATOM 2252 C CA . GLY A 1 294 ? 15.109 23.391 19.5 1 96.81 294 GLY A CA 1
ATOM 2253 C C . GLY A 1 294 ? 15.336 23.125 20.969 1 96.81 294 GLY A C 1
ATOM 2254 O O . GLY A 1 294 ? 16.109 22.25 21.328 1 96.81 294 GLY A O 1
ATOM 2255 N N . GLU A 1 295 ? 14.625 23.875 21.828 1 97.69 295 GLU A N 1
ATOM 2256 C CA . GLU A 1 295 ? 14.797 23.75 23.281 1 97.69 295 GLU A CA 1
ATOM 2257 C C . GLU A 1 295 ? 13.602 23.031 23.906 1 97.69 295 GLU A C 1
ATOM 2259 O O . GLU A 1 295 ? 13.625 22.719 25.109 1 97.69 295 GLU A O 1
ATOM 2264 N N . LEU A 1 296 ? 12.633 22.766 23.125 1 97.69 296 LEU A N 1
ATOM 2265 C CA . LEU A 1 296 ? 11.344 22.344 23.672 1 97.69 296 LEU A CA 1
ATOM 2266 C C . LEU A 1 296 ? 11.469 21.016 24.406 1 97.69 296 LEU A C 1
ATOM 2268 O O . LEU A 1 296 ? 10.977 20.875 25.531 1 97.69 296 LEU A O 1
ATOM 2272 N N . ALA A 1 297 ? 12.148 20.016 23.812 1 95.94 297 ALA A N 1
ATOM 2273 C CA . ALA A 1 297 ? 12.273 18.703 24.422 1 95.94 297 ALA A CA 1
ATOM 2274 C C . ALA A 1 297 ? 12.914 18.781 25.797 1 95.94 297 ALA A C 1
ATOM 2276 O O . ALA A 1 297 ? 12.531 18.047 26.719 1 95.94 297 ALA A O 1
ATOM 2277 N N . ALA A 1 298 ? 13.852 19.688 25.969 1 96.44 298 ALA A N 1
ATOM 2278 C CA . ALA A 1 298 ? 14.586 19.828 27.219 1 96.44 298 ALA A CA 1
ATOM 2279 C C . ALA A 1 298 ? 13.805 20.672 28.234 1 96.44 298 ALA A C 1
ATOM 2281 O O . ALA A 1 298 ? 14.078 20.625 29.438 1 96.44 298 ALA A O 1
ATOM 2282 N N . ARG A 1 299 ? 12.836 21.406 27.812 1 97.88 299 ARG A N 1
ATOM 2283 C CA . ARG A 1 299 ? 12.188 22.375 28.672 1 97.88 299 ARG A CA 1
ATOM 2284 C C . ARG A 1 299 ? 10.703 22.031 28.859 1 97.88 299 ARG A C 1
ATOM 2286 O O . ARG A 1 299 ? 9.898 22.922 29.156 1 97.88 299 ARG A O 1
ATOM 2293 N N . THR A 1 300 ? 10.328 20.781 28.562 1 97.31 300 THR A N 1
ATOM 2294 C CA . THR A 1 300 ? 8.938 20.375 28.734 1 97.31 300 THR A CA 1
ATOM 2295 C C . THR A 1 300 ? 8.5 20.531 30.188 1 97.31 300 THR A C 1
ATOM 2297 O O . THR A 1 300 ? 7.305 20.672 30.469 1 97.31 300 THR A O 1
ATOM 2300 N N . GLY A 1 301 ? 9.422 20.453 31.109 1 96.56 301 GLY A N 1
ATOM 2301 C CA . GLY A 1 301 ? 9.133 20.609 32.531 1 96.56 301 GLY A CA 1
ATOM 2302 C C . GLY A 1 301 ? 8.555 21.969 32.875 1 96.56 301 GLY A C 1
ATOM 2303 O O . GLY A 1 301 ? 7.938 22.141 33.938 1 96.56 301 GLY A O 1
ATOM 2304 N N . GLU A 1 302 ? 8.703 22.969 32.031 1 97.31 302 GLU A N 1
ATOM 2305 C CA . GLU A 1 302 ? 8.195 24.328 32.25 1 97.31 302 GLU A CA 1
ATOM 2306 C C . GLU A 1 302 ? 6.719 24.438 31.859 1 97.31 302 GLU A C 1
ATOM 2308 O O . GLU A 1 302 ? 6.078 25.453 32.125 1 97.31 302 GLU A O 1
ATOM 2313 N N . ILE A 1 303 ? 6.168 23.422 31.266 1 97.62 303 ILE A N 1
ATOM 2314 C CA . ILE A 1 303 ? 4.801 23.438 30.75 1 97.62 303 ILE A CA 1
ATOM 2315 C C . ILE A 1 303 ? 3.879 22.703 31.719 1 97.62 303 ILE A C 1
ATOM 2317 O O . ILE A 1 303 ? 4.184 21.594 32.156 1 97.62 303 ILE A O 1
ATOM 2321 N N . ALA A 1 304 ? 2.811 23.328 32.031 1 95.44 304 ALA A N 1
ATOM 2322 C CA . ALA A 1 304 ? 1.852 22.734 32.969 1 95.44 304 ALA A CA 1
ATOM 2323 C C . ALA A 1 304 ? 1.194 21.5 32.344 1 95.44 304 ALA A C 1
ATOM 2325 O O . ALA A 1 304 ? 0.884 21.484 31.141 1 95.44 304 ALA A O 1
ATOM 2326 N N . ARG A 1 305 ? 0.94 20.516 33.125 1 93.81 305 ARG A N 1
ATOM 2327 C CA . ARG A 1 305 ? 0.394 19.25 32.625 1 93.81 305 ARG A CA 1
ATOM 2328 C C . ARG A 1 305 ? -1.119 19.203 32.812 1 93.81 305 ARG A C 1
ATOM 2330 O O . ARG A 1 305 ? -1.795 18.359 32.219 1 93.81 305 ARG A O 1
ATOM 2337 N N . ASP A 1 306 ? -1.674 20.094 33.594 1 93.44 306 ASP A N 1
ATOM 2338 C CA . ASP A 1 306 ? -3.078 20.016 33.969 1 93.44 306 ASP A CA 1
ATOM 2339 C C . ASP A 1 306 ? -3.949 20.875 33.062 1 93.44 306 ASP A C 1
ATOM 2341 O O . ASP A 1 306 ? -5.145 21.047 33.312 1 93.44 306 ASP A O 1
ATOM 2345 N N . ARG A 1 307 ? -3.326 21.562 32.031 1 95.19 307 ARG A N 1
ATOM 2346 C CA . ARG A 1 307 ? -4.051 22.344 31.047 1 95.19 307 ARG A CA 1
ATOM 2347 C C . ARG A 1 307 ? -3.652 21.953 29.641 1 95.19 307 ARG A C 1
ATOM 2349 O O . ARG A 1 307 ? -2.504 21.578 29.391 1 95.19 307 ARG A O 1
ATOM 2356 N N . PRO A 1 308 ? -4.656 22.172 28.688 1 98.06 308 PRO A N 1
ATOM 2357 C CA . PRO A 1 308 ? -4.297 21.922 27.297 1 98.06 308 PRO A CA 1
ATOM 2358 C C . PRO A 1 308 ? -3.207 22.859 26.781 1 98.06 308 PRO A C 1
ATOM 2360 O O . PRO A 1 308 ? -3.113 24 27.234 1 98.06 308 PRO A O 1
ATOM 2363 N N . VAL A 1 309 ? -2.396 22.344 25.891 1 98.69 309 VAL A N 1
ATOM 2364 C CA . VAL A 1 309 ? -1.297 23.125 25.328 1 98.69 309 VAL A CA 1
ATOM 2365 C C . VAL A 1 309 ? -1.568 23.422 23.859 1 98.69 309 VAL A C 1
ATOM 2367 O O . VAL A 1 309 ? -1.917 22.516 23.094 1 98.69 309 VAL A O 1
ATOM 2370 N N . VAL A 1 310 ? -1.467 24.656 23.484 1 98.81 310 VAL A N 1
ATOM 2371 C CA . VAL A 1 310 ? -1.519 25.062 22.094 1 98.81 310 VAL A CA 1
ATOM 2372 C C . VAL A 1 310 ? -0.144 25.562 21.641 1 98.81 310 VAL A C 1
ATOM 2374 O O . VAL A 1 310 ? 0.458 26.422 22.297 1 98.81 310 VAL A O 1
ATOM 2377 N N . THR A 1 311 ? 0.348 24.969 20.578 1 98.88 311 THR A N 1
ATOM 2378 C CA . THR A 1 311 ? 1.636 25.391 20.047 1 98.88 311 THR A CA 1
ATOM 2379 C C . THR A 1 311 ? 1.445 26.375 18.891 1 98.88 311 THR A C 1
ATOM 2381 O O . THR A 1 311 ? 0.486 26.25 18.125 1 98.88 311 THR A O 1
ATOM 2384 N N . VAL A 1 312 ? 2.381 27.328 18.812 1 98.69 312 VAL A N 1
ATOM 2385 C CA . VAL A 1 312 ? 2.262 28.344 17.781 1 98.69 312 VAL A CA 1
ATOM 2386 C C . VAL A 1 312 ? 3.646 28.688 17.234 1 98.69 312 VAL A C 1
ATOM 2388 O O . VAL A 1 312 ? 4.637 28.656 17.969 1 98.69 312 VAL A O 1
ATOM 2391 N N . CYS A 1 313 ? 3.711 28.922 15.984 1 98.31 313 CYS A N 1
ATOM 2392 C CA . CYS A 1 313 ? 4.887 29.453 15.312 1 98.31 313 CYS A CA 1
ATOM 2393 C C . CYS A 1 313 ? 4.484 30.469 14.25 1 98.31 313 CYS A C 1
ATOM 2395 O O . CYS A 1 313 ? 3.461 31.156 14.383 1 98.31 313 CYS A O 1
ATOM 2397 N N . ARG A 1 314 ? 5.359 30.719 13.305 1 97.88 314 ARG A N 1
ATOM 2398 C CA . ARG A 1 314 ? 5.09 31.75 12.312 1 97.88 314 ARG A CA 1
ATOM 2399 C C . ARG A 1 314 ? 3.969 31.328 11.367 1 97.88 314 ARG A C 1
ATOM 2401 O O . ARG A 1 314 ? 3 32.062 11.172 1 97.88 314 ARG A O 1
ATOM 2408 N N . ALA A 1 315 ? 4.066 30.094 10.891 1 97.56 315 ALA A N 1
ATOM 2409 C CA . ALA A 1 315 ? 3.158 29.688 9.812 1 97.56 315 ALA A CA 1
ATOM 2410 C C . ALA A 1 315 ? 2.543 28.328 10.102 1 97.56 315 ALA A C 1
ATOM 2412 O O . ALA A 1 315 ? 1.806 27.781 9.273 1 97.56 315 ALA A O 1
ATOM 2413 N N . GLY A 1 316 ? 2.809 27.688 11.203 1 97.38 316 GLY A N 1
ATOM 2414 C CA . GLY A 1 316 ? 2.117 26.484 11.625 1 97.38 316 GLY A CA 1
ATOM 2415 C C . GLY A 1 316 ? 2.939 25.234 11.422 1 97.38 316 GLY A C 1
ATOM 2416 O O . GLY A 1 316 ? 2.512 24.141 11.797 1 97.38 316 GLY A O 1
ATOM 2417 N N . GLY A 1 317 ? 4.145 25.297 10.844 1 97.06 317 GLY A N 1
ATOM 2418 C CA . GLY A 1 317 ? 4.98 24.125 10.562 1 97.06 317 GLY A CA 1
ATOM 2419 C C . GLY A 1 317 ? 5.777 23.672 11.766 1 97.06 317 GLY A C 1
ATOM 2420 O O . GLY A 1 317 ? 5.605 22.531 12.234 1 97.06 317 GLY A O 1
ATOM 2421 N N . ARG A 1 318 ? 6.621 24.562 12.312 1 97.62 318 ARG A N 1
ATOM 2422 C CA . ARG A 1 318 ? 7.43 24.25 13.484 1 97.62 318 ARG A CA 1
ATOM 2423 C C . ARG A 1 318 ? 6.551 23.859 14.664 1 97.62 318 ARG A C 1
ATOM 2425 O O . ARG A 1 318 ? 6.875 22.938 15.414 1 97.62 318 ARG A O 1
ATOM 2432 N N . SER A 1 319 ? 5.441 24.578 14.758 1 98.5 319 SER A N 1
ATOM 2433 C CA . SER A 1 319 ? 4.551 24.297 15.883 1 98.5 319 SER A CA 1
ATOM 2434 C C . SER A 1 319 ? 3.869 22.953 15.719 1 98.5 319 SER A C 1
ATOM 2436 O O . SER A 1 319 ? 3.547 22.281 16.703 1 98.5 319 SER A O 1
ATOM 2438 N N . ALA A 1 320 ? 3.604 22.469 14.5 1 97.69 320 ALA A N 1
ATOM 2439 C CA . ALA A 1 320 ? 3.107 21.109 14.289 1 97.69 320 ALA A CA 1
ATOM 2440 C C . ALA A 1 320 ? 4.098 20.078 14.82 1 97.69 320 ALA A C 1
ATOM 2442 O O . ALA A 1 320 ? 3.699 19.125 15.484 1 97.69 320 ALA A O 1
ATOM 2443 N N . GLN A 1 321 ? 5.348 20.25 14.516 1 96.94 321 GLN A N 1
ATOM 2444 C CA . GLN A 1 321 ? 6.387 19.375 15.055 1 96.94 321 GLN A CA 1
ATOM 2445 C C . GLN A 1 321 ? 6.391 19.406 16.578 1 96.94 321 GLN A C 1
ATOM 2447 O O . GLN A 1 321 ? 6.609 18.391 17.234 1 96.94 321 GLN A O 1
ATOM 2452 N N . ALA A 1 322 ? 6.164 20.594 17.109 1 98.25 322 ALA A N 1
ATOM 2453 C CA . ALA A 1 322 ? 6.141 20.766 18.562 1 98.25 322 ALA A CA 1
ATOM 2454 C C . ALA A 1 322 ? 5.066 19.891 19.203 1 98.25 322 ALA A C 1
ATOM 2456 O O . ALA A 1 322 ? 5.262 19.344 20.297 1 98.25 322 ALA A O 1
ATOM 2457 N N . THR A 1 323 ? 3.934 19.781 18.531 1 97.94 323 THR A N 1
ATOM 2458 C CA . THR A 1 323 ? 2.883 18.922 19.062 1 97.94 323 THR A CA 1
ATOM 2459 C C . THR A 1 323 ? 3.371 17.484 19.188 1 97.94 323 THR A C 1
ATOM 2461 O O . THR A 1 323 ? 3.049 16.797 20.172 1 97.94 323 THR A O 1
ATOM 2464 N N . VAL A 1 324 ? 4.133 17.031 18.297 1 95.06 324 VAL A N 1
ATOM 2465 C CA . VAL A 1 324 ? 4.664 15.672 18.312 1 95.06 324 VAL A CA 1
ATOM 2466 C C . VAL A 1 324 ? 5.613 15.508 19.5 1 95.06 324 VAL A C 1
ATOM 2468 O O . VAL A 1 324 ? 5.547 14.508 20.219 1 95.06 324 VAL A O 1
ATOM 2471 N N . ILE A 1 325 ? 6.465 16.469 19.672 1 96.38 325 ILE A N 1
ATOM 2472 C CA . ILE A 1 325 ? 7.43 16.453 20.766 1 96.38 325 ILE A CA 1
ATOM 2473 C C . ILE A 1 325 ? 6.695 16.406 22.094 1 96.38 325 ILE A C 1
ATOM 2475 O O . ILE A 1 325 ? 7.047 15.609 22.984 1 96.38 325 ILE A O 1
ATOM 2479 N N . LEU A 1 326 ? 5.684 17.188 22.219 1 97.94 326 LEU A N 1
ATOM 2480 C CA . LEU A 1 326 ? 4.938 17.266 23.469 1 97.94 326 LEU A CA 1
ATOM 2481 C C . LEU A 1 326 ? 4.168 15.969 23.719 1 97.94 326 LEU A C 1
ATOM 2483 O O . LEU A 1 326 ? 4.109 15.484 24.844 1 97.94 326 LEU A O 1
ATOM 2487 N N . LEU A 1 327 ? 3.607 15.406 22.703 1 96.12 327 LEU A N 1
ATOM 2488 C CA . LEU A 1 327 ? 2.914 14.125 22.844 1 96.12 327 LEU A CA 1
ATOM 2489 C C . LEU A 1 327 ? 3.875 13.039 23.297 1 96.12 327 LEU A C 1
ATOM 2491 O O . LEU A 1 327 ? 3.541 12.25 24.188 1 96.12 327 LEU A O 1
ATOM 2495 N N . LYS A 1 328 ? 5.035 12.992 22.719 1 94.44 328 LYS A N 1
ATOM 2496 C CA . LYS A 1 328 ? 6.051 12.023 23.125 1 94.44 328 LYS A CA 1
ATOM 2497 C C . LYS A 1 328 ? 6.469 12.227 24.578 1 94.44 328 LYS A C 1
ATOM 2499 O O . LYS A 1 328 ? 6.832 11.273 25.266 1 94.44 328 LYS A O 1
ATOM 2504 N N . ALA A 1 329 ? 6.375 13.461 25 1 96.38 329 ALA A N 1
ATOM 2505 C CA . ALA A 1 329 ? 6.758 13.797 26.359 1 96.38 329 ALA A CA 1
ATOM 2506 C C . ALA A 1 329 ? 5.621 13.508 27.344 1 96.38 329 ALA A C 1
ATOM 2508 O O . ALA A 1 329 ? 5.758 13.727 28.547 1 96.38 329 ALA A O 1
ATOM 2509 N N . GLY A 1 330 ? 4.461 13.07 26.844 1 96 330 GLY A N 1
ATOM 2510 C CA . GLY A 1 330 ? 3.402 12.594 27.719 1 96 330 GLY A CA 1
ATOM 2511 C C . GLY A 1 330 ? 2.246 13.57 27.844 1 96 330 GLY A C 1
ATOM 2512 O O . GLY A 1 330 ? 1.328 13.352 28.641 1 96 330 GLY A O 1
ATOM 2513 N N . PHE A 1 331 ? 2.281 14.672 27.109 1 96.56 331 PHE A N 1
ATOM 2514 C CA . PHE A 1 331 ? 1.13 15.562 27.094 1 96.56 331 PHE A CA 1
ATOM 2515 C C . PHE A 1 331 ? 0.002 14.984 26.25 1 96.56 331 PHE A C 1
ATOM 2517 O O . PHE A 1 331 ? 0.239 14.492 25.141 1 96.56 331 PHE A O 1
ATOM 2524 N N . ASP A 1 332 ? -1.21 15.047 26.703 1 91.88 332 ASP A N 1
ATOM 2525 C CA . ASP A 1 332 ? -2.309 14.391 26.016 1 91.88 332 ASP A CA 1
ATOM 2526 C C . ASP A 1 332 ? -3.203 15.398 25.297 1 91.88 332 ASP A C 1
ATOM 2528 O O . ASP A 1 332 ? -3.852 15.078 24.312 1 91.88 332 ASP A O 1
ATOM 2532 N N . ALA A 1 333 ? -3.297 16.625 25.891 1 96.62 333 ALA A N 1
ATOM 2533 C CA . ALA A 1 333 ? -4.141 17.672 25.312 1 96.62 333 ALA A CA 1
ATOM 2534 C C . ALA A 1 333 ? -3.297 18.734 24.609 1 96.62 333 ALA A C 1
ATOM 2536 O O . ALA A 1 333 ? -2.947 19.766 25.203 1 96.62 333 ALA A O 1
ATOM 2537 N N . VAL A 1 334 ? -2.975 18.438 23.375 1 98.12 334 VAL A N 1
ATOM 2538 C CA . VAL A 1 334 ? -2.104 19.328 22.609 1 98.12 334 VAL A CA 1
ATOM 2539 C C . VAL A 1 334 ? -2.732 19.625 21.25 1 98.12 334 VAL A C 1
ATOM 2541 O O . VAL A 1 334 ? -3.328 18.734 20.641 1 98.12 334 VAL A O 1
ATOM 2544 N N . ALA A 1 335 ? -2.637 20.844 20.75 1 98.56 335 ALA A N 1
ATOM 2545 C CA . ALA A 1 335 ? -3.104 21.219 19.422 1 98.56 335 ALA A CA 1
ATOM 2546 C C . ALA A 1 335 ? -2.201 22.281 18.812 1 98.56 335 ALA A C 1
ATOM 2548 O O . ALA A 1 335 ? -1.575 23.062 19.531 1 98.56 335 ALA A O 1
ATOM 2549 N N . ASN A 1 336 ? -2.1 22.234 17.531 1 98.69 336 ASN A N 1
ATOM 2550 C CA . ASN A 1 336 ? -1.354 23.219 16.734 1 98.69 336 ASN A CA 1
ATOM 2551 C C . ASN A 1 336 ? -2.246 24.375 16.281 1 98.69 336 ASN A C 1
ATOM 2553 O O . ASN A 1 336 ? -3.414 24.156 15.953 1 98.69 336 ASN A O 1
ATOM 2557 N N . LEU A 1 337 ? -1.737 25.594 16.391 1 98.44 337 LEU A N 1
ATOM 2558 C CA . LEU A 1 337 ? -2.418 26.703 15.719 1 98.44 337 LEU A CA 1
ATOM 2559 C C . LEU A 1 337 ? -2.09 26.719 14.227 1 98.44 337 LEU A C 1
ATOM 2561 O O . LEU A 1 337 ? -1.088 27.312 13.82 1 98.44 337 LEU A O 1
ATOM 2565 N N . GLY A 1 338 ? -2.965 26.156 13.445 1 95.94 338 GLY A N 1
ATOM 2566 C CA . GLY A 1 338 ? -2.754 26.125 12.008 1 95.94 338 GLY A CA 1
ATOM 2567 C C . GLY A 1 338 ? -2.596 27.516 11.414 1 95.94 338 GLY A C 1
ATOM 2568 O O . GLY A 1 338 ? -3.324 28.438 11.773 1 95.94 338 GLY A O 1
ATOM 2569 N N . GLY A 1 339 ? -1.592 27.719 10.539 1 96.44 339 GLY A N 1
ATOM 2570 C CA . GLY A 1 339 ? -1.324 29.016 9.914 1 96.44 339 GLY A CA 1
ATOM 2571 C C . GLY A 1 339 ? -0.492 29.938 10.789 1 96.44 339 GLY A C 1
ATOM 2572 O O . GLY A 1 339 ? -0.006 30.969 10.32 1 96.44 339 GLY A O 1
ATOM 2573 N N . GLY A 1 340 ? -0.389 29.625 12.062 1 97.81 340 GLY A N 1
ATOM 2574 C CA . GLY A 1 340 ? 0.494 30.328 12.977 1 97.81 340 GLY A CA 1
ATOM 2575 C C . GLY A 1 340 ? 0.136 31.797 13.141 1 97.81 340 GLY A C 1
ATOM 2576 O O . GLY A 1 340 ? -1.04 32.156 13.086 1 97.81 340 GLY A O 1
ATOM 2577 N N . MET A 1 341 ? 1.136 32.594 13.391 1 98 341 MET A N 1
ATOM 2578 C CA . MET A 1 341 ? 0.966 34.031 13.625 1 98 341 MET A CA 1
ATOM 2579 C C . MET A 1 341 ? 0.548 34.75 12.344 1 98 341 MET A C 1
ATOM 2581 O O . MET A 1 341 ? -0.141 35.75 12.398 1 98 341 MET A O 1
ATOM 2585 N N . LEU A 1 342 ? 0.938 34.188 11.234 1 97.81 342 LEU A N 1
ATOM 2586 C CA . LEU A 1 342 ? 0.533 34.812 9.969 1 97.81 342 LEU A CA 1
ATOM 2587 C C . LEU A 1 342 ? -0.986 34.812 9.836 1 97.81 342 LEU A C 1
ATOM 2589 O O . LEU A 1 342 ? -1.583 35.844 9.539 1 97.81 342 LEU A O 1
ATOM 2593 N N . ARG A 1 343 ? -1.562 33.688 10.07 1 97.06 343 ARG A N 1
ATOM 2594 C CA . ARG A 1 343 ? -3.018 33.594 10.008 1 97.06 343 ARG A CA 1
ATOM 2595 C C . ARG A 1 343 ? -3.664 34.406 11.125 1 97.06 343 ARG A C 1
ATOM 2597 O O . ARG A 1 343 ? -4.648 35.125 10.898 1 97.06 343 ARG A O 1
ATOM 2604 N N . TRP A 1 344 ? -3.119 34.281 12.312 1 97.69 344 TRP A N 1
ATOM 2605 C CA . TRP A 1 344 ? -3.617 35 13.469 1 97.69 344 TRP A CA 1
ATOM 2606 C C . TRP A 1 344 ? -3.713 36.5 13.172 1 97.69 344 TRP A C 1
ATOM 2608 O O . TRP A 1 344 ? -4.746 37.125 13.438 1 97.69 344 TRP A O 1
ATOM 2618 N N . ARG A 1 345 ? -2.719 37.062 12.562 1 96.69 345 ARG A N 1
ATOM 2619 C CA . ARG A 1 345 ? -2.658 38.5 12.219 1 96.69 345 ARG A CA 1
ATOM 2620 C C . ARG A 1 345 ? -3.596 38.812 11.062 1 96.69 345 ARG A C 1
ATOM 2622 O O . ARG A 1 345 ? -4.266 39.844 11.07 1 96.69 345 ARG A O 1
ATOM 2629 N N . ALA A 1 346 ? -3.535 38 10.109 1 96.69 346 ALA A N 1
ATOM 2630 C CA . ALA A 1 346 ? -4.383 38.219 8.945 1 96.69 346 ALA A CA 1
ATOM 2631 C C . ALA A 1 346 ? -5.852 38.312 9.336 1 96.69 346 ALA A C 1
ATOM 2633 O O . ALA A 1 346 ? -6.629 39.031 8.719 1 96.69 346 ALA A O 1
ATOM 2634 N N . GLU A 1 347 ? -6.18 37.594 10.375 1 96.75 347 GLU A N 1
ATOM 2635 C CA . GLU A 1 347 ? -7.566 37.562 10.828 1 96.75 347 GLU A CA 1
ATOM 2636 C C . GLU A 1 347 ? -7.848 38.688 11.828 1 96.75 347 GLU A C 1
ATOM 2638 O O . GLU A 1 347 ? -8.961 38.812 12.352 1 96.75 347 GLU A O 1
ATOM 2643 N N . GLY A 1 348 ? -6.883 39.469 12.141 1 95.44 348 GLY A N 1
ATOM 2644 C CA . GLY A 1 348 ? -7.051 40.656 12.961 1 95.44 348 GLY A CA 1
ATOM 2645 C C . GLY A 1 348 ? -7.199 40.344 14.438 1 95.44 348 GLY A C 1
ATOM 2646 O O . GLY A 1 348 ? -7.871 41.062 15.164 1 95.44 348 GLY A O 1
ATOM 2647 N N . ARG A 1 349 ? -6.562 39.312 14.898 1 95.94 349 ARG A N 1
ATOM 2648 C CA . ARG A 1 349 ? -6.723 38.906 16.281 1 95.94 349 ARG A CA 1
ATOM 2649 C C . ARG A 1 349 ? -5.754 39.625 17.203 1 95.94 349 ARG A C 1
ATOM 2651 O O . ARG A 1 349 ? -4.781 40.219 16.734 1 95.94 349 ARG A O 1
ATOM 2658 N N . VAL A 1 350 ? -5.988 39.531 18.484 1 95.62 350 VAL A N 1
ATOM 2659 C CA . VAL A 1 350 ? -5.262 40.344 19.469 1 95.62 350 VAL A CA 1
ATOM 2660 C C . VAL A 1 350 ? -3.818 39.844 19.562 1 95.62 350 VAL A C 1
ATOM 2662 O O . VAL A 1 350 ? -3.562 38.625 19.547 1 95.62 350 VAL A O 1
ATOM 2665 N N . VAL A 1 351 ? -2.922 40.812 19.625 1 96.44 351 VAL A N 1
ATOM 2666 C CA . VAL A 1 351 ? -1.508 40.469 19.766 1 96.44 351 VAL A CA 1
ATOM 2667 C C . VAL A 1 351 ? -0.86 41.375 20.812 1 96.44 351 VAL A C 1
ATOM 2669 O O . VAL A 1 351 ? -1.358 42.469 21.094 1 96.44 351 VAL A O 1
ATOM 2672 N N . THR A 1 352 ? 0.151 40.844 21.391 1 94.38 352 THR A N 1
ATOM 2673 C CA . THR A 1 352 ? 1.041 41.625 22.25 1 94.38 352 THR A CA 1
ATOM 2674 C C . THR A 1 352 ? 2.34 41.969 21.531 1 94.38 352 THR A C 1
ATOM 2676 O O . THR A 1 352 ? 2.922 41.094 20.859 1 94.38 352 THR A O 1
ATOM 2679 N N . ASP A 1 353 ? 2.857 43.219 21.703 1 81.62 353 ASP A N 1
ATOM 2680 C CA . ASP A 1 353 ? 4.133 43.75 21.203 1 81.62 353 ASP A CA 1
ATOM 2681 C C . ASP A 1 353 ? 4.207 43.625 19.688 1 81.62 353 ASP A C 1
ATOM 2683 O O . ASP A 1 353 ? 5.301 43.562 19.109 1 81.62 353 ASP A O 1
ATOM 2687 N N . GLY A 1 354 ? 3.09 43.469 19.062 1 70.19 354 GLY A N 1
ATOM 2688 C CA . GLY A 1 354 ? 3.1 43.406 17.609 1 70.19 354 GLY A CA 1
ATOM 2689 C C . GLY A 1 354 ? 3.154 44.781 16.969 1 70.19 354 GLY A C 1
ATOM 2690 O O . GLY A 1 354 ? 2.793 45.781 17.594 1 70.19 354 GLY A O 1
ATOM 2691 N N . ARG A 1 355 ? 4.074 44.938 15.891 1 67.12 355 ARG A N 1
ATOM 2692 C CA . ARG A 1 355 ? 4.07 46.219 15.18 1 67.12 355 ARG A CA 1
ATOM 2693 C C . ARG A 1 355 ? 2.928 46.281 14.172 1 67.12 355 ARG A C 1
ATOM 2695 O O . ARG A 1 355 ? 2.582 45.281 13.555 1 67.12 355 ARG A O 1
ATOM 2702 N N . SER A 1 356 ? 1.957 47.312 14.32 1 53.06 356 SER A N 1
ATOM 2703 C CA . SER A 1 356 ? 0.875 47.531 13.367 1 53.06 356 SER A CA 1
ATOM 2704 C C . SER A 1 356 ? 1.411 47.688 11.945 1 53.06 356 SER A C 1
ATOM 2706 O O . SER A 1 356 ? 2.533 48.156 11.742 1 53.06 356 SER A O 1
ATOM 2708 N N . MET B 1 1 ? -0.521 2.084 -20.641 1 95.56 1 MET B N 1
ATOM 2709 C CA . MET B 1 1 ? 0.632 1.958 -19.75 1 95.56 1 MET B CA 1
ATOM 2710 C C . MET B 1 1 ? 0.314 1.047 -18.578 1 95.56 1 MET B C 1
ATOM 2712 O O . MET B 1 1 ? -0.787 1.098 -18.016 1 95.56 1 MET B O 1
ATOM 2716 N N . ILE B 1 2 ? 1.205 0.112 -18.25 1 98.25 2 ILE B N 1
ATOM 2717 C CA . ILE B 1 2 ? 1.119 -0.739 -17.062 1 98.25 2 ILE B CA 1
ATOM 2718 C C . ILE B 1 2 ? 1.824 -0.064 -15.891 1 98.25 2 ILE B C 1
ATOM 2720 O O . ILE B 1 2 ? 2.961 0.393 -16.016 1 98.25 2 ILE B O 1
ATOM 2724 N N . PHE B 1 3 ? 1.143 0.111 -14.82 1 98.81 3 PHE B N 1
ATOM 2725 C CA . PHE B 1 3 ? 1.697 0.707 -13.617 1 98.81 3 PHE B CA 1
ATOM 2726 C C . PHE B 1 3 ? 1.423 -0.174 -12.398 1 98.81 3 PHE B C 1
ATOM 2728 O O . PHE B 1 3 ? 0.292 -0.617 -12.195 1 98.81 3 PHE B O 1
ATOM 2735 N N . ARG B 1 4 ? 2.498 -0.496 -11.664 1 98.88 4 ARG B N 1
ATOM 2736 C CA . ARG B 1 4 ? 2.369 -1.204 -10.391 1 98.88 4 ARG B CA 1
ATOM 2737 C C . ARG B 1 4 ? 3.148 -0.495 -9.289 1 98.88 4 ARG B C 1
ATOM 2739 O O . ARG B 1 4 ? 4.27 -0.034 -9.508 1 98.88 4 ARG B O 1
ATOM 2746 N N . GLN B 1 5 ? 2.5 -0.323 -8.172 1 98.88 5 GLN B N 1
ATOM 2747 C CA . GLN B 1 5 ? 3.104 0.129 -6.926 1 98.88 5 GLN B CA 1
ATOM 2748 C C . GLN B 1 5 ? 3.293 -1.032 -5.953 1 98.88 5 GLN B C 1
ATOM 2750 O O . GLN B 1 5 ? 2.322 -1.662 -5.535 1 98.88 5 GLN B O 1
ATOM 2755 N N . LEU B 1 6 ? 4.57 -1.345 -5.652 1 98.88 6 LEU B N 1
ATOM 2756 C CA . LEU B 1 6 ? 4.945 -2.484 -4.82 1 98.88 6 LEU B CA 1
ATOM 2757 C C . LEU B 1 6 ? 5.598 -2.021 -3.523 1 98.88 6 LEU B C 1
ATOM 2759 O O . LEU B 1 6 ? 6.395 -1.078 -3.527 1 98.88 6 LEU B O 1
ATOM 2763 N N . PHE B 1 7 ? 5.234 -2.668 -2.436 1 98.81 7 PHE B N 1
ATOM 2764 C CA . PHE B 1 7 ? 5.652 -2.166 -1.133 1 98.81 7 PHE B CA 1
ATOM 2765 C C . PHE B 1 7 ? 6.504 -3.201 -0.403 1 98.81 7 PHE B C 1
ATOM 2767 O O . PHE B 1 7 ? 6.184 -4.391 -0.414 1 98.81 7 PHE B O 1
ATOM 2774 N N . ASP B 1 8 ? 7.602 -2.789 0.146 1 97.88 8 ASP B N 1
ATOM 2775 C CA . ASP B 1 8 ? 8.375 -3.57 1.104 1 97.88 8 ASP B CA 1
ATOM 2776 C C . ASP B 1 8 ? 8.07 -3.139 2.537 1 97.88 8 ASP B C 1
ATOM 2778 O O . ASP B 1 8 ? 8.523 -2.082 2.982 1 97.88 8 ASP B O 1
ATOM 2782 N N . PRO B 1 9 ? 7.395 -4.012 3.311 1 96.31 9 PRO B N 1
ATOM 2783 C CA . PRO B 1 9 ? 6.977 -3.6 4.652 1 96.31 9 PRO B CA 1
ATOM 2784 C C . PRO B 1 9 ? 8.156 -3.42 5.609 1 96.31 9 PRO B C 1
ATOM 2786 O O . PRO B 1 9 ? 8.078 -2.615 6.543 1 96.31 9 PRO B O 1
ATOM 2789 N N . GLN B 1 10 ? 9.234 -4.094 5.371 1 94.94 10 GLN B N 1
ATOM 2790 C CA . GLN B 1 10 ? 10.367 -4.031 6.289 1 94.94 10 GLN B CA 1
ATOM 2791 C C . GLN B 1 10 ? 11.039 -2.662 6.242 1 94.94 10 GLN B C 1
ATOM 2793 O O . GLN B 1 10 ? 11.328 -2.07 7.285 1 94.94 10 GLN B O 1
ATOM 2798 N N . SER B 1 11 ? 11.234 -2.148 5.078 1 95.88 11 SER B N 1
ATOM 2799 C CA . SER B 1 11 ? 11.914 -0.866 4.941 1 95.88 11 SER B CA 1
ATOM 2800 C C . SER B 1 11 ? 10.922 0.263 4.684 1 95.88 11 SER B C 1
ATOM 2802 O O . SER B 1 11 ? 11.312 1.428 4.582 1 95.88 11 SER B O 1
ATOM 2804 N N . SER B 1 12 ? 9.602 -0.102 4.539 1 97.75 12 SER B N 1
ATOM 2805 C CA . SER B 1 12 ? 8.562 0.877 4.234 1 97.75 12 SER B CA 1
ATOM 2806 C C . SER B 1 12 ? 8.844 1.586 2.914 1 97.75 12 SER B C 1
ATOM 2808 O O . SER B 1 12 ? 8.68 2.803 2.811 1 97.75 12 SER B O 1
ATOM 2810 N N . THR B 1 13 ? 9.312 0.839 1.907 1 98.38 13 THR B N 1
ATOM 2811 C CA . THR B 1 13 ? 9.75 1.405 0.636 1 98.38 13 THR B CA 1
ATOM 2812 C C . THR B 1 13 ? 8.797 1.008 -0.489 1 98.38 13 THR B C 1
ATOM 2814 O O . THR B 1 13 ? 8.367 -0.145 -0.568 1 98.38 13 THR B O 1
ATOM 2817 N N . TYR B 1 14 ? 8.461 1.964 -1.277 1 98.88 14 TYR B N 1
ATOM 2818 C CA . TYR B 1 14 ? 7.742 1.678 -2.512 1 98.88 14 TYR B CA 1
ATOM 2819 C C . TYR B 1 14 ? 8.703 1.449 -3.668 1 98.88 14 TYR B C 1
ATOM 2821 O O . TYR B 1 14 ? 9.711 2.156 -3.797 1 98.88 14 TYR B O 1
ATOM 2829 N N . THR B 1 15 ? 8.477 0.42 -4.441 1 98.94 15 THR B N 1
ATOM 2830 C CA . THR B 1 15 ? 9.031 0.196 -5.773 1 98.94 15 THR B CA 1
ATOM 2831 C C . THR B 1 15 ? 7.965 0.395 -6.848 1 98.94 15 THR B C 1
ATOM 2833 O O . THR B 1 15 ? 6.824 -0.049 -6.688 1 98.94 15 THR B O 1
ATOM 2836 N N . TYR B 1 16 ? 8.336 1.119 -7.91 1 98.94 16 TYR B N 1
ATOM 2837 C CA . TYR B 1 16 ? 7.352 1.396 -8.953 1 98.94 16 TYR B CA 1
ATOM 2838 C C . TYR B 1 16 ? 7.742 0.715 -10.266 1 98.94 16 TYR B C 1
ATOM 2840 O O . TYR B 1 16 ? 8.883 0.823 -10.711 1 98.94 16 TYR B O 1
ATOM 2848 N N . LEU B 1 17 ? 6.793 -0.02 -10.836 1 98.94 17 LEU B N 1
ATOM 2849 C CA . LEU B 1 17 ? 6.934 -0.621 -12.156 1 98.94 17 LEU B CA 1
ATOM 2850 C C . LEU B 1 17 ? 6.125 0.151 -13.195 1 98.94 17 LEU B C 1
ATOM 2852 O O . LEU B 1 17 ? 4.922 0.347 -13.023 1 98.94 17 LEU B O 1
ATOM 2856 N N . LEU B 1 18 ? 6.773 0.708 -14.172 1 98.94 18 LEU B N 1
ATOM 2857 C CA . LEU B 1 18 ? 6.125 1.318 -15.328 1 98.94 18 LEU B CA 1
ATOM 2858 C C . LEU B 1 18 ? 6.484 0.574 -16.609 1 98.94 18 LEU B C 1
ATOM 2860 O O . LEU B 1 18 ? 7.652 0.254 -16.844 1 98.94 18 LEU B O 1
ATOM 2864 N N . ALA B 1 19 ? 5.508 0.339 -17.422 1 98.88 19 ALA B N 1
ATOM 2865 C CA . ALA B 1 19 ? 5.785 -0.362 -18.672 1 98.88 19 ALA B CA 1
ATOM 2866 C C . ALA B 1 19 ? 4.891 0.144 -19.797 1 98.88 19 ALA B C 1
ATOM 2868 O O . ALA B 1 19 ? 3.725 0.481 -19.578 1 98.88 19 ALA B O 1
ATOM 2869 N N . ASP B 1 20 ? 5.469 0.196 -20.922 1 98.44 20 ASP B N 1
ATOM 2870 C CA . ASP B 1 20 ? 4.715 0.477 -22.141 1 98.44 20 ASP B CA 1
ATOM 2871 C C . ASP B 1 20 ? 3.93 -0.75 -22.594 1 98.44 20 ASP B C 1
ATOM 2873 O O . ASP B 1 20 ? 4.504 -1.824 -22.797 1 98.44 20 ASP B O 1
ATOM 2877 N N . SER B 1 21 ? 2.672 -0.594 -22.797 1 96.81 21 SER B N 1
ATOM 2878 C CA . SER B 1 21 ? 1.804 -1.729 -23.094 1 96.81 21 SER B CA 1
ATOM 2879 C C . SER B 1 21 ? 2.115 -2.316 -24.469 1 96.81 21 SER B C 1
ATOM 2881 O O . SER B 1 21 ? 1.93 -3.514 -24.688 1 96.81 21 SER B O 1
ATOM 2883 N N . ALA B 1 22 ? 2.588 -1.534 -25.406 1 97.06 22 ALA B N 1
ATOM 2884 C CA . ALA B 1 22 ? 2.84 -1.99 -26.766 1 97.06 22 ALA B CA 1
ATOM 2885 C C . ALA B 1 22 ? 4.195 -2.684 -26.875 1 97.06 22 ALA B C 1
ATOM 2887 O O . ALA B 1 22 ? 4.273 -3.85 -27.266 1 97.06 22 ALA B O 1
ATOM 2888 N N . SER B 1 23 ? 5.246 -2.051 -26.422 1 98.25 23 SER B N 1
ATOM 2889 C CA . SER B 1 23 ? 6.594 -2.588 -26.578 1 98.25 23 SER B CA 1
ATOM 2890 C C . SER B 1 23 ? 6.926 -3.568 -25.453 1 98.25 23 SER B C 1
ATOM 2892 O O . SER B 1 23 ? 7.891 -4.328 -25.547 1 98.25 23 SER B O 1
ATOM 2894 N N . ARG B 1 24 ? 6.246 -3.443 -24.328 1 98.56 24 ARG B N 1
ATOM 2895 C CA . ARG B 1 24 ? 6.441 -4.27 -23.141 1 98.56 24 ARG B CA 1
ATOM 2896 C C . ARG B 1 24 ? 7.746 -3.918 -22.438 1 98.56 24 ARG B C 1
ATOM 2898 O O . ARG B 1 24 ? 8.195 -4.652 -21.562 1 98.56 24 ARG B O 1
ATOM 2905 N N . GLU B 1 25 ? 8.344 -2.828 -22.828 1 98.88 25 GLU B N 1
ATOM 2906 C CA . GLU B 1 25 ? 9.523 -2.336 -22.125 1 98.88 25 GLU B CA 1
ATOM 2907 C C . GLU B 1 25 ? 9.141 -1.707 -20.781 1 98.88 25 GLU B C 1
ATOM 2909 O O . GLU B 1 25 ? 8.148 -0.979 -20.688 1 98.88 25 GLU B O 1
ATOM 2914 N N . ALA B 1 26 ? 9.945 -2.039 -19.75 1 98.94 26 ALA B N 1
ATOM 2915 C CA . ALA B 1 26 ? 9.594 -1.619 -18.391 1 98.94 26 ALA B CA 1
ATOM 2916 C C . ALA B 1 26 ? 10.789 -0.982 -17.688 1 98.94 26 ALA B C 1
ATOM 2918 O O . ALA B 1 26 ? 11.938 -1.252 -18.031 1 98.94 26 ALA B O 1
ATOM 2919 N N . VAL B 1 27 ? 10.5 -0.151 -16.766 1 98.94 27 VAL B N 1
ATOM 2920 C CA . VAL B 1 27 ? 11.477 0.375 -15.812 1 98.94 27 VAL B CA 1
ATOM 2921 C C . VAL B 1 27 ? 11 0.123 -14.383 1 98.94 27 VAL B C 1
ATOM 2923 O O . VAL B 1 27 ? 9.797 0.059 -14.133 1 98.94 27 VAL B O 1
ATOM 2926 N N . LEU B 1 28 ? 11.906 -0.104 -13.508 1 98.94 28 LEU B N 1
ATOM 2927 C CA . LEU B 1 28 ? 11.648 -0.22 -12.07 1 98.94 28 LEU B CA 1
ATOM 2928 C C . LEU B 1 28 ? 12.344 0.901 -11.305 1 98.94 28 LEU B C 1
ATOM 2930 O O . LEU B 1 28 ? 13.531 1.154 -11.508 1 98.94 28 LEU B O 1
ATOM 2934 N N . ILE B 1 29 ? 11.617 1.574 -10.492 1 98.94 29 ILE B N 1
ATOM 2935 C CA . ILE B 1 29 ? 12.156 2.658 -9.68 1 98.94 29 ILE B CA 1
ATOM 2936 C C . ILE B 1 29 ? 12.344 2.184 -8.242 1 98.94 29 ILE B C 1
ATOM 2938 O O . ILE B 1 29 ? 11.414 1.657 -7.629 1 98.94 29 ILE B O 1
ATOM 2942 N N . ASP B 1 30 ? 13.539 2.32 -7.703 1 98.88 30 ASP B N 1
ATOM 2943 C CA . ASP B 1 30 ? 13.898 2.08 -6.309 1 98.88 30 ASP B CA 1
ATOM 2944 C C . ASP B 1 30 ? 13.625 0.631 -5.91 1 98.88 30 ASP B C 1
ATOM 2946 O O . ASP B 1 30 ? 12.945 0.373 -4.918 1 98.88 30 ASP B O 1
ATOM 2950 N N . PRO B 1 31 ? 14.172 -0.322 -6.633 1 98.44 31 PRO B N 1
ATOM 2951 C CA . PRO B 1 31 ? 13.984 -1.718 -6.234 1 98.44 31 PRO B CA 1
ATOM 2952 C C . PRO B 1 31 ? 14.672 -2.051 -4.91 1 98.44 31 PRO B C 1
ATOM 2954 O O . PRO B 1 31 ? 15.648 -1.397 -4.539 1 98.44 31 PRO B O 1
ATOM 2957 N N . VAL B 1 32 ? 14.164 -2.953 -4.207 1 97.06 32 VAL B N 1
ATOM 2958 C CA . VAL B 1 32 ? 14.68 -3.396 -2.916 1 97.06 32 VAL B CA 1
ATOM 2959 C C . VAL B 1 32 ? 15.273 -4.801 -3.047 1 97.06 32 VAL B C 1
ATOM 2961 O O . VAL B 1 32 ? 14.641 -5.695 -3.607 1 97.06 32 VAL B O 1
ATOM 2964 N N . PHE B 1 33 ? 16.375 -4.996 -2.506 1 95.12 33 PHE B N 1
ATOM 2965 C CA . PHE B 1 33 ? 17.141 -6.227 -2.652 1 95.12 33 PHE B CA 1
ATOM 2966 C C . PHE B 1 33 ? 16.312 -7.438 -2.27 1 95.12 33 PHE B C 1
ATOM 2968 O O . PHE B 1 33 ? 16.203 -8.398 -3.037 1 95.12 33 PHE B O 1
ATOM 2975 N N . GLU B 1 34 ? 15.625 -7.379 -1.132 1 93.94 34 GLU B N 1
ATOM 2976 C CA . GLU B 1 34 ? 14.859 -8.5 -0.598 1 93.94 34 GLU B CA 1
ATOM 2977 C C . GLU B 1 34 ? 13.641 -8.797 -1.461 1 93.94 34 GLU B C 1
ATOM 2979 O O . GLU B 1 34 ? 13.023 -9.859 -1.332 1 93.94 34 GLU B O 1
ATOM 2984 N N . GLN B 1 35 ? 13.297 -7.871 -2.383 1 96.5 35 GLN B N 1
ATOM 2985 C CA . GLN B 1 35 ? 12.078 -8.016 -3.17 1 96.5 35 GLN B CA 1
ATOM 2986 C C . GLN B 1 35 ? 12.398 -8.352 -4.625 1 96.5 35 GLN B C 1
ATOM 2988 O O . GLN B 1 35 ? 11.508 -8.391 -5.469 1 96.5 35 GLN B O 1
ATOM 2993 N N . VAL B 1 36 ? 13.609 -8.633 -4.957 1 95.88 36 VAL B N 1
ATOM 2994 C CA . VAL B 1 36 ? 14.039 -8.844 -6.332 1 95.88 36 VAL B CA 1
ATOM 2995 C C . VAL B 1 36 ? 13.281 -10.031 -6.934 1 95.88 36 VAL B C 1
ATOM 2997 O O . VAL B 1 36 ? 12.828 -9.969 -8.078 1 95.88 36 VAL B O 1
ATOM 3000 N N . ARG B 1 37 ? 13.125 -11.086 -6.18 1 95 37 ARG B N 1
ATOM 3001 C CA . ARG B 1 37 ? 12.414 -12.258 -6.688 1 95 37 ARG B CA 1
ATOM 3002 C C . ARG B 1 37 ? 10.969 -11.922 -7.031 1 95 37 ARG B C 1
ATOM 3004 O O . ARG B 1 37 ? 10.461 -12.328 -8.078 1 95 37 ARG B O 1
ATOM 3011 N N . ARG B 1 38 ? 10.352 -11.195 -6.141 1 96.94 38 ARG B N 1
ATOM 3012 C CA . ARG B 1 38 ? 8.977 -10.758 -6.371 1 96.94 38 ARG B CA 1
ATOM 3013 C C . ARG B 1 38 ? 8.883 -9.93 -7.648 1 96.94 38 ARG B C 1
ATOM 3015 O O . ARG B 1 38 ? 8.016 -10.18 -8.492 1 96.94 38 ARG B O 1
ATOM 3022 N N . ASP B 1 39 ? 9.758 -9 -7.766 1 98.25 39 ASP B N 1
ATOM 3023 C CA . ASP B 1 39 ? 9.703 -8.062 -8.883 1 98.25 39 ASP B CA 1
ATOM 3024 C C . ASP B 1 39 ? 10.016 -8.758 -10.203 1 98.25 39 ASP B C 1
ATOM 3026 O O . ASP B 1 39 ? 9.352 -8.516 -11.211 1 98.25 39 ASP B O 1
ATOM 3030 N N . ALA B 1 40 ? 10.992 -9.633 -10.18 1 97.75 40 ALA B N 1
ATOM 3031 C CA . ALA B 1 40 ? 11.336 -10.391 -11.383 1 97.75 40 ALA B CA 1
ATOM 3032 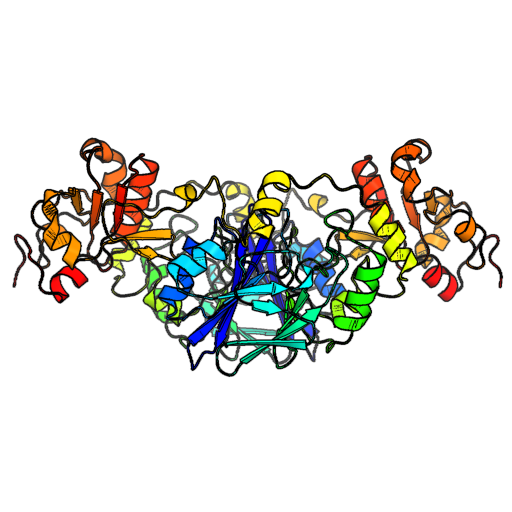C C . ALA B 1 40 ? 10.195 -11.305 -11.805 1 97.75 40 ALA B C 1
ATOM 3034 O O . ALA B 1 40 ? 9.906 -11.438 -13 1 97.75 40 ALA B O 1
ATOM 3035 N N . ALA B 1 41 ? 9.578 -11.953 -10.836 1 98.12 41 ALA B N 1
ATOM 3036 C CA . ALA B 1 41 ? 8.453 -12.828 -11.133 1 98.12 41 ALA B CA 1
ATOM 3037 C C . ALA B 1 41 ? 7.316 -12.047 -11.797 1 98.12 41 ALA B C 1
ATOM 3039 O O . ALA B 1 41 ? 6.688 -12.539 -12.742 1 98.12 41 ALA B O 1
ATOM 3040 N N . LEU B 1 42 ? 7.066 -10.867 -11.289 1 98.81 42 LEU B N 1
ATOM 3041 C CA . LEU B 1 42 ? 6.016 -10.031 -11.867 1 98.81 42 LEU B CA 1
ATOM 3042 C C . LEU B 1 42 ? 6.348 -9.672 -13.312 1 98.81 42 LEU B C 1
ATOM 3044 O O . LEU B 1 42 ? 5.488 -9.758 -14.195 1 98.81 42 LEU B O 1
ATOM 3048 N N . LEU B 1 43 ? 7.582 -9.234 -13.57 1 98.75 43 LEU B N 1
ATOM 3049 C CA . LEU B 1 43 ? 8.031 -8.914 -14.922 1 98.75 43 LEU B CA 1
ATOM 3050 C C . LEU B 1 43 ? 7.816 -10.094 -15.859 1 98.75 43 LEU B C 1
ATOM 3052 O O . LEU B 1 43 ? 7.273 -9.93 -16.953 1 98.75 43 LEU B O 1
ATOM 3056 N N . ASP B 1 44 ? 8.172 -11.234 -15.406 1 98.06 44 ASP B N 1
ATOM 3057 C CA . ASP B 1 44 ? 8.062 -12.445 -16.219 1 98.06 44 ASP B CA 1
ATOM 3058 C C . ASP B 1 44 ? 6.602 -12.766 -16.531 1 98.06 44 ASP B C 1
ATOM 3060 O O . ASP B 1 44 ? 6.242 -12.984 -17.688 1 98.06 44 ASP B O 1
ATOM 3064 N N . GLU B 1 45 ? 5.785 -12.781 -15.5 1 98 45 GLU B N 1
ATOM 3065 C CA . GLU B 1 45 ? 4.379 -13.133 -15.68 1 98 45 GLU B CA 1
ATOM 3066 C C . GLU B 1 45 ? 3.678 -12.156 -16.609 1 98 45 GLU B C 1
ATOM 3068 O O . GLU B 1 45 ? 2.807 -12.547 -17.391 1 98 45 GLU B O 1
ATOM 3073 N N . LEU B 1 46 ? 4.113 -10.906 -16.578 1 98.44 46 LEU B N 1
ATOM 3074 C CA . LEU B 1 46 ? 3.453 -9.891 -17.391 1 98.44 46 LEU B CA 1
ATOM 3075 C C . LEU B 1 46 ? 4.105 -9.789 -18.766 1 98.44 46 LEU B C 1
ATOM 3077 O O . LEU B 1 46 ? 3.666 -9 -19.609 1 98.44 46 LEU B O 1
ATOM 3081 N N . GLY B 1 47 ? 5.145 -10.555 -19.016 1 98.25 47 GLY B N 1
ATOM 3082 C CA . GLY B 1 47 ? 5.832 -10.531 -20.297 1 98.25 47 GLY B CA 1
ATOM 3083 C C . GLY B 1 47 ? 6.547 -9.219 -20.562 1 98.25 47 GLY B C 1
ATOM 3084 O O . GLY B 1 47 ? 6.496 -8.695 -21.688 1 98.25 47 GLY B O 1
ATOM 3085 N N . LEU B 1 48 ? 7.156 -8.688 -19.562 1 98.81 48 LEU B N 1
ATOM 3086 C CA . LEU B 1 48 ? 7.809 -7.387 -19.688 1 98.81 48 LEU B CA 1
ATOM 3087 C C . LEU B 1 48 ? 9.32 -7.547 -19.797 1 98.81 48 LEU B C 1
ATOM 3089 O O . LEU B 1 48 ? 9.898 -8.438 -19.172 1 98.81 48 LEU B O 1
ATOM 3093 N N . ARG B 1 49 ? 9.867 -6.703 -20.562 1 98.81 49 ARG B N 1
ATOM 3094 C CA . ARG B 1 49 ? 11.32 -6.602 -20.625 1 98.81 49 ARG B CA 1
ATOM 3095 C C . ARG B 1 49 ? 11.828 -5.422 -19.797 1 98.81 49 ARG B C 1
ATOM 3097 O O . ARG B 1 49 ? 11.555 -4.266 -20.125 1 98.81 49 ARG B O 1
ATOM 3104 N N . LEU B 1 50 ? 12.555 -5.668 -18.766 1 98.88 50 LEU B N 1
ATOM 3105 C CA . LEU B 1 50 ? 13.109 -4.609 -17.938 1 98.88 50 LEU B CA 1
ATOM 3106 C C . LEU B 1 50 ? 14.289 -3.93 -18.625 1 98.88 50 LEU B C 1
ATOM 3108 O O . LEU B 1 50 ? 15.344 -4.543 -18.797 1 98.88 50 LEU B O 1
ATOM 3112 N N . VAL B 1 51 ? 14.125 -2.734 -18.969 1 98.88 51 VAL B N 1
ATOM 3113 C CA . VAL B 1 51 ? 15.188 -2.053 -19.688 1 98.88 51 VAL B CA 1
ATOM 3114 C C . VAL B 1 51 ? 16.141 -1.388 -18.703 1 98.88 51 VAL B C 1
ATOM 3116 O O . VAL B 1 51 ? 17.344 -1.323 -18.938 1 98.88 51 VAL B O 1
ATOM 3119 N N . ALA B 1 52 ? 15.578 -0.916 -17.547 1 98.88 52 ALA B N 1
ATOM 3120 C CA . ALA B 1 52 ? 16.438 -0.225 -16.594 1 98.88 52 ALA B CA 1
ATOM 3121 C C . ALA B 1 52 ? 15.82 -0.214 -15.203 1 98.88 52 ALA B C 1
ATOM 3123 O O . ALA B 1 52 ? 14.602 -0.252 -15.062 1 98.88 52 ALA B O 1
ATOM 3124 N N . THR B 1 53 ? 16.641 -0.23 -14.25 1 98.88 53 THR B N 1
ATOM 3125 C CA . THR B 1 53 ? 16.297 0.201 -12.906 1 98.88 53 THR B CA 1
ATOM 3126 C C . THR B 1 53 ? 16.812 1.61 -12.633 1 98.88 53 THR B C 1
ATOM 3128 O O . THR B 1 53 ? 17.906 1.973 -13.086 1 98.88 53 THR B O 1
ATOM 3131 N N . VAL B 1 54 ? 16.031 2.389 -11.969 1 98.94 54 VAL B N 1
ATOM 3132 C CA . VAL B 1 54 ? 16.422 3.746 -11.609 1 98.94 54 VAL B CA 1
ATOM 3133 C C . VAL B 1 54 ? 16.281 3.939 -10.094 1 98.94 54 VAL B C 1
ATOM 3135 O O . VAL B 1 54 ? 15.195 3.797 -9.547 1 98.94 54 VAL B O 1
ATOM 3138 N N . ASP B 1 55 ? 17.359 4.246 -9.414 1 98.88 55 ASP B N 1
ATOM 3139 C CA . ASP B 1 55 ? 17.297 4.637 -8.008 1 98.88 55 ASP B CA 1
ATOM 3140 C C . ASP B 1 55 ? 17.25 6.156 -7.863 1 98.88 55 ASP B C 1
ATOM 3142 O O . ASP B 1 55 ? 18.078 6.867 -8.43 1 98.88 55 ASP B O 1
ATOM 3146 N N . THR B 1 56 ? 16.344 6.594 -7.086 1 98.88 56 THR B N 1
ATOM 3147 C CA . THR B 1 56 ? 16.156 8.031 -6.922 1 98.88 56 THR B CA 1
ATOM 3148 C C . THR B 1 56 ? 17.281 8.633 -6.098 1 98.88 56 THR B C 1
ATOM 3150 O O . THR B 1 56 ? 17.547 9.836 -6.18 1 98.88 56 THR B O 1
ATOM 3153 N N . HIS B 1 57 ? 17.875 7.844 -5.254 1 98.56 57 HIS B N 1
ATOM 3154 C CA . HIS B 1 57 ? 19.016 8.258 -4.438 1 98.56 57 HIS B CA 1
ATOM 3155 C C . HIS B 1 57 ? 19.719 7.047 -3.832 1 98.56 57 HIS B C 1
ATOM 3157 O O . HIS B 1 57 ? 19.297 5.906 -4.027 1 98.56 57 HIS B O 1
ATOM 3163 N N . VAL B 1 58 ? 20.922 7.32 -3.246 1 97.5 58 VAL B N 1
ATOM 3164 C CA . VAL B 1 58 ? 21.594 6.289 -2.467 1 97.5 58 VAL B CA 1
ATOM 3165 C C . VAL B 1 58 ? 20.828 6.055 -1.159 1 97.5 58 VAL B C 1
ATOM 3167 O O . VAL B 1 58 ? 20.922 6.863 -0.233 1 97.5 58 VAL B O 1
ATOM 3170 N N . HIS B 1 59 ? 20.141 4.914 -1.107 1 96.31 59 HIS B N 1
ATOM 3171 C CA . HIS B 1 59 ? 19.266 4.625 0.026 1 96.31 59 HIS B CA 1
ATOM 3172 C C . HIS B 1 59 ? 20.078 4.305 1.276 1 96.31 59 HIS B C 1
ATOM 3174 O O . HIS B 1 59 ? 21.141 3.686 1.189 1 96.31 59 HIS B O 1
ATOM 3180 N N . ALA B 1 60 ? 19.562 4.645 2.436 1 94.62 60 ALA B N 1
ATOM 3181 C CA . ALA B 1 60 ? 20.234 4.379 3.705 1 94.62 60 ALA B CA 1
ATOM 3182 C C . ALA B 1 60 ? 19.5 3.307 4.504 1 94.62 60 ALA B C 1
ATOM 3184 O O . ALA B 1 60 ? 20.047 2.766 5.469 1 94.62 60 ALA B O 1
ATOM 3185 N N . ASP B 1 61 ? 18.328 2.969 4.051 1 93.38 61 ASP B N 1
ATOM 3186 C CA . ASP B 1 61 ? 17.484 2.123 4.883 1 93.38 61 ASP B CA 1
ATOM 3187 C C . ASP B 1 61 ? 17.328 0.733 4.27 1 93.38 61 ASP B C 1
ATOM 3189 O O . ASP B 1 61 ? 16.812 -0.184 4.918 1 93.38 61 ASP B O 1
ATOM 3193 N N . HIS B 1 62 ? 17.734 0.585 3.006 1 94.19 62 HIS B N 1
ATOM 3194 C CA . HIS B 1 62 ? 17.719 -0.717 2.348 1 94.19 62 HIS B CA 1
ATOM 3195 C C . HIS B 1 62 ? 18.766 -0.785 1.245 1 94.19 62 HIS B C 1
ATOM 3197 O O . HIS B 1 62 ? 19.281 0.246 0.809 1 94.19 62 HIS B O 1
ATOM 3203 N N . VAL B 1 63 ? 19.062 -1.967 0.877 1 95.25 63 VAL B N 1
ATOM 3204 C CA . VAL B 1 63 ? 19.953 -2.174 -0.269 1 95.25 63 VAL B CA 1
ATOM 3205 C C . VAL B 1 63 ? 19.109 -2.293 -1.544 1 95.25 63 VAL B C 1
ATOM 3207 O O . VAL B 1 63 ? 18.094 -2.992 -1.569 1 95.25 63 VAL B O 1
ATOM 3210 N N . THR B 1 64 ? 19.516 -1.563 -2.545 1 97.06 64 THR B N 1
ATOM 3211 C CA . THR B 1 64 ? 18.828 -1.612 -3.822 1 97.06 64 THR B CA 1
ATOM 3212 C C . THR B 1 64 ? 18.969 -2.988 -4.465 1 97.06 64 THR B C 1
ATOM 3214 O O . THR B 1 64 ? 20 -3.643 -4.32 1 97.06 64 THR B O 1
ATOM 3217 N N . GLY B 1 65 ? 17.906 -3.428 -5.176 1 96.25 65 GLY B N 1
ATOM 3218 C CA . GLY B 1 65 ? 17.969 -4.672 -5.926 1 96.25 65 GLY B CA 1
ATOM 3219 C C . GLY B 1 65 ? 18.516 -4.5 -7.324 1 96.25 65 GLY B C 1
ATOM 3220 O O . GLY B 1 65 ? 18.469 -5.422 -8.141 1 96.25 65 GLY B O 1
ATOM 3221 N N . ALA B 1 66 ? 19.078 -3.355 -7.688 1 96.94 66 ALA B N 1
ATOM 3222 C CA . ALA B 1 66 ? 19.453 -2.986 -9.047 1 96.94 66 ALA B CA 1
ATOM 3223 C C . ALA B 1 66 ? 20.484 -3.959 -9.617 1 96.94 66 ALA B C 1
ATOM 3225 O O . ALA B 1 66 ? 20.297 -4.48 -10.727 1 96.94 66 ALA B O 1
ATOM 3226 N N . TRP B 1 67 ? 21.547 -4.195 -8.891 1 94.75 67 TRP B N 1
ATOM 3227 C CA . TRP B 1 67 ? 22.609 -5.062 -9.383 1 94.75 67 TRP B CA 1
ATOM 3228 C C . TRP B 1 67 ? 22.078 -6.469 -9.648 1 94.75 67 TRP B C 1
ATOM 3230 O O . TRP B 1 67 ? 22.344 -7.039 -10.711 1 94.75 67 TRP B O 1
ATOM 3240 N N . LEU B 1 68 ? 21.344 -6.988 -8.703 1 93.38 68 LEU B N 1
ATOM 3241 C CA . LEU B 1 68 ? 20.812 -8.336 -8.852 1 93.38 68 LEU B CA 1
ATOM 3242 C C . LEU B 1 68 ? 19.859 -8.422 -10.031 1 93.38 68 LEU B C 1
ATOM 3244 O O . LEU B 1 68 ? 19.859 -9.406 -10.773 1 93.38 68 LEU B O 1
ATOM 3248 N N . LEU B 1 69 ? 19.016 -7.422 -10.195 1 96.38 69 LEU B N 1
ATOM 3249 C CA . LEU B 1 69 ? 18.094 -7.398 -11.328 1 96.38 69 LEU B CA 1
ATOM 3250 C C . LEU B 1 69 ? 18.859 -7.324 -12.648 1 96.38 69 LEU B C 1
ATOM 3252 O O . LEU B 1 69 ? 18.453 -7.938 -13.641 1 96.38 69 LEU B O 1
ATOM 3256 N N . LYS B 1 70 ? 19.922 -6.559 -12.688 1 96.19 70 LYS B N 1
ATOM 3257 C CA . LYS B 1 70 ? 20.781 -6.516 -13.867 1 96.19 70 LYS B CA 1
ATOM 3258 C C . LYS B 1 70 ? 21.328 -7.902 -14.203 1 96.19 70 LYS B C 1
ATOM 3260 O O . LYS B 1 70 ? 21.297 -8.32 -15.367 1 96.19 70 LYS B O 1
ATOM 3265 N N . GLN B 1 71 ? 21.766 -8.586 -13.227 1 92.12 71 GLN B N 1
ATOM 3266 C CA . GLN B 1 71 ? 22.297 -9.938 -13.43 1 92.12 71 GLN B CA 1
ATOM 3267 C C . GLN B 1 71 ? 21.219 -10.867 -13.977 1 92.12 71 GLN B C 1
ATOM 3269 O O . GLN B 1 71 ? 21.5 -11.711 -14.836 1 92.12 71 GLN B O 1
ATOM 3274 N N . ARG B 1 72 ? 20.047 -10.695 -13.547 1 91.94 72 ARG B N 1
ATOM 3275 C CA . ARG B 1 72 ? 18.969 -11.617 -13.875 1 91.94 72 ARG B CA 1
ATOM 3276 C C . ARG B 1 72 ? 18.359 -11.289 -15.234 1 91.94 72 ARG B C 1
ATOM 3278 O O . ARG B 1 72 ? 17.953 -12.188 -15.977 1 91.94 72 ARG B O 1
ATOM 3285 N N . THR B 1 73 ? 18.266 -10.008 -15.508 1 96 73 THR B N 1
ATOM 3286 C CA . THR B 1 73 ? 17.422 -9.617 -16.641 1 96 73 THR B CA 1
ATOM 3287 C C . THR B 1 73 ? 18.266 -8.961 -17.734 1 96 73 THR B C 1
ATOM 3289 O O . THR B 1 73 ? 17.797 -8.789 -18.859 1 96 73 THR B O 1
ATOM 3292 N N . GLY B 1 74 ? 19.469 -8.531 -17.422 1 97 74 GLY B N 1
ATOM 3293 C CA . GLY B 1 74 ? 20.281 -7.781 -18.375 1 97 74 GLY B CA 1
ATOM 3294 C C . GLY B 1 74 ? 19.938 -6.309 -18.422 1 97 74 GLY B C 1
ATOM 3295 O O . GLY B 1 74 ? 20.391 -5.59 -19.312 1 97 74 GLY B O 1
ATOM 3296 N N . SER B 1 75 ? 19.125 -5.816 -17.516 1 98.38 75 SER B N 1
ATOM 3297 C CA . SER B 1 75 ? 18.734 -4.414 -17.469 1 98.38 75 SER B CA 1
ATOM 3298 C C . SER B 1 75 ? 19.922 -3.51 -17.188 1 98.38 75 SER B C 1
ATOM 3300 O O . SER B 1 75 ? 20.984 -3.982 -16.766 1 98.38 75 SER B O 1
ATOM 3302 N N . THR B 1 76 ? 19.781 -2.244 -17.469 1 98.69 76 THR B N 1
ATOM 3303 C CA . THR B 1 76 ? 20.781 -1.257 -17.094 1 98.69 76 THR B CA 1
ATOM 3304 C C . THR B 1 76 ? 20.453 -0.608 -15.758 1 98.69 76 THR B C 1
ATOM 3306 O O . THR B 1 76 ? 19.281 -0.583 -15.352 1 98.69 76 THR B O 1
ATOM 3309 N N . ILE B 1 77 ? 21.469 -0.149 -15.062 1 98.62 77 ILE B N 1
ATOM 3310 C CA . ILE B 1 77 ? 21.312 0.553 -13.789 1 98.62 77 ILE B CA 1
ATOM 3311 C C . ILE B 1 77 ? 21.531 2.051 -14 1 98.62 77 ILE B C 1
ATOM 3313 O O . ILE B 1 77 ? 22.547 2.469 -14.562 1 98.62 77 ILE B O 1
ATOM 3317 N N . ALA B 1 78 ? 20.562 2.832 -13.625 1 98.88 78 ALA B N 1
ATOM 3318 C CA . ALA B 1 78 ? 20.656 4.285 -13.734 1 98.88 78 ALA B CA 1
ATOM 3319 C C . ALA B 1 78 ? 20.531 4.945 -12.367 1 98.88 78 ALA B C 1
ATOM 3321 O O . ALA B 1 78 ? 19.719 4.523 -11.539 1 98.88 78 ALA B O 1
ATOM 3322 N N . ILE B 1 79 ? 21.281 5.949 -12.109 1 98.69 79 ILE B N 1
ATOM 3323 C CA . ILE B 1 79 ? 21.25 6.746 -10.891 1 98.69 79 ILE B CA 1
ATOM 3324 C C . ILE B 1 79 ? 21.875 8.117 -11.148 1 98.69 79 ILE B C 1
ATOM 3326 O O . ILE B 1 79 ? 22.578 8.312 -12.141 1 98.69 79 ILE B O 1
ATOM 3330 N N . SER B 1 80 ? 21.594 9.008 -10.305 1 98.56 80 SER B N 1
ATOM 3331 C CA . SER B 1 80 ? 22.062 10.375 -10.477 1 98.56 80 SER B CA 1
ATOM 3332 C C . SER B 1 80 ? 23.594 10.43 -10.523 1 98.56 80 SER B C 1
ATOM 3334 O O . SER B 1 80 ? 24.266 9.742 -9.75 1 98.56 80 SER B O 1
ATOM 3336 N N . ALA B 1 81 ? 24.109 11.297 -11.414 1 98.31 81 ALA B N 1
ATOM 3337 C CA . ALA B 1 81 ? 25.547 11.539 -11.484 1 98.31 81 ALA B CA 1
ATOM 3338 C C . ALA B 1 81 ? 26.062 12.133 -10.172 1 98.31 81 ALA B C 1
ATOM 3340 O O . ALA B 1 81 ? 27.203 11.898 -9.789 1 98.31 81 ALA B O 1
ATOM 3341 N N . ALA B 1 82 ? 25.25 12.805 -9.469 1 97.88 82 ALA B N 1
ATOM 3342 C CA . ALA B 1 82 ? 25.625 13.5 -8.25 1 97.88 82 ALA B CA 1
ATOM 3343 C C . ALA B 1 82 ? 25.609 12.562 -7.047 1 97.88 82 ALA B C 1
ATOM 3345 O O . ALA B 1 82 ? 26.016 12.938 -5.949 1 97.88 82 ALA B O 1
ATOM 3346 N N . SER B 1 83 ? 25.219 11.312 -7.219 1 97 83 SER B N 1
ATOM 3347 C CA . SER B 1 83 ? 25.016 10.383 -6.113 1 97 83 SER B CA 1
ATOM 3348 C C . SER B 1 83 ? 26.344 9.891 -5.547 1 97 83 SER B C 1
ATOM 3350 O O . SER B 1 83 ? 26.406 9.438 -4.402 1 97 83 SER B O 1
ATOM 3352 N N . GLY B 1 84 ? 27.328 9.922 -6.43 1 96.31 84 GLY B N 1
ATOM 3353 C CA . GLY B 1 84 ? 28.609 9.367 -6.035 1 96.31 84 GLY B CA 1
ATOM 3354 C C . GLY B 1 84 ? 28.688 7.859 -6.199 1 96.31 84 GLY B C 1
ATOM 3355 O O . GLY B 1 84 ? 29.719 7.25 -5.938 1 96.31 84 GLY B O 1
ATOM 3356 N N . ALA B 1 85 ? 27.641 7.266 -6.629 1 96.81 85 ALA B N 1
ATOM 3357 C CA . ALA B 1 85 ? 27.625 5.816 -6.801 1 96.81 85 ALA B CA 1
ATOM 3358 C C . ALA B 1 85 ? 28.516 5.395 -7.969 1 96.81 85 ALA B C 1
ATOM 3360 O O . ALA B 1 85 ? 28.703 6.152 -8.922 1 96.81 85 ALA B O 1
ATOM 3361 N N . GLN B 1 86 ? 29.031 4.227 -7.844 1 96.44 86 GLN B N 1
ATOM 3362 C CA . GLN B 1 86 ? 29.828 3.619 -8.906 1 96.44 86 GLN B CA 1
ATOM 3363 C C . GLN B 1 86 ? 29.203 2.32 -9.391 1 96.44 86 GLN B C 1
ATOM 3365 O O . GLN B 1 86 ? 28.422 1.694 -8.672 1 96.44 86 GLN B O 1
ATOM 3370 N N . GLY B 1 87 ? 29.484 2.025 -10.617 1 94.88 87 GLY B N 1
ATOM 3371 C CA . GLY B 1 87 ? 29.016 0.756 -11.141 1 94.88 87 GLY B CA 1
ATOM 3372 C C . GLY B 1 87 ? 27.719 0.88 -11.906 1 94.88 87 GLY B C 1
ATOM 3373 O O . GLY B 1 87 ? 27.219 -0.104 -12.453 1 94.88 87 GLY B O 1
ATOM 3374 N N . ALA B 1 88 ? 27.156 2.045 -11.984 1 97.88 88 ALA B N 1
ATOM 3375 C CA . ALA B 1 88 ? 25.938 2.252 -12.781 1 97.88 88 ALA B CA 1
ATOM 3376 C C . ALA B 1 88 ? 26.266 2.256 -14.273 1 97.88 88 ALA B C 1
ATOM 3378 O O . ALA B 1 88 ? 27.422 2.445 -14.664 1 97.88 88 ALA B O 1
ATOM 3379 N N . ASP B 1 89 ? 25.328 1.948 -15.039 1 98.56 89 ASP B N 1
ATOM 3380 C CA . ASP B 1 89 ? 25.484 1.996 -16.484 1 98.56 89 ASP B CA 1
ATOM 3381 C C . ASP B 1 89 ? 25.219 3.402 -17.031 1 98.56 89 ASP B C 1
ATOM 3383 O O . ASP B 1 89 ? 25.797 3.801 -18.047 1 98.56 89 ASP B O 1
ATOM 3387 N N . ARG B 1 90 ? 24.344 4.105 -16.375 1 98.62 90 ARG B N 1
ATOM 3388 C CA . ARG B 1 90 ? 23.984 5.465 -16.766 1 98.62 90 ARG B CA 1
ATOM 3389 C C . ARG B 1 90 ? 23.969 6.398 -15.562 1 98.62 90 ARG B C 1
ATOM 3391 O O . ARG B 1 90 ? 23.328 6.094 -14.547 1 98.62 90 ARG B O 1
ATOM 3398 N N . TYR B 1 91 ? 24.625 7.461 -15.656 1 98.75 91 TYR B N 1
ATOM 3399 C CA . TYR B 1 91 ? 24.609 8.531 -14.664 1 98.75 91 TYR B CA 1
ATOM 3400 C C . TYR B 1 91 ? 23.75 9.703 -15.148 1 98.75 91 TYR B C 1
ATOM 3402 O O . TYR B 1 91 ? 24.094 10.367 -16.125 1 98.75 91 TYR B O 1
ATOM 3410 N N . LEU B 1 92 ? 22.703 9.953 -14.43 1 98.81 92 LEU B N 1
ATOM 3411 C CA . LEU B 1 92 ? 21.625 10.828 -14.891 1 98.81 92 LEU B CA 1
ATOM 3412 C C . LEU B 1 92 ? 21.844 12.258 -14.406 1 98.81 92 LEU B C 1
ATOM 3414 O O . LEU B 1 92 ? 22.281 12.477 -13.273 1 98.81 92 LEU B O 1
ATOM 3418 N N . ASN B 1 93 ? 21.578 13.188 -15.266 1 98.62 93 ASN B N 1
ATOM 3419 C CA . ASN B 1 93 ? 21.578 14.609 -14.953 1 98.62 93 ASN B CA 1
ATOM 3420 C C . ASN B 1 93 ? 20.188 15.211 -15.109 1 98.62 93 ASN B C 1
ATOM 3422 O O . ASN B 1 93 ? 19.297 14.586 -15.688 1 98.62 93 ASN B O 1
ATOM 3426 N N . ASP B 1 94 ? 20.047 16.359 -14.547 1 98.62 94 ASP B N 1
ATOM 3427 C CA . ASP B 1 94 ? 18.781 17.094 -14.695 1 98.62 94 ASP B CA 1
ATOM 3428 C C . ASP B 1 94 ? 18.391 17.203 -16.156 1 98.62 94 ASP B C 1
ATOM 3430 O O . ASP B 1 94 ? 19.203 17.578 -17 1 98.62 94 ASP B O 1
ATOM 3434 N N . GLY B 1 95 ? 17.188 16.844 -16.453 1 98.5 95 GLY B N 1
ATOM 3435 C CA . GLY B 1 95 ? 16.672 16.984 -17.812 1 98.5 95 GLY B CA 1
ATOM 3436 C C . GLY B 1 95 ? 16.828 15.719 -18.641 1 98.5 95 GLY B C 1
ATOM 3437 O O . GLY B 1 95 ? 16.188 15.578 -19.688 1 98.5 95 GLY B O 1
ATOM 3438 N N . ASP B 1 96 ? 17.656 14.773 -18.188 1 98.81 96 ASP B N 1
ATOM 3439 C CA . ASP B 1 96 ? 17.797 13.508 -18.891 1 98.81 96 ASP B CA 1
ATOM 3440 C C . ASP B 1 96 ? 16.469 12.758 -18.953 1 98.81 96 ASP B C 1
ATOM 3442 O O . ASP B 1 96 ? 15.562 13.047 -18.172 1 98.81 96 ASP B O 1
ATOM 3446 N N . ARG B 1 97 ? 16.406 11.875 -19.922 1 98.62 97 ARG B N 1
ATOM 3447 C CA . ARG B 1 97 ? 15.203 11.062 -20.078 1 98.62 97 ARG B CA 1
ATOM 3448 C C . ARG B 1 97 ? 15.523 9.578 -19.938 1 98.62 97 ARG B C 1
ATOM 3450 O O . ARG B 1 97 ? 16.562 9.117 -20.391 1 98.62 97 ARG B O 1
ATOM 3457 N N . CYS B 1 98 ? 14.742 8.867 -19.203 1 98.69 98 CYS B N 1
ATOM 3458 C CA . CYS B 1 98 ? 14.75 7.406 -19.156 1 98.69 98 CYS B CA 1
ATOM 3459 C C . CYS B 1 98 ? 13.57 6.824 -19.906 1 98.69 98 CYS B C 1
ATOM 3461 O O . CYS B 1 98 ? 12.453 6.789 -19.391 1 98.69 98 CYS B O 1
ATOM 3463 N N . ALA B 1 99 ? 13.852 6.281 -21.031 1 98.62 99 ALA B N 1
ATOM 3464 C CA . ALA B 1 99 ? 12.805 5.82 -21.922 1 98.62 99 ALA B CA 1
ATOM 3465 C C . ALA B 1 99 ? 12.422 4.371 -21.625 1 98.62 99 ALA B C 1
ATOM 3467 O O . ALA B 1 99 ? 13.266 3.574 -21.219 1 98.62 99 ALA B O 1
ATOM 3468 N N . PHE B 1 100 ? 11.195 4.043 -21.844 1 98.69 100 PHE B N 1
ATOM 3469 C CA . PHE B 1 100 ? 10.656 2.689 -21.859 1 98.69 100 PHE B CA 1
ATOM 3470 C C . PHE B 1 100 ? 9.523 2.578 -22.875 1 98.69 100 PHE B C 1
ATOM 3472 O O . PHE B 1 100 ? 8.375 2.902 -22.562 1 98.69 100 PHE B O 1
ATOM 3479 N N . GLY B 1 101 ? 9.805 2.076 -23.969 1 98.44 101 GLY B N 1
ATOM 3480 C CA . GLY B 1 101 ? 8.898 2.115 -25.109 1 98.44 101 GLY B CA 1
ATOM 3481 C C . GLY B 1 101 ? 8.664 3.518 -25.641 1 98.44 101 GLY B C 1
ATOM 3482 O O . GLY B 1 101 ? 9.625 4.25 -25.906 1 98.44 101 GLY B O 1
ATOM 3483 N N . ALA B 1 102 ? 7.422 3.863 -25.891 1 98.25 102 ALA B N 1
ATOM 3484 C CA . ALA B 1 102 ? 7.059 5.18 -26.406 1 98.25 102 ALA B CA 1
ATOM 3485 C C . ALA B 1 102 ? 6.965 6.207 -25.297 1 98.25 102 ALA B C 1
ATOM 3487 O O . ALA B 1 102 ? 6.773 7.398 -25.547 1 98.25 102 ALA B O 1
ATOM 3488 N N . ARG B 1 103 ? 7.172 5.762 -24.062 1 98.38 103 ARG B N 1
ATOM 3489 C CA . ARG B 1 103 ? 7.074 6.629 -22.891 1 98.38 103 ARG B CA 1
ATOM 3490 C C . ARG B 1 103 ? 8.453 6.914 -22.312 1 98.38 103 ARG B C 1
ATOM 3492 O O . ARG B 1 103 ? 9.43 6.254 -22.656 1 98.38 103 ARG B O 1
ATOM 3499 N N . TYR B 1 104 ? 8.508 7.906 -21.438 1 98.81 104 TYR B N 1
ATOM 3500 C CA . TYR B 1 104 ? 9.773 8.172 -20.766 1 98.81 104 TYR B CA 1
ATOM 3501 C C . TYR B 1 104 ? 9.547 8.93 -19.453 1 98.81 104 TYR B C 1
ATOM 3503 O O . TYR B 1 104 ? 8.477 9.508 -19.25 1 98.81 104 TYR B O 1
ATOM 3511 N N . LEU B 1 105 ? 10.508 8.883 -18.609 1 98.94 105 LEU B N 1
ATOM 3512 C CA . LEU B 1 105 ? 10.602 9.672 -17.375 1 98.94 105 LEU B CA 1
ATOM 3513 C C . LEU B 1 105 ? 11.656 10.766 -17.516 1 98.94 105 LEU B C 1
ATOM 3515 O O . LEU B 1 105 ? 12.797 10.492 -17.891 1 98.94 105 LEU B O 1
ATOM 3519 N N . THR B 1 106 ? 11.258 11.953 -17.219 1 98.94 106 THR B N 1
ATOM 3520 C CA . THR B 1 106 ? 12.219 13.047 -17.188 1 98.94 106 THR B CA 1
ATOM 3521 C C . THR B 1 106 ? 12.828 13.188 -15.797 1 98.94 106 THR B C 1
ATOM 3523 O O . THR B 1 106 ? 12.109 13.211 -14.797 1 98.94 106 THR B O 1
ATOM 3526 N N . VAL B 1 107 ? 14.133 13.328 -15.805 1 98.94 107 VAL B N 1
ATOM 3527 C CA . VAL B 1 107 ? 14.867 13.445 -14.547 1 98.94 107 VAL B CA 1
ATOM 3528 C C . VAL B 1 107 ? 14.844 14.898 -14.078 1 98.94 107 VAL B C 1
ATOM 3530 O O . VAL B 1 107 ? 15.148 15.812 -14.844 1 98.94 107 VAL B O 1
ATOM 3533 N N . ARG B 1 108 ? 14.461 15.102 -12.891 1 98.88 108 ARG B N 1
ATOM 3534 C CA . ARG B 1 108 ? 14.625 16.375 -12.211 1 98.88 108 ARG B CA 1
ATOM 3535 C C . ARG B 1 108 ? 15.531 16.234 -10.992 1 98.88 108 ARG B C 1
ATOM 3537 O O . ARG B 1 108 ? 15.289 15.406 -10.117 1 98.88 108 ARG B O 1
ATOM 3544 N N . ALA B 1 109 ? 16.562 17.031 -10.977 1 98.75 109 ALA B N 1
ATOM 3545 C CA . ALA B 1 109 ? 17.406 17.047 -9.789 1 98.75 109 ALA B CA 1
ATOM 3546 C C . ALA B 1 109 ? 16.688 17.656 -8.594 1 98.75 109 ALA B C 1
ATOM 3548 O O . ALA B 1 109 ? 16.188 18.781 -8.688 1 98.75 109 ALA B O 1
ATOM 3549 N N . THR B 1 110 ? 16.578 16.953 -7.555 1 98.75 110 THR B N 1
ATOM 3550 C CA . THR B 1 110 ? 15.914 17.438 -6.348 1 98.75 110 THR B CA 1
ATOM 3551 C C . THR B 1 110 ? 16.797 17.219 -5.121 1 98.75 110 THR B C 1
ATOM 3553 O O . THR B 1 110 ? 16.391 16.531 -4.18 1 98.75 110 THR B O 1
ATOM 3556 N N . PRO B 1 111 ? 17.984 17.828 -5.082 1 98.38 111 PRO B N 1
ATOM 3557 C CA . PRO B 1 111 ? 18.875 17.641 -3.936 1 98.38 111 PRO B CA 1
ATOM 3558 C C . PRO B 1 111 ? 18.266 18.141 -2.629 1 98.38 111 PRO B C 1
ATOM 3560 O O . PRO B 1 111 ? 17.406 19.031 -2.646 1 98.38 111 PRO B O 1
ATOM 3563 N N . GLY B 1 112 ? 18.766 17.609 -1.553 1 98 112 GLY B N 1
ATOM 3564 C CA . GLY B 1 112 ? 18.344 18.062 -0.237 1 98 112 GLY B CA 1
ATOM 3565 C C . GLY B 1 112 ? 18.281 16.938 0.785 1 98 112 GLY B C 1
ATOM 3566 O O . GLY B 1 112 ? 18.953 17 1.819 1 98 112 GLY B O 1
ATOM 3567 N N . HIS B 1 113 ? 17.453 15.875 0.487 1 97.75 113 HIS B N 1
ATOM 3568 C CA . HIS B 1 113 ? 17.5 14.672 1.313 1 97.75 113 HIS B CA 1
ATOM 3569 C C . HIS B 1 113 ? 18.891 14.039 1.28 1 97.75 113 HIS B C 1
ATOM 3571 O O . HIS B 1 113 ? 19.453 13.703 2.326 1 97.75 113 HIS B O 1
ATOM 3577 N N . THR B 1 114 ? 19.344 13.789 0.161 1 96.75 114 THR B N 1
ATOM 3578 C CA . THR B 1 114 ? 20.734 13.57 -0.163 1 96.75 114 THR B CA 1
ATOM 3579 C C . THR B 1 114 ? 21.203 14.523 -1.261 1 96.75 114 THR B C 1
ATOM 3581 O O . THR B 1 114 ? 20.375 15.195 -1.893 1 96.75 114 THR B O 1
ATOM 3584 N N . SER B 1 115 ? 22.484 14.586 -1.47 1 95.19 115 SER B N 1
ATOM 3585 C CA . SER B 1 115 ? 23 15.492 -2.494 1 95.19 115 SER B CA 1
ATOM 3586 C C . SER B 1 115 ? 22.688 14.977 -3.895 1 95.19 115 SER B C 1
ATOM 3588 O O . SER B 1 115 ? 22.656 15.75 -4.855 1 95.19 115 SER B O 1
ATOM 3590 N N . GLY B 1 116 ? 22.438 13.727 -4.031 1 97.25 116 GLY B N 1
ATOM 3591 C CA . GLY B 1 116 ? 22.234 13.125 -5.34 1 97.25 116 GLY B CA 1
ATOM 3592 C C . GLY B 1 116 ? 20.797 12.734 -5.609 1 97.25 116 GLY B C 1
ATOM 3593 O O . GLY B 1 116 ? 20.531 11.938 -6.512 1 97.25 116 GLY B O 1
ATOM 3594 N N . CYS B 1 117 ? 19.859 13.273 -4.863 1 98.31 117 CYS B N 1
ATOM 3595 C CA . CYS B 1 117 ? 18.453 12.914 -5.031 1 98.31 117 CYS B CA 1
ATOM 3596 C C . CYS B 1 117 ? 17.922 13.422 -6.367 1 98.31 117 CYS B C 1
ATOM 3598 O O . CYS B 1 117 ? 18.234 14.539 -6.785 1 98.31 117 CYS B O 1
ATOM 3600 N N . ILE B 1 118 ? 17.125 12.602 -7.012 1 98.88 118 ILE B N 1
ATOM 3601 C CA . ILE B 1 118 ? 16.391 13 -8.203 1 98.88 118 ILE B CA 1
ATOM 3602 C C . ILE B 1 118 ? 14.922 12.578 -8.07 1 98.88 118 ILE B C 1
ATOM 3604 O O . ILE B 1 118 ? 14.602 11.68 -7.297 1 98.88 118 ILE B O 1
ATOM 3608 N N . SER B 1 119 ? 14.062 13.25 -8.727 1 98.94 119 SER B N 1
ATOM 3609 C CA . SER B 1 119 ? 12.68 12.859 -8.984 1 98.94 119 SER B CA 1
ATOM 3610 C C . SER B 1 119 ? 12.461 12.523 -10.453 1 98.94 119 SER B C 1
ATOM 3612 O O . SER B 1 119 ? 13.211 12.992 -11.32 1 98.94 119 SER B O 1
ATOM 3614 N N . LEU B 1 120 ? 11.539 11.648 -10.727 1 99 120 LEU B N 1
ATOM 3615 C CA . LEU B 1 120 ? 11.242 11.188 -12.078 1 99 120 LEU B CA 1
ATOM 3616 C C . LEU B 1 120 ? 9.812 11.555 -12.477 1 99 120 LEU B C 1
ATOM 3618 O O . LEU B 1 120 ? 8.859 11.172 -11.789 1 99 120 LEU B O 1
ATOM 3622 N N . VAL B 1 121 ? 9.68 12.32 -13.586 1 98.94 121 VAL B N 1
ATOM 3623 C CA . VAL B 1 121 ? 8.383 12.812 -14.023 1 98.94 121 VAL B CA 1
ATOM 3624 C C . VAL B 1 121 ? 7.98 12.133 -15.328 1 98.94 121 VAL B C 1
ATOM 3626 O O . VAL B 1 121 ? 8.742 12.133 -16.297 1 98.94 121 VAL B O 1
ATOM 3629 N N . LEU B 1 122 ? 6.816 11.531 -15.344 1 98.94 122 LEU B N 1
ATOM 3630 C CA . LEU B 1 122 ? 6.312 10.891 -16.547 1 98.94 122 LEU B CA 1
ATOM 3631 C C . LEU B 1 122 ? 6.152 11.906 -17.672 1 98.94 122 LEU B C 1
ATOM 3633 O O . LEU B 1 122 ? 5.832 13.07 -17.422 1 98.94 122 LEU B O 1
ATOM 3637 N N . ASP B 1 123 ? 6.246 11.531 -18.875 1 98.75 123 ASP B N 1
ATOM 3638 C CA . ASP B 1 123 ? 6.336 12.375 -20.078 1 98.75 123 ASP B CA 1
ATOM 3639 C C . ASP B 1 123 ? 5.129 13.305 -20.188 1 98.75 123 ASP B C 1
ATOM 3641 O O . ASP B 1 123 ? 5.254 14.43 -20.656 1 98.75 123 ASP B O 1
ATOM 3645 N N . ASP B 1 124 ? 3.98 12.891 -19.688 1 98.56 124 ASP B N 1
ATOM 3646 C CA . ASP B 1 124 ? 2.787 13.727 -19.781 1 98.56 124 ASP B CA 1
ATOM 3647 C C . ASP B 1 124 ? 2.541 14.484 -18.484 1 98.56 124 ASP B C 1
ATOM 3649 O O . ASP B 1 124 ? 1.484 15.094 -18.312 1 98.56 124 ASP B O 1
ATOM 3653 N N . GLU B 1 125 ? 3.42 14.344 -17.516 1 98.75 125 GLU B N 1
ATOM 3654 C CA . GLU B 1 125 ? 3.434 15.055 -16.234 1 98.75 125 GLU B CA 1
ATOM 3655 C C . GLU B 1 125 ? 2.23 14.664 -15.383 1 98.75 125 GLU B C 1
ATOM 3657 O O . GLU B 1 125 ? 1.828 15.422 -14.492 1 98.75 125 GLU B O 1
ATOM 3662 N N . SER B 1 126 ? 1.68 13.492 -15.664 1 98.75 126 SER B N 1
ATOM 3663 C CA . SER B 1 126 ? 0.557 13.023 -14.859 1 98.75 126 SER B CA 1
ATOM 3664 C C . SER B 1 126 ? 1.036 12.391 -13.555 1 98.75 126 SER B C 1
ATOM 3666 O O . SER B 1 126 ? 0.276 12.297 -12.594 1 98.75 126 SER B O 1
ATOM 3668 N N . MET B 1 127 ? 2.293 11.922 -13.555 1 98.88 127 MET B N 1
ATOM 3669 C CA . MET B 1 127 ? 2.877 11.25 -12.398 1 98.88 127 MET B CA 1
ATOM 3670 C C . MET B 1 127 ? 4.301 11.734 -12.148 1 98.88 127 MET B C 1
ATOM 3672 O O . MET B 1 127 ? 5.055 11.984 -13.094 1 98.88 127 MET B O 1
ATOM 3676 N N . ALA B 1 128 ? 4.629 11.828 -10.93 1 98.94 128 ALA B N 1
ATOM 3677 C CA . ALA B 1 128 ? 6.008 12.078 -10.523 1 98.94 128 ALA B CA 1
ATOM 3678 C C . ALA B 1 128 ? 6.414 11.172 -9.367 1 98.94 128 ALA B C 1
ATOM 3680 O O . ALA B 1 128 ? 5.641 10.977 -8.422 1 98.94 128 ALA B O 1
ATOM 3681 N N . PHE B 1 129 ? 7.516 10.586 -9.461 1 99 129 PHE B N 1
ATOM 3682 C CA . PHE B 1 129 ? 8.133 9.758 -8.438 1 99 129 PHE B CA 1
ATOM 3683 C C . PHE B 1 129 ? 9.219 10.531 -7.695 1 99 129 PHE B C 1
ATOM 3685 O O . PHE B 1 129 ? 10.297 10.766 -8.234 1 99 129 PHE B O 1
ATOM 3692 N N . THR B 1 130 ? 8.945 10.867 -6.457 1 98.94 130 THR B N 1
ATOM 3693 C CA . THR B 1 130 ? 9.648 11.969 -5.812 1 98.94 130 THR B CA 1
ATOM 3694 C C . THR B 1 130 ? 10.758 11.445 -4.898 1 98.94 130 THR B C 1
ATOM 3696 O O . THR B 1 130 ? 11.461 12.227 -4.258 1 98.94 130 THR B O 1
ATOM 3699 N N . GLY B 1 131 ? 10.906 10.086 -4.867 1 98.56 131 GLY B N 1
ATOM 3700 C CA . GLY B 1 131 ? 11.875 9.562 -3.916 1 98.56 131 GLY B CA 1
ATOM 3701 C C . GLY B 1 131 ? 11.625 10.031 -2.494 1 98.56 131 GLY B C 1
ATOM 3702 O O . GLY B 1 131 ? 10.492 9.984 -2.01 1 98.56 131 GLY B O 1
ATOM 3703 N N . ASP B 1 132 ? 12.711 10.43 -1.841 1 97.62 132 ASP B N 1
ATOM 3704 C CA . ASP B 1 132 ? 12.578 10.836 -0.446 1 97.62 132 ASP B CA 1
ATOM 3705 C C . ASP B 1 132 ? 12.609 12.359 -0.312 1 97.62 132 ASP B C 1
ATOM 3707 O O . ASP B 1 132 ? 12.633 12.891 0.8 1 97.62 132 ASP B O 1
ATOM 3711 N N . CYS B 1 133 ? 12.617 13.031 -1.457 1 97.5 133 CYS B N 1
ATOM 3712 C CA . CYS B 1 133 ? 12.586 14.492 -1.39 1 97.5 133 CYS B CA 1
ATOM 3713 C C . CYS B 1 133 ? 11.234 14.984 -0.885 1 97.5 133 CYS B C 1
ATOM 3715 O O . CYS B 1 133 ? 11.172 15.844 -0.003 1 97.5 133 CYS B O 1
ATOM 3717 N N . LEU B 1 134 ? 10.203 14.469 -1.422 1 98.69 134 LEU B N 1
ATOM 3718 C CA . LEU B 1 134 ? 8.828 14.82 -1.065 1 98.69 134 LEU B CA 1
ATOM 3719 C C . LEU B 1 134 ? 8 13.57 -0.786 1 98.69 134 LEU B C 1
ATOM 3721 O O . LEU B 1 134 ? 7.883 12.695 -1.646 1 98.69 134 LEU B O 1
ATOM 3725 N N . LEU B 1 135 ? 7.473 13.453 0.426 1 98.69 135 LEU B N 1
ATOM 3726 C CA . LEU B 1 135 ? 6.59 12.367 0.844 1 98.69 135 LEU B CA 1
ATOM 3727 C C . LEU B 1 135 ? 5.152 12.859 0.973 1 98.69 135 LEU B C 1
ATOM 3729 O O . LEU B 1 135 ? 4.852 14.008 0.638 1 98.69 135 LEU B O 1
ATOM 3733 N N . ILE B 1 136 ? 4.188 12.008 1.347 1 98.81 136 ILE B N 1
ATOM 3734 C CA . ILE B 1 136 ? 2.807 12.422 1.568 1 98.81 136 ILE B CA 1
ATOM 3735 C C . ILE B 1 136 ? 2.684 13.109 2.928 1 98.81 136 ILE B C 1
ATOM 3737 O O . ILE B 1 136 ? 2.844 12.469 3.969 1 98.81 136 ILE B O 1
ATOM 3741 N N . ARG B 1 137 ? 2.406 14.406 2.852 1 98.5 137 ARG B N 1
ATOM 3742 C CA . ARG B 1 137 ? 2.33 15.242 4.043 1 98.5 137 ARG B CA 1
ATOM 3743 C C . ARG B 1 137 ? 3.641 15.211 4.824 1 98.5 137 ARG B C 1
ATOM 3745 O O . ARG B 1 137 ? 3.635 15.164 6.055 1 98.5 137 ARG B O 1
ATOM 3752 N N . GLY B 1 138 ? 4.773 15.164 4.074 1 97.62 138 GLY B N 1
ATOM 3753 C CA . GLY B 1 138 ? 6.078 15.125 4.715 1 97.62 138 GLY B CA 1
ATOM 3754 C C . GLY B 1 138 ? 7.227 15.203 3.727 1 97.62 138 GLY B C 1
ATOM 3755 O O . GLY B 1 138 ? 7.027 15.516 2.553 1 97.62 138 GLY B O 1
ATOM 3756 N N . THR B 1 139 ? 8.453 15.039 4.223 1 97.69 139 THR B N 1
ATOM 3757 C CA . THR B 1 139 ? 9.672 15.008 3.424 1 97.69 139 THR B CA 1
ATOM 3758 C C . THR B 1 139 ? 10.688 14.031 4.023 1 97.69 139 THR B C 1
ATOM 3760 O O . THR B 1 139 ? 10.523 13.586 5.164 1 97.69 139 THR B O 1
ATOM 3763 N N . GLY B 1 140 ? 11.656 13.75 3.217 1 96.44 140 GLY B N 1
ATOM 3764 C CA . GLY B 1 140 ? 12.789 13.016 3.764 1 96.44 140 GLY B CA 1
ATOM 3765 C C . GLY B 1 140 ? 13.633 13.852 4.711 1 96.44 140 GLY B C 1
ATOM 3766 O O . GLY B 1 140 ? 13.57 15.086 4.688 1 96.44 140 GLY B O 1
ATOM 3767 N N . ARG B 1 141 ? 14.398 13.172 5.504 1 95.56 141 ARG B N 1
ATOM 3768 C CA . ARG B 1 141 ? 15.328 13.82 6.418 1 95.56 141 ARG B CA 1
ATOM 3769 C C . ARG B 1 141 ? 16.469 14.484 5.66 1 95.56 141 ARG B C 1
ATOM 3771 O O . ARG B 1 141 ? 16.672 14.227 4.469 1 95.56 141 ARG B O 1
ATOM 3778 N N . THR B 1 142 ? 17.203 15.328 6.312 1 96.38 142 THR B N 1
ATOM 3779 C CA . THR B 1 142 ? 18.25 16.062 5.629 1 96.38 142 THR B CA 1
ATOM 3780 C C . THR B 1 142 ? 19.547 16.062 6.449 1 96.38 142 THR B C 1
ATOM 3782 O O . THR B 1 142 ? 20.406 16.922 6.27 1 96.38 142 THR B O 1
ATOM 3785 N N . ASP B 1 143 ? 19.703 15.195 7.375 1 92.38 143 ASP B N 1
ATOM 3786 C CA . ASP B 1 143 ? 20.844 15.25 8.289 1 92.38 143 ASP B CA 1
ATOM 3787 C C . ASP B 1 143 ? 21.891 14.203 7.934 1 92.38 143 ASP B C 1
ATOM 3789 O O . ASP B 1 143 ? 22.906 14.07 8.625 1 92.38 143 ASP B O 1
ATOM 3793 N N . PHE B 1 144 ? 21.703 13.422 6.887 1 87.44 144 PHE B N 1
ATOM 3794 C CA . PHE B 1 144 ? 22.672 12.445 6.418 1 87.44 144 PHE B CA 1
ATOM 3795 C C . PHE B 1 144 ? 22.953 12.633 4.934 1 87.44 144 PHE B C 1
ATOM 3797 O O . PHE B 1 144 ? 22.25 13.375 4.25 1 87.44 144 PHE B O 1
ATOM 3804 N N . GLN B 1 145 ? 24.156 12.047 4.504 1 89.38 145 GLN B N 1
ATOM 3805 C CA . GLN B 1 145 ? 24.531 11.977 3.094 1 89.38 145 GLN B CA 1
ATOM 3806 C C . GLN B 1 145 ? 24.469 13.352 2.438 1 89.38 145 GLN B C 1
ATOM 3808 O O . GLN B 1 145 ? 23.844 13.523 1.394 1 89.38 145 GLN B O 1
ATOM 3813 N N . GLN B 1 146 ? 25 14.383 3.135 1 92.75 146 GLN B N 1
ATOM 3814 C CA . GLN B 1 146 ? 25.109 15.75 2.658 1 92.75 146 GLN B CA 1
ATOM 3815 C C . GLN B 1 146 ? 23.734 16.375 2.461 1 92.75 146 GLN B C 1
ATOM 3817 O O . GLN B 1 146 ? 23.516 17.109 1.491 1 92.75 146 GLN B O 1
ATOM 3822 N N . GLY B 1 147 ? 22.844 15.992 3.27 1 95.5 147 GLY B N 1
ATOM 3823 C CA . GLY B 1 147 ? 21.531 16.609 3.256 1 95.5 147 GLY B CA 1
ATOM 3824 C C . GLY B 1 147 ? 21.562 18.094 3.568 1 95.5 147 GLY B C 1
ATOM 3825 O O . GLY B 1 147 ? 22.453 18.562 4.27 1 95.5 147 GLY B O 1
ATOM 3826 N N . ASP B 1 148 ? 20.609 18.812 3.025 1 97.81 148 ASP B N 1
ATOM 3827 C CA . ASP B 1 148 ? 20.484 20.266 3.182 1 97.81 148 ASP B CA 1
ATOM 3828 C C . ASP B 1 148 ? 19.031 20.703 3.125 1 97.81 148 ASP B C 1
ATOM 3830 O O . ASP B 1 148 ? 18.422 20.703 2.057 1 97.81 148 ASP B O 1
ATOM 3834 N N . PRO B 1 149 ? 18.531 21.141 4.215 1 97.44 149 PRO B N 1
ATOM 3835 C CA . PRO B 1 149 ? 17.109 21.5 4.234 1 97.44 149 PRO B CA 1
ATOM 3836 C C . PRO B 1 149 ? 16.766 22.641 3.27 1 97.44 149 PRO B C 1
ATOM 3838 O O . PRO B 1 149 ? 15.68 22.641 2.684 1 97.44 149 PRO B O 1
ATOM 3841 N N . ARG B 1 150 ? 17.625 23.609 3.121 1 98.12 150 ARG B N 1
ATOM 3842 C CA . ARG B 1 150 ? 17.344 24.719 2.221 1 98.12 150 ARG B CA 1
ATOM 3843 C C . ARG B 1 150 ? 17.344 24.266 0.766 1 98.12 150 ARG B C 1
ATOM 3845 O O . ARG B 1 150 ? 16.5 24.688 -0.023 1 98.12 150 ARG B O 1
ATOM 3852 N N . ALA B 1 151 ? 18.312 23.406 0.457 1 98.25 151 ALA B N 1
ATOM 3853 C CA . ALA B 1 151 ? 18.312 22.812 -0.883 1 98.25 151 ALA B CA 1
ATOM 3854 C C . ALA B 1 151 ? 17.047 22.031 -1.147 1 98.25 151 ALA B C 1
ATOM 3856 O O . ALA B 1 151 ? 16.469 22.094 -2.24 1 98.25 151 ALA B O 1
ATOM 3857 N N . LEU B 1 152 ? 16.609 21.281 -0.152 1 98.5 152 LEU B N 1
ATOM 3858 C CA . LEU B 1 152 ? 15.398 20.484 -0.291 1 98.5 152 LEU B CA 1
ATOM 3859 C C . LEU B 1 152 ? 14.18 21.375 -0.521 1 98.5 152 LEU B C 1
ATOM 3861 O O . LEU B 1 152 ? 13.367 21.094 -1.408 1 98.5 152 LEU B O 1
ATOM 3865 N N . TYR B 1 153 ? 14.055 22.438 0.29 1 98.56 153 TYR B N 1
ATOM 3866 C CA . TYR B 1 153 ? 12.953 23.375 0.132 1 98.56 153 TYR B CA 1
ATOM 3867 C C . TYR B 1 153 ? 12.914 23.938 -1.287 1 98.56 153 TYR B C 1
ATOM 3869 O O . TYR B 1 153 ? 11.859 23.922 -1.934 1 98.56 153 TYR B O 1
ATOM 3877 N N . ARG B 1 154 ? 14.023 24.391 -1.773 1 98.44 154 ARG B N 1
ATOM 3878 C CA . ARG B 1 154 ? 14.117 24.984 -3.1 1 98.44 154 ARG B CA 1
ATOM 3879 C C . ARG B 1 154 ? 13.828 23.969 -4.188 1 98.44 154 ARG B C 1
ATOM 3881 O O . ARG B 1 154 ? 13.18 24.281 -5.191 1 98.44 154 ARG B O 1
ATOM 3888 N N . ALA B 1 155 ? 14.305 22.781 -3.982 1 98.38 155 ALA B N 1
ATOM 3889 C CA . ALA B 1 155 ? 14.07 21.703 -4.945 1 98.38 155 ALA B CA 1
ATOM 3890 C C . ALA B 1 155 ? 12.578 21.406 -5.078 1 98.38 155 ALA B C 1
ATOM 3892 O O . ALA B 1 155 ? 12.047 21.344 -6.188 1 98.38 155 ALA B O 1
ATOM 3893 N N . VAL B 1 156 ? 11.883 21.234 -3.982 1 98.75 156 VAL B N 1
ATOM 3894 C CA . VAL B 1 156 ? 10.469 20.875 -4.016 1 98.75 156 VAL B CA 1
ATOM 3895 C C . VAL B 1 156 ? 9.664 22.016 -4.617 1 98.75 156 VAL B C 1
ATOM 3897 O O . VAL B 1 156 ? 8.844 21.812 -5.52 1 98.75 156 VAL B O 1
ATOM 3900 N N . HIS B 1 157 ? 9.891 23.25 -4.195 1 98.56 157 HIS B N 1
ATOM 3901 C CA . HIS B 1 157 ? 9.117 24.391 -4.652 1 98.56 157 HIS B CA 1
ATOM 3902 C C . HIS B 1 157 ? 9.438 24.734 -6.102 1 98.56 157 HIS B C 1
ATOM 3904 O O . HIS B 1 157 ? 8.555 25.125 -6.863 1 98.56 157 HIS B O 1
ATOM 3910 N N . GLY B 1 158 ? 10.664 24.531 -6.441 1 98.25 158 GLY B N 1
ATOM 3911 C CA . GLY B 1 158 ? 11.102 24.969 -7.758 1 98.25 158 GLY B CA 1
ATOM 3912 C C . GLY B 1 158 ? 10.953 23.891 -8.82 1 98.25 158 GLY B C 1
ATOM 3913 O O . GLY B 1 158 ? 10.867 24.203 -10.016 1 98.25 158 GLY B O 1
ATOM 3914 N N . ARG B 1 159 ? 10.914 22.625 -8.398 1 98.19 159 ARG B N 1
ATOM 3915 C CA . ARG B 1 159 ? 10.984 21.547 -9.391 1 98.19 159 ARG B CA 1
ATOM 3916 C C . ARG B 1 159 ? 9.742 20.672 -9.336 1 98.19 159 ARG B C 1
ATOM 3918 O O . ARG B 1 159 ? 9.391 20.031 -10.328 1 98.19 159 ARG B O 1
ATOM 3925 N N . LEU B 1 160 ? 9.117 20.562 -8.219 1 98.69 160 LEU B N 1
ATOM 3926 C CA . LEU B 1 160 ? 7.977 19.672 -8.086 1 98.69 160 LEU B CA 1
ATOM 3927 C C . LEU B 1 160 ? 6.672 20.453 -7.988 1 98.69 160 LEU B C 1
ATOM 3929 O O . LEU B 1 160 ? 5.719 20.156 -8.719 1 98.69 160 LEU B O 1
ATOM 3933 N N . PHE B 1 161 ? 6.637 21.516 -7.168 1 98.75 161 PHE B N 1
ATOM 3934 C CA . PHE B 1 161 ? 5.414 22.281 -6.984 1 98.75 161 PHE B CA 1
ATOM 3935 C C . PHE B 1 161 ? 5.098 23.094 -8.234 1 98.75 161 PHE B C 1
ATOM 3937 O O . PHE B 1 161 ? 4.02 23.688 -8.336 1 98.75 161 PHE B O 1
ATOM 3944 N N . THR B 1 162 ? 6 23.094 -9.219 1 98.56 162 THR B N 1
ATOM 3945 C CA . THR B 1 162 ? 5.766 23.766 -10.5 1 98.56 162 THR B CA 1
ATOM 3946 C C . THR B 1 162 ? 5.027 22.844 -11.461 1 98.56 162 THR B C 1
ATOM 3948 O O . THR B 1 162 ? 4.551 23.281 -12.508 1 98.56 162 THR B O 1
ATOM 3951 N N . LEU B 1 163 ? 4.914 21.578 -11.172 1 98.88 163 LEU B N 1
ATOM 3952 C CA . LEU B 1 163 ? 4.129 20.656 -11.961 1 98.88 163 LEU B CA 1
ATOM 3953 C C . LEU B 1 163 ? 2.637 20.953 -11.836 1 98.88 163 LEU B C 1
ATOM 3955 O O . LEU B 1 163 ? 2.221 21.672 -10.93 1 98.88 163 LEU B O 1
ATOM 3959 N N . PRO B 1 164 ? 1.835 20.438 -12.852 1 98.75 164 PRO B N 1
ATOM 3960 C CA . PRO B 1 164 ? 0.39 20.641 -12.742 1 98.75 164 PRO B CA 1
ATOM 3961 C C . PRO B 1 164 ? -0.176 20.172 -11.398 1 98.75 164 PRO B C 1
ATOM 3963 O O . PRO B 1 164 ? 0.253 19.156 -10.867 1 98.75 164 PRO B O 1
ATOM 3966 N N . ALA B 1 165 ? -1.116 20.891 -10.875 1 98.38 165 ALA B N 1
ATOM 3967 C CA . ALA B 1 165 ? -1.733 20.578 -9.586 1 98.38 165 ALA B CA 1
ATOM 3968 C C . ALA B 1 165 ? -2.27 19.156 -9.562 1 98.38 165 ALA B C 1
ATOM 3970 O O . ALA B 1 165 ? -2.252 18.484 -8.523 1 98.38 165 ALA B O 1
ATOM 3971 N N . ALA B 1 166 ? -2.65 18.688 -10.703 1 98.19 166 ALA B N 1
ATOM 3972 C CA . ALA B 1 166 ? -3.277 17.359 -10.789 1 98.19 166 ALA B CA 1
ATOM 3973 C C . ALA B 1 166 ? -2.227 16.266 -10.891 1 98.19 166 ALA B C 1
ATOM 3975 O O . ALA B 1 166 ? -2.553 15.078 -10.82 1 98.19 166 ALA B 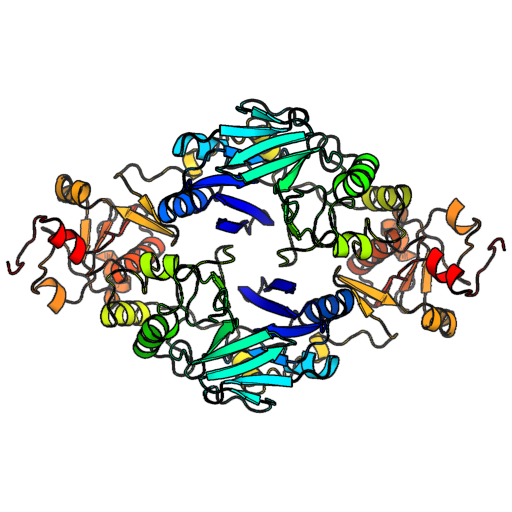O 1
ATOM 3976 N N . CYS B 1 167 ? -0.942 16.609 -11.031 1 98.88 167 CYS B N 1
ATOM 3977 C CA . CYS B 1 167 ? 0.116 15.609 -11.078 1 98.88 167 CYS B CA 1
ATOM 3978 C C . CYS B 1 167 ? 0.144 14.773 -9.805 1 98.88 167 CYS B C 1
ATOM 3980 O O . CYS B 1 167 ? 0.253 15.32 -8.703 1 98.88 167 CYS B O 1
ATOM 3982 N N . LEU B 1 168 ? -0.011 13.477 -9.977 1 98.94 168 LEU B N 1
ATOM 3983 C CA . LEU B 1 168 ? 0.048 12.57 -8.828 1 98.94 168 LEU B CA 1
ATOM 3984 C C . LEU B 1 168 ? 1.49 12.352 -8.383 1 98.94 168 LEU B C 1
ATOM 3986 O O . LEU B 1 168 ? 2.389 12.234 -9.219 1 98.94 168 LEU B O 1
ATOM 3990 N N . LEU B 1 169 ? 1.701 12.336 -7.109 1 98.94 169 LEU B N 1
ATOM 3991 C CA . LEU B 1 169 ? 3.031 12.156 -6.531 1 98.94 169 LEU B CA 1
ATOM 3992 C C . LEU B 1 169 ? 3.148 10.805 -5.844 1 98.94 169 LEU B C 1
ATOM 3994 O O . LEU B 1 169 ? 2.289 10.43 -5.039 1 98.94 169 LEU B O 1
ATOM 3998 N N . TYR B 1 170 ? 4.184 10.07 -6.191 1 98.94 170 TYR B N 1
ATOM 3999 C CA . TYR B 1 170 ? 4.488 8.742 -5.668 1 98.94 170 TYR B CA 1
ATOM 4000 C C . TYR B 1 170 ? 5.828 8.734 -4.945 1 98.94 170 TYR B C 1
ATOM 4002 O O . TYR B 1 170 ? 6.883 8.656 -5.582 1 98.94 170 TYR B O 1
ATOM 4010 N N . PRO B 1 171 ? 5.828 8.75 -3.604 1 98.88 171 PRO B N 1
ATOM 4011 C CA . PRO B 1 171 ? 7.066 8.828 -2.828 1 98.88 171 PRO B CA 1
ATOM 4012 C C . PRO B 1 171 ? 7.773 7.48 -2.707 1 98.88 171 PRO B C 1
ATOM 4014 O O . PRO B 1 171 ? 7.207 6.445 -3.076 1 98.88 171 PRO B O 1
ATOM 4017 N N . ALA B 1 172 ? 8.977 7.504 -2.191 1 98.69 172 ALA B N 1
ATOM 4018 C CA . ALA B 1 172 ? 9.75 6.273 -2.01 1 98.69 172 ALA B CA 1
ATOM 4019 C C . ALA B 1 172 ? 9.344 5.562 -0.72 1 98.69 172 ALA B C 1
ATOM 4021 O O . ALA B 1 172 ? 9.531 4.352 -0.587 1 98.69 172 ALA B O 1
ATOM 4022 N N . HIS B 1 173 ? 8.844 6.34 0.228 1 98.12 173 HIS B N 1
ATOM 4023 C CA . HIS B 1 173 ? 8.508 5.738 1.514 1 98.12 173 HIS B CA 1
ATOM 4024 C C . HIS B 1 173 ? 7.133 6.188 1.994 1 98.12 173 HIS B C 1
ATOM 4026 O O . HIS B 1 173 ? 6.695 7.297 1.682 1 98.12 173 HIS B O 1
ATOM 4032 N N . ASP B 1 174 ? 6.535 5.359 2.689 1 97.75 174 ASP B N 1
ATOM 4033 C CA . ASP B 1 174 ? 5.344 5.695 3.457 1 97.75 174 ASP B CA 1
ATOM 4034 C C . ASP B 1 174 ? 5.258 4.867 4.738 1 97.75 174 ASP B C 1
ATOM 4036 O O . ASP B 1 174 ? 5.582 3.678 4.734 1 97.75 174 ASP B O 1
ATOM 4040 N N . TYR B 1 175 ? 4.785 5.488 5.746 1 96.19 175 TYR B N 1
ATOM 4041 C CA . TYR B 1 175 ? 4.73 4.852 7.059 1 96.19 175 TYR B CA 1
ATOM 4042 C C . TYR B 1 175 ? 3.307 4.84 7.602 1 96.19 175 TYR B C 1
ATOM 4044 O O . TYR B 1 175 ? 3.07 4.402 8.734 1 96.19 175 TYR B O 1
ATOM 4052 N N . ARG B 1 176 ? 2.365 5.277 6.793 1 97.06 176 ARG B N 1
ATOM 4053 C CA . ARG B 1 176 ? 1.033 5.531 7.336 1 97.06 176 ARG B CA 1
ATOM 4054 C C . ARG B 1 176 ? -0.035 4.809 6.52 1 97.06 176 ARG B C 1
ATOM 4056 O O . ARG B 1 176 ? -1.231 5.027 6.727 1 97.06 176 ARG B O 1
ATOM 4063 N N . GLY B 1 177 ? 0.338 4.047 5.562 1 98.06 177 GLY B N 1
ATOM 4064 C CA . GLY B 1 177 ? -0.621 3.322 4.746 1 98.06 177 GLY B CA 1
ATOM 4065 C C . GLY B 1 177 ? -1.16 4.141 3.588 1 98.06 177 GLY B C 1
ATOM 4066 O O . GLY B 1 177 ? -2.273 3.902 3.117 1 98.06 177 GLY B O 1
ATOM 4067 N N . LEU B 1 178 ? -0.432 5.168 3.188 1 98.75 178 LEU B N 1
ATOM 4068 C CA . LEU B 1 178 ? -0.84 6.047 2.096 1 98.75 178 LEU B CA 1
ATOM 4069 C C . LEU B 1 178 ? -0.101 5.691 0.809 1 98.75 178 LEU B C 1
ATOM 4071 O O . LEU B 1 178 ? 1.062 5.289 0.848 1 98.75 178 LEU B O 1
ATOM 4075 N N . THR B 1 179 ? -0.784 5.902 -0.332 1 98.69 179 THR B N 1
ATOM 4076 C CA . THR B 1 179 ? -0.198 5.379 -1.562 1 98.69 179 THR B CA 1
ATOM 4077 C C . THR B 1 179 ? 0.159 6.516 -2.516 1 98.69 179 THR B C 1
ATOM 4079 O O . THR B 1 179 ? 1.087 6.391 -3.318 1 98.69 179 THR B O 1
ATOM 4082 N N . VAL B 1 180 ? -0.621 7.574 -2.477 1 98.81 180 VAL B N 1
ATOM 4083 C CA . VAL B 1 180 ? -0.443 8.594 -3.504 1 98.81 180 VAL B CA 1
ATOM 4084 C C . VAL B 1 180 ? -1.016 9.922 -3.016 1 98.81 180 VAL B C 1
ATOM 4086 O O . VAL B 1 180 ? -1.88 9.953 -2.137 1 98.81 180 VAL B O 1
ATOM 4089 N N . THR B 1 181 ? -0.479 11 -3.424 1 98.75 181 THR B N 1
ATOM 4090 C CA . THR B 1 181 ? -0.978 12.359 -3.256 1 98.75 181 THR B CA 1
ATOM 4091 C C . THR B 1 181 ? -0.849 13.148 -4.555 1 98.75 181 THR B C 1
ATOM 4093 O O . THR B 1 181 ? -0.778 12.562 -5.637 1 98.75 181 THR B O 1
ATOM 4096 N N . SER B 1 182 ? -0.984 14.469 -4.504 1 98.81 182 SER B N 1
ATOM 4097 C CA . SER B 1 182 ? -0.843 15.297 -5.695 1 98.81 182 SER B CA 1
ATOM 4098 C C . SER B 1 182 ? -0.066 16.578 -5.398 1 98.81 182 SER B C 1
ATOM 4100 O O . SER B 1 182 ? 0.112 16.938 -4.234 1 98.81 182 SER B O 1
ATOM 4102 N N . VAL B 1 183 ? 0.368 17.172 -6.438 1 98.88 183 VAL B N 1
ATOM 4103 C CA . VAL B 1 183 ? 1.058 18.438 -6.312 1 98.88 183 VAL B CA 1
ATOM 4104 C C . VAL B 1 183 ? 0.153 19.453 -5.613 1 98.88 183 VAL B C 1
ATOM 4106 O O . VAL B 1 183 ? 0.579 20.125 -4.676 1 98.88 183 VAL B O 1
ATOM 4109 N N . GLY B 1 184 ? -1.059 19.5 -6.047 1 98.75 184 GLY B N 1
ATOM 4110 C CA . GLY B 1 184 ? -1.99 20.422 -5.422 1 98.75 184 GLY B CA 1
ATOM 4111 C C . GLY B 1 184 ? -2.158 20.188 -3.934 1 98.75 184 GLY B C 1
ATOM 4112 O O . GLY B 1 184 ? -2.207 21.141 -3.152 1 98.75 184 GLY B O 1
ATOM 4113 N N . GLU B 1 185 ? -2.244 18.969 -3.549 1 98.69 185 GLU B N 1
ATOM 4114 C CA . GLU B 1 185 ? -2.422 18.609 -2.143 1 98.69 185 GLU B CA 1
ATOM 4115 C C . GLU B 1 185 ? -1.208 19.016 -1.314 1 98.69 185 GLU B C 1
ATOM 4117 O O . GLU B 1 185 ? -1.349 19.641 -0.264 1 98.69 185 GLU B O 1
ATOM 4122 N N . GLU B 1 186 ? -0.038 18.672 -1.797 1 98.81 186 GLU B N 1
ATOM 4123 C CA . GLU B 1 186 ? 1.158 18.922 -1.001 1 98.81 186 GLU B CA 1
ATOM 4124 C C . GLU B 1 186 ? 1.475 20.406 -0.945 1 98.81 186 GLU B C 1
ATOM 4126 O O . GLU B 1 186 ? 1.973 20.906 0.067 1 98.81 186 GLU B O 1
ATOM 4131 N N . ARG B 1 187 ? 1.182 21.125 -2.031 1 98.38 187 ARG B N 1
ATOM 4132 C CA . ARG B 1 187 ? 1.356 22.562 -2.029 1 98.38 187 ARG B CA 1
ATOM 4133 C C . ARG B 1 187 ? 0.518 23.219 -0.936 1 98.38 187 ARG B C 1
ATOM 4135 O O . ARG B 1 187 ? 0.939 24.203 -0.327 1 98.38 187 ARG B O 1
ATOM 4142 N N . ARG B 1 188 ? -0.525 22.641 -0.681 1 97.38 188 ARG B N 1
ATOM 4143 C CA . ARG B 1 188 ? -1.475 23.281 0.224 1 97.38 188 ARG B CA 1
ATOM 4144 C C . ARG B 1 188 ? -1.354 22.719 1.635 1 97.38 188 ARG B C 1
ATOM 4146 O O . ARG B 1 188 ? -1.443 23.453 2.617 1 97.38 188 ARG B O 1
ATOM 4153 N N . PHE B 1 189 ? -1.089 21.375 1.735 1 97.75 189 PHE B N 1
ATOM 4154 C CA . PHE B 1 189 ? -1.392 20.75 3.016 1 97.75 189 PHE B CA 1
ATOM 4155 C C . PHE B 1 189 ? -0.14 20.125 3.625 1 97.75 189 PHE B C 1
ATOM 4157 O O . PHE B 1 189 ? -0.176 19.609 4.746 1 97.75 189 PHE B O 1
ATOM 4164 N N . ASN B 1 190 ? 0.971 20.094 2.9 1 98.38 190 ASN B N 1
ATOM 4165 C CA . ASN B 1 190 ? 2.18 19.562 3.521 1 98.38 190 ASN B CA 1
ATOM 4166 C C . ASN B 1 190 ? 2.6 20.391 4.73 1 98.38 190 ASN B C 1
ATOM 4168 O O . ASN B 1 190 ? 2.855 21.594 4.609 1 98.38 190 ASN B O 1
ATOM 4172 N N . PRO B 1 191 ? 2.703 19.797 5.855 1 97.12 191 PRO B N 1
ATOM 4173 C CA . PRO B 1 191 ? 2.926 20.578 7.074 1 97.12 191 PRO B CA 1
ATOM 4174 C C . PRO B 1 191 ? 4.34 21.141 7.164 1 97.12 191 PRO B C 1
ATOM 4176 O O . PRO B 1 191 ? 4.625 21.969 8.023 1 97.12 191 PRO B O 1
ATOM 4179 N N . ARG B 1 192 ? 5.164 20.734 6.273 1 97 192 ARG B N 1
ATOM 4180 C CA . ARG B 1 192 ? 6.559 21.156 6.324 1 97 192 ARG B CA 1
ATOM 4181 C C . ARG B 1 192 ? 6.871 22.141 5.199 1 97 192 ARG B C 1
ATOM 4183 O O . ARG B 1 192 ? 7.797 22.938 5.316 1 97 192 ARG B O 1
ATOM 4190 N N . LEU B 1 193 ? 6.098 21.984 4.133 1 96.88 193 LEU B N 1
ATOM 4191 C CA . LEU B 1 193 ? 6.504 22.688 2.924 1 96.88 193 LEU B CA 1
ATOM 4192 C C . LEU B 1 193 ? 5.34 23.5 2.352 1 96.88 193 LEU B C 1
ATOM 4194 O O . LEU B 1 193 ? 5.547 24.391 1.532 1 96.88 193 LEU B O 1
ATOM 4198 N N . GLY B 1 194 ? 4.195 23.25 2.727 1 93.81 194 GLY B N 1
ATOM 4199 C CA . GLY B 1 194 ? 3.031 23.781 2.045 1 93.81 194 GLY B CA 1
ATOM 4200 C C . GLY B 1 194 ? 2.564 25.109 2.621 1 93.81 194 GLY B C 1
ATOM 4201 O O . GLY B 1 194 ? 3.02 25.516 3.689 1 93.81 194 GLY B O 1
ATOM 4202 N N . GLY B 1 195 ? 1.644 25.734 1.886 1 93.06 195 GLY B N 1
ATOM 4203 C CA . GLY B 1 195 ? 1.032 26.969 2.363 1 93.06 195 GLY B CA 1
ATOM 4204 C C . GLY B 1 195 ? 2.006 28.125 2.438 1 93.06 195 GLY B C 1
ATOM 4205 O O . GLY B 1 195 ? 2.713 28.406 1.47 1 93.06 195 GLY B O 1
ATOM 4206 N N . ASP B 1 196 ? 2.008 28.766 3.656 1 94.56 196 ASP B N 1
ATOM 4207 C CA . ASP B 1 196 ? 2.791 29.984 3.822 1 94.56 196 ASP B CA 1
ATOM 4208 C C . ASP B 1 196 ? 4.133 29.688 4.492 1 94.56 196 ASP B C 1
ATOM 4210 O O . ASP B 1 196 ? 4.809 30.594 4.969 1 94.56 196 ASP B O 1
ATOM 4214 N N . LEU B 1 197 ? 4.449 28.484 4.488 1 96.38 197 LEU B N 1
ATOM 4215 C CA . LEU B 1 197 ? 5.715 28.109 5.105 1 96.38 197 LEU B CA 1
ATOM 4216 C C . LEU B 1 197 ? 6.895 28.609 4.27 1 96.38 197 LEU B C 1
ATOM 4218 O O . LEU B 1 197 ? 6.879 28.5 3.043 1 96.38 197 LEU B O 1
ATOM 4222 N N . SER B 1 198 ? 7.895 29.188 4.922 1 97.06 198 SER B N 1
ATOM 4223 C CA . SER B 1 198 ? 9.086 29.703 4.258 1 97.06 198 SER B CA 1
ATOM 4224 C C . SER B 1 198 ? 10.242 28.703 4.332 1 97.06 198 SER B C 1
ATOM 4226 O O . SER B 1 198 ? 10.148 27.688 5.039 1 97.06 198 SER B O 1
ATOM 4228 N N . GLU B 1 199 ? 11.227 29.047 3.555 1 98 199 GLU B N 1
ATOM 4229 C CA . GLU B 1 199 ? 12.453 28.25 3.598 1 98 199 GLU B CA 1
ATOM 4230 C C . GLU B 1 199 ? 13.023 28.188 5.016 1 98 199 GLU B C 1
ATOM 4232 O O . GLU B 1 199 ? 13.469 27.125 5.461 1 98 199 GLU B O 1
ATOM 4237 N N . ASP B 1 200 ? 12.977 29.281 5.754 1 96.62 200 ASP B N 1
ATOM 4238 C CA . ASP B 1 200 ? 13.477 29.328 7.121 1 96.62 200 ASP B CA 1
ATOM 4239 C C . ASP B 1 200 ? 12.617 28.484 8.055 1 96.62 200 ASP B C 1
ATOM 4241 O O . ASP B 1 200 ? 13.141 27.828 8.961 1 96.62 200 ASP B O 1
ATOM 4245 N N . ASP B 1 201 ? 11.289 28.562 7.895 1 96.25 201 ASP B N 1
ATOM 4246 C CA . ASP B 1 201 ? 10.406 27.688 8.672 1 96.25 201 ASP B CA 1
ATOM 4247 C C . ASP B 1 201 ? 10.812 26.234 8.523 1 96.25 201 ASP B C 1
ATOM 4249 O O . ASP B 1 201 ? 10.938 25.5 9.516 1 96.25 201 ASP B O 1
ATOM 4253 N N . PHE B 1 202 ? 11.023 25.906 7.273 1 97.75 202 PHE B N 1
ATOM 4254 C CA . PHE B 1 202 ? 11.336 24.516 6.949 1 97.75 202 PHE B CA 1
ATOM 4255 C C . PHE B 1 202 ? 12.688 24.125 7.535 1 97.75 202 PHE B C 1
ATOM 4257 O O . PHE B 1 202 ? 12.828 23.047 8.125 1 97.75 202 PHE B O 1
ATOM 4264 N N . ALA B 1 203 ? 13.688 24.938 7.332 1 96.69 203 ALA B N 1
ATOM 4265 C CA . ALA B 1 203 ? 15.016 24.672 7.871 1 96.69 203 ALA B CA 1
ATOM 4266 C C . ALA B 1 203 ? 14.961 24.469 9.383 1 96.69 203 ALA B C 1
ATOM 4268 O O . ALA B 1 203 ? 15.609 23.578 9.922 1 96.69 203 ALA B O 1
ATOM 4269 N N . GLY B 1 204 ? 14.234 25.344 10.047 1 93.94 204 GLY B N 1
ATOM 4270 C CA . GLY B 1 204 ? 14.062 25.203 11.484 1 93.94 204 GLY B CA 1
ATOM 4271 C C . GLY B 1 204 ? 13.414 23.891 11.875 1 93.94 204 GLY B C 1
ATOM 4272 O O . GLY B 1 204 ? 13.836 23.25 12.836 1 93.94 204 GLY B O 1
ATOM 4273 N N . TYR B 1 205 ? 12.352 23.531 11.117 1 94.88 205 TYR B N 1
ATOM 4274 C CA . TYR B 1 205 ? 11.695 22.234 11.336 1 94.88 205 TYR B CA 1
ATOM 4275 C C . TYR B 1 205 ? 12.688 21.094 11.219 1 94.88 205 TYR B C 1
ATOM 4277 O O . TYR B 1 205 ? 12.789 20.25 12.117 1 94.88 205 TYR B O 1
ATOM 4285 N N . MET B 1 206 ? 13.445 21.062 10.141 1 95.94 206 MET B N 1
ATOM 4286 C CA . MET B 1 206 ? 14.32 19.938 9.797 1 95.94 206 MET B CA 1
ATOM 4287 C C . MET B 1 206 ? 15.477 19.844 10.789 1 95.94 206 MET B C 1
ATOM 4289 O O . MET B 1 206 ? 15.922 18.734 11.125 1 95.94 206 MET B O 1
ATOM 4293 N N . ARG B 1 207 ? 15.969 20.922 11.273 1 91.81 207 ARG B N 1
ATOM 4294 C CA . ARG B 1 207 ? 17.078 20.922 12.219 1 91.81 207 ARG B CA 1
ATOM 4295 C C . ARG B 1 207 ? 16.672 20.297 13.547 1 91.81 207 ARG B C 1
ATOM 4297 O O . ARG B 1 207 ? 17.531 19.828 14.305 1 91.81 207 ARG B O 1
ATOM 4304 N N . ASN B 1 208 ? 15.391 20.281 13.773 1 89.88 208 ASN B N 1
ATOM 4305 C CA . ASN B 1 208 ? 14.922 19.812 15.07 1 89.88 208 ASN B CA 1
ATOM 4306 C C . ASN B 1 208 ? 14.18 18.484 14.945 1 89.88 208 ASN B C 1
ATOM 4308 O O . ASN B 1 208 ? 13.477 18.078 15.875 1 89.88 208 ASN B O 1
ATOM 4312 N N . LEU B 1 209 ? 14.242 17.828 13.891 1 87.94 209 LEU B N 1
ATOM 4313 C CA . LEU B 1 209 ? 13.547 16.562 13.656 1 87.94 209 LEU B CA 1
ATOM 4314 C C . LEU B 1 209 ? 14.016 15.5 14.641 1 87.94 209 LEU B C 1
ATOM 4316 O O . LEU B 1 209 ? 13.211 14.719 15.156 1 87.94 209 LEU B O 1
ATOM 4320 N N . GLY B 1 210 ? 15.305 15.492 14.977 1 82 210 GLY B N 1
ATOM 4321 C CA . GLY B 1 210 ? 15.859 14.609 15.992 1 82 210 GLY B CA 1
ATOM 4322 C C . GLY B 1 210 ? 15.57 13.148 15.734 1 82 210 GLY B C 1
ATOM 4323 O O . GLY B 1 210 ? 15.297 12.383 16.656 1 82 210 GLY B O 1
ATOM 4324 N N . LEU B 1 211 ? 15.578 12.664 14.617 1 82.44 211 LEU B N 1
ATOM 4325 C CA . LEU B 1 211 ? 15.297 11.273 14.266 1 82.44 211 LEU B CA 1
ATOM 4326 C C . LEU B 1 211 ? 16.469 10.375 14.625 1 82.44 211 LEU B C 1
ATOM 4328 O O . LEU B 1 211 ? 17.625 10.805 14.57 1 82.44 211 LEU B O 1
ATOM 4332 N N . ALA B 1 212 ? 16.078 9.18 14.938 1 83.06 212 ALA B N 1
ATOM 4333 C CA . ALA B 1 212 ? 17.109 8.172 15.195 1 83.06 212 ALA B CA 1
ATOM 4334 C C . ALA B 1 212 ? 17.891 7.852 13.922 1 83.06 212 ALA B C 1
ATOM 4336 O O . ALA B 1 212 ? 17.375 8.039 12.812 1 83.06 212 ALA B O 1
ATOM 4337 N N . HIS B 1 213 ? 19.094 7.441 14.148 1 82.69 213 HIS B N 1
ATOM 4338 C CA . HIS B 1 213 ? 19.906 6.988 13.023 1 82.69 213 HIS B CA 1
ATOM 4339 C C . HIS B 1 213 ? 19.281 5.785 12.336 1 82.69 213 HIS B C 1
ATOM 4341 O O . HIS B 1 213 ? 18.781 4.871 13 1 82.69 213 HIS B O 1
ATOM 4347 N N . PRO B 1 214 ? 19.266 5.816 10.992 1 82.25 214 PRO B N 1
ATOM 4348 C CA . PRO B 1 214 ? 18.703 4.645 10.32 1 82.25 214 PRO B CA 1
ATOM 4349 C C . PRO B 1 214 ? 19.438 3.352 10.68 1 82.25 214 PRO B C 1
ATOM 4351 O O . PRO B 1 214 ? 20.672 3.316 10.688 1 82.25 214 PRO B O 1
ATOM 4354 N N . ARG B 1 215 ? 18.766 2.244 10.891 1 80.81 215 ARG B N 1
ATOM 4355 C CA . ARG B 1 215 ? 19.281 0.979 11.391 1 80.81 215 ARG B CA 1
ATOM 4356 C C . ARG B 1 215 ? 20.219 0.332 10.383 1 80.81 215 ARG B C 1
ATOM 4358 O O . ARG B 1 215 ? 21.234 -0.272 10.758 1 80.81 215 ARG B O 1
ATOM 4365 N N . GLN B 1 216 ? 19.969 0.504 9.102 1 86.38 216 GLN B N 1
ATOM 4366 C CA . GLN B 1 216 ? 20.703 -0.263 8.102 1 86.38 216 GLN B CA 1
ATOM 4367 C C . GLN B 1 216 ? 21.688 0.619 7.355 1 86.38 216 GLN B C 1
ATOM 4369 O O . GLN B 1 216 ? 22.188 0.241 6.289 1 86.38 216 GLN B O 1
ATOM 4374 N N . ILE B 1 217 ? 22.031 1.73 7.875 1 89.25 217 ILE B N 1
ATOM 4375 C CA . ILE B 1 217 ? 22.781 2.719 7.109 1 89.25 217 ILE B CA 1
ATOM 4376 C C . ILE B 1 217 ? 24.203 2.207 6.871 1 89.25 217 ILE B C 1
ATOM 4378 O O . ILE B 1 217 ? 24.766 2.42 5.797 1 89.25 217 ILE B O 1
ATOM 4382 N N . ASP B 1 218 ? 24.766 1.512 7.773 1 90.06 218 ASP B N 1
ATOM 4383 C CA . ASP B 1 218 ? 26.156 1.059 7.68 1 90.06 218 ASP B CA 1
ATOM 4384 C C . ASP B 1 218 ? 26.297 -0.037 6.625 1 90.06 218 ASP B C 1
ATOM 4386 O O . ASP B 1 218 ? 27.406 -0.269 6.113 1 90.06 218 ASP B O 1
ATOM 4390 N N . VAL B 1 219 ? 25.219 -0.637 6.328 1 91.12 219 VAL B N 1
ATOM 4391 C CA . VAL B 1 219 ? 25.234 -1.688 5.316 1 91.12 219 VAL B CA 1
ATOM 4392 C C . VAL B 1 219 ? 24.703 -1.14 3.992 1 91.12 219 VAL B C 1
ATOM 4394 O O . VAL B 1 219 ? 25.297 -1.371 2.936 1 91.12 219 VAL B O 1
ATOM 4397 N N . ALA B 1 220 ? 23.672 -0.399 4.07 1 93.31 220 ALA B N 1
ATOM 4398 C CA . ALA B 1 220 ? 22.938 0.032 2.883 1 93.31 220 ALA B CA 1
ATOM 4399 C C . ALA B 1 220 ? 23.75 1.034 2.068 1 93.31 220 ALA B C 1
ATOM 4401 O O . ALA B 1 220 ? 23.875 0.893 0.851 1 93.31 220 ALA B O 1
ATOM 4402 N N . VAL B 1 221 ? 24.328 1.999 2.682 1 94.5 221 VAL B N 1
ATOM 4403 C CA . VAL B 1 221 ? 24.969 3.088 1.96 1 94.5 221 VAL B CA 1
ATOM 4404 C C . VAL B 1 221 ? 26.188 2.553 1.208 1 94.5 221 VAL B C 1
ATOM 4406 O O . VAL B 1 221 ? 26.312 2.746 -0.003 1 94.5 221 VAL B O 1
ATOM 4409 N N . PRO B 1 222 ? 27.109 1.787 1.884 1 93.75 222 PRO B N 1
ATOM 4410 C CA . PRO B 1 222 ? 28.25 1.253 1.126 1 93.75 222 PRO B CA 1
ATOM 4411 C C . PRO B 1 222 ? 27.812 0.358 -0.033 1 93.75 222 PRO B C 1
ATOM 4413 O O . PRO B 1 222 ? 28.375 0.435 -1.124 1 93.75 222 PRO B O 1
ATOM 4416 N N . ALA B 1 223 ? 26.828 -0.451 0.144 1 94.38 223 ALA B N 1
ATOM 4417 C CA . ALA B 1 223 ? 26.344 -1.332 -0.91 1 94.38 223 ALA B CA 1
ATOM 4418 C C . ALA B 1 223 ? 25.734 -0.528 -2.061 1 94.38 223 ALA B C 1
ATOM 4420 O O . ALA B 1 223 ? 25.984 -0.831 -3.23 1 94.38 223 ALA B O 1
ATOM 4421 N N . ASN B 1 224 ? 24.984 0.524 -1.685 1 95.81 224 ASN B N 1
ATOM 4422 C CA . ASN B 1 224 ? 24.266 1.285 -2.699 1 95.81 224 ASN B CA 1
ATOM 4423 C C . ASN B 1 224 ? 25.203 2.238 -3.447 1 95.81 224 ASN B C 1
ATOM 4425 O O . ASN B 1 224 ? 24.906 2.643 -4.574 1 95.81 224 ASN B O 1
ATOM 4429 N N . LEU B 1 225 ? 26.281 2.572 -2.838 1 96.06 225 LEU B N 1
ATOM 4430 C CA . LEU B 1 225 ? 27.312 3.312 -3.557 1 96.06 225 LEU B CA 1
ATOM 4431 C C . LEU B 1 225 ? 27.953 2.445 -4.637 1 96.06 225 LEU B C 1
ATOM 4433 O O . LEU B 1 225 ? 28.641 2.955 -5.523 1 96.06 225 LEU B O 1
ATOM 4437 N N . GLN B 1 226 ? 27.656 1.169 -4.535 1 94.5 226 GLN B N 1
ATOM 4438 C CA . GLN B 1 226 ? 28.062 0.222 -5.57 1 94.5 226 GLN B CA 1
ATOM 4439 C C . GLN B 1 226 ? 26.844 -0.428 -6.227 1 94.5 226 GLN B C 1
ATOM 4441 O O . GLN B 1 226 ? 26.906 -1.596 -6.617 1 94.5 226 GLN B O 1
ATOM 4446 N N . CYS B 1 227 ? 25.734 0.241 -6.234 1 94.25 227 CYS B N 1
ATOM 4447 C CA . CYS B 1 227 ? 24.5 -0.126 -6.93 1 94.25 227 CYS B CA 1
ATOM 4448 C C . CYS B 1 227 ? 23.953 -1.448 -6.406 1 94.25 227 CYS B C 1
ATOM 4450 O O . CYS B 1 227 ? 23.391 -2.24 -7.168 1 94.25 227 CYS B O 1
ATOM 4452 N N . GLY B 1 228 ? 24.203 -1.733 -5.148 1 92.19 228 GLY B N 1
ATOM 4453 C CA . GLY B 1 228 ? 23.594 -2.865 -4.477 1 92.19 228 GLY B CA 1
ATOM 4454 C C . GLY B 1 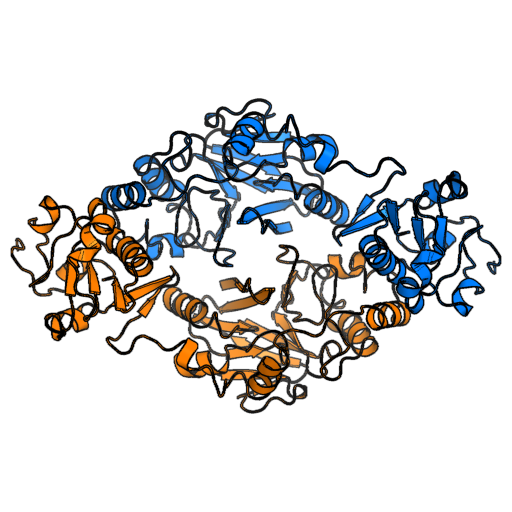228 ? 24.453 -4.117 -4.5 1 92.19 228 GLY B C 1
ATOM 4455 O O . GLY B 1 228 ? 23.969 -5.207 -4.18 1 92.19 228 GLY B O 1
ATOM 4456 N N . VAL B 1 229 ? 25.703 -4.004 -5.023 1 83.75 229 VAL B N 1
ATOM 4457 C CA . VAL B 1 229 ? 26.578 -5.168 -5.031 1 83.75 229 VAL B CA 1
ATOM 4458 C C . VAL B 1 229 ? 26.891 -5.598 -3.6 1 83.75 229 VAL B C 1
ATOM 4460 O O . VAL B 1 229 ? 27.344 -4.789 -2.789 1 83.75 229 VAL B O 1
ATOM 4463 N N . ALA B 1 230 ? 25.984 -6.312 -2.943 1 62.72 230 ALA B N 1
ATOM 4464 C CA . ALA B 1 230 ? 26.172 -6.609 -1.527 1 62.72 230 ALA B CA 1
ATOM 4465 C C . ALA B 1 230 ? 27.344 -7.578 -1.328 1 62.72 230 ALA B C 1
ATOM 4467 O O . ALA B 1 230 ? 27.406 -8.617 -1.99 1 62.72 230 ALA B O 1
ATOM 4468 N N . ALA B 1 231 ? 28.562 -7.117 -0.951 1 52.69 231 ALA B N 1
ATOM 4469 C CA . ALA B 1 231 ? 29.672 -8.016 -0.597 1 52.69 231 ALA B CA 1
ATOM 4470 C C . ALA B 1 231 ? 29.156 -9.234 0.154 1 52.69 231 ALA B C 1
ATOM 4472 O O . ALA B 1 231 ? 29.719 -10.328 0.035 1 52.69 231 ALA B O 1
ATOM 4473 N N . ASN B 1 232 ? 28.266 -9.164 1.052 1 49.53 232 ASN B N 1
ATOM 4474 C CA . ASN B 1 232 ? 28.031 -10.258 1.991 1 49.53 232 ASN B CA 1
ATOM 4475 C C . ASN B 1 232 ? 26.688 -10.938 1.743 1 49.53 232 ASN B C 1
ATOM 4477 O O . ASN B 1 232 ? 26.359 -11.93 2.396 1 49.53 232 ASN B O 1
ATOM 4481 N N . ALA B 1 233 ? 25.719 -10.508 0.735 1 52.12 233 ALA B N 1
ATOM 4482 C CA . ALA B 1 233 ? 24.438 -11.188 0.945 1 52.12 233 ALA B CA 1
ATOM 4483 C C . ALA B 1 233 ? 23.953 -11.844 -0.342 1 52.12 233 ALA B C 1
ATOM 4485 O O . ALA B 1 233 ? 22.75 -11.922 -0.589 1 52.12 233 ALA B O 1
ATOM 4486 N N . PRO B 1 234 ? 24.797 -11.953 -1.418 1 50.09 234 PRO B N 1
ATOM 4487 C CA . PRO B 1 234 ? 24.172 -12.562 -2.594 1 50.09 234 PRO B CA 1
ATOM 4488 C C . PRO B 1 234 ? 23.406 -13.844 -2.258 1 50.09 234 PRO B C 1
ATOM 4490 O O . PRO B 1 234 ? 22.438 -14.188 -2.945 1 50.09 234 PRO B O 1
ATOM 4493 N N . ASP B 1 235 ? 23.984 -14.547 -1.35 1 51.03 235 ASP B N 1
ATOM 4494 C CA . ASP B 1 235 ? 23.422 -15.859 -1.044 1 51.03 235 ASP B CA 1
ATOM 4495 C C . ASP B 1 235 ? 21.953 -15.758 -0.667 1 51.03 235 ASP B C 1
ATOM 4497 O O . ASP B 1 235 ? 21.203 -16.734 -0.772 1 51.03 235 ASP B O 1
ATOM 4501 N N . VAL B 1 236 ? 21.641 -14.5 -0.269 1 56.22 236 VAL B N 1
ATOM 4502 C CA . VAL B 1 236 ? 20.312 -14.359 0.331 1 56.22 236 VAL B CA 1
ATOM 4503 C C . VAL B 1 236 ? 19.25 -14.531 -0.741 1 56.22 236 VAL B C 1
ATOM 4505 O O . VAL B 1 236 ? 18.156 -15.023 -0.459 1 56.22 236 VAL B O 1
ATOM 4508 N N . GLN B 1 237 ? 19.594 -14.297 -2.023 1 63.19 237 GLN B N 1
ATOM 4509 C CA . GLN B 1 237 ? 18.5 -14.406 -2.984 1 63.19 237 GLN B CA 1
ATOM 4510 C C . GLN B 1 237 ? 18.812 -15.453 -4.051 1 63.19 237 GLN B C 1
ATOM 4512 O O . GLN B 1 237 ? 18.234 -15.43 -5.141 1 63.19 237 GLN B O 1
ATOM 4517 N N . ALA B 1 238 ? 19.703 -16.422 -3.574 1 69.12 238 ALA B N 1
ATOM 4518 C CA . ALA B 1 238 ? 20.094 -17.406 -4.582 1 69.12 238 ALA B CA 1
ATOM 4519 C C . ALA B 1 238 ? 18.953 -18.391 -4.84 1 69.12 238 ALA B C 1
ATOM 4521 O O . ALA B 1 238 ? 18.25 -18.797 -3.91 1 69.12 238 ALA B O 1
ATOM 4522 N N . ALA B 1 239 ? 18.766 -18.625 -6.086 1 78.44 239 ALA B N 1
ATOM 4523 C CA . ALA B 1 239 ? 17.844 -19.672 -6.469 1 78.44 239 ALA B CA 1
ATOM 4524 C C . ALA B 1 239 ? 18.344 -21.047 -6.004 1 78.44 239 ALA B C 1
ATOM 4526 O O . ALA B 1 239 ? 19.547 -21.266 -5.891 1 78.44 239 ALA B O 1
ATOM 4527 N N . PRO B 1 240 ? 17.359 -21.938 -5.77 1 87.75 240 PRO B N 1
ATOM 4528 C CA . PRO B 1 240 ? 17.781 -23.312 -5.473 1 87.75 240 PRO B CA 1
ATOM 4529 C C . PRO B 1 240 ? 18.641 -23.922 -6.586 1 87.75 240 PRO B C 1
ATOM 4531 O O . PRO B 1 240 ? 18.375 -23.688 -7.766 1 87.75 240 PRO B O 1
ATOM 4534 N N . ASP B 1 241 ? 19.656 -24.656 -6.203 1 89.06 241 ASP B N 1
ATOM 4535 C CA . ASP B 1 241 ? 20.641 -25.125 -7.176 1 89.06 241 ASP B CA 1
ATOM 4536 C C . ASP B 1 241 ? 20.359 -26.578 -7.582 1 89.06 241 ASP B C 1
ATOM 4538 O O . ASP B 1 241 ? 21.047 -27.125 -8.438 1 89.06 241 ASP B O 1
ATOM 4542 N N . TRP B 1 242 ? 19.297 -27.156 -7.027 1 93.56 242 TRP B N 1
ATOM 4543 C CA . TRP B 1 242 ? 19.047 -28.578 -7.273 1 93.56 242 TRP B CA 1
ATOM 4544 C C . TRP B 1 242 ? 18.266 -28.781 -8.562 1 93.56 242 TRP B C 1
ATOM 4546 O O . TRP B 1 242 ? 18.188 -29.891 -9.078 1 93.56 242 TRP B O 1
ATOM 4556 N N . ALA B 1 243 ? 17.641 -27.766 -9.148 1 95.38 243 ALA B N 1
ATOM 4557 C CA . ALA B 1 243 ? 16.891 -27.797 -10.406 1 95.38 243 ALA B CA 1
ATOM 4558 C C . ALA B 1 243 ? 16.703 -26.391 -10.961 1 95.38 243 ALA B C 1
ATOM 4560 O O . ALA B 1 243 ? 16.859 -25.406 -10.234 1 95.38 243 ALA B O 1
ATOM 4561 N N . PRO B 1 244 ? 16.469 -26.344 -12.242 1 93.81 244 PRO B N 1
ATOM 4562 C CA . PRO B 1 244 ? 16.062 -25.047 -12.789 1 93.81 244 PRO B CA 1
ATOM 4563 C C . PRO B 1 244 ? 14.625 -24.672 -12.414 1 93.81 244 PRO B C 1
ATOM 4565 O O . PRO B 1 244 ? 13.68 -25.094 -13.078 1 93.81 244 PRO B O 1
ATOM 4568 N N . LEU B 1 245 ? 14.492 -23.891 -11.445 1 96.06 245 LEU B N 1
ATOM 4569 C CA . LEU B 1 245 ? 13.172 -23.516 -10.938 1 96.06 245 LEU B CA 1
ATOM 4570 C C . LEU B 1 245 ? 12.812 -22.094 -11.336 1 96.06 245 LEU B C 1
ATOM 4572 O O . LEU B 1 245 ? 13.703 -21.266 -11.547 1 96.06 245 LEU B O 1
ATOM 4576 N N . VAL B 1 246 ? 11.555 -21.859 -11.477 1 95 246 VAL B N 1
ATOM 4577 C CA . VAL B 1 246 ? 11.016 -20.516 -11.695 1 95 246 VAL B CA 1
ATOM 4578 C C . VAL B 1 246 ? 10.172 -20.094 -10.492 1 95 246 VAL B C 1
ATOM 4580 O O . VAL B 1 246 ? 9.328 -20.859 -10.023 1 95 246 VAL B O 1
ATOM 4583 N N . TYR B 1 247 ? 10.461 -18.922 -9.984 1 96.19 247 TYR B N 1
ATOM 4584 C CA . TYR B 1 247 ? 9.688 -18.391 -8.867 1 96.19 247 TYR B CA 1
ATOM 4585 C C . TYR B 1 247 ? 8.438 -17.672 -9.352 1 96.19 247 TYR B C 1
ATOM 4587 O O . TYR B 1 247 ? 8.523 -16.812 -10.242 1 96.19 247 TYR B O 1
ATOM 4595 N N . THR B 1 248 ? 7.301 -18.016 -8.805 1 97.38 248 THR B N 1
ATOM 4596 C CA . THR B 1 248 ? 6.051 -17.391 -9.227 1 97.38 248 THR B CA 1
ATOM 4597 C C . THR B 1 248 ? 5.773 -16.141 -8.398 1 97.38 248 THR B C 1
ATOM 4599 O O . THR B 1 248 ? 6.215 -16.031 -7.254 1 97.38 248 THR B O 1
ATOM 4602 N N . PHE B 1 249 ? 5.035 -15.18 -8.992 1 98.19 249 PHE B N 1
ATOM 4603 C CA . PHE B 1 249 ? 4.617 -13.984 -8.273 1 98.19 249 PHE B CA 1
ATOM 4604 C C . PHE B 1 249 ? 3.709 -14.344 -7.102 1 98.19 249 PHE B C 1
ATOM 4606 O O . PHE B 1 249 ? 3.588 -13.57 -6.148 1 98.19 249 PHE B O 1
ATOM 4613 N N . ALA B 1 250 ? 3.129 -15.555 -7.152 1 97.31 250 ALA B N 1
ATOM 4614 C CA . ALA B 1 250 ? 2.295 -16.047 -6.062 1 97.31 250 ALA B CA 1
ATOM 4615 C C . ALA B 1 250 ? 3.148 -16.5 -4.879 1 97.31 25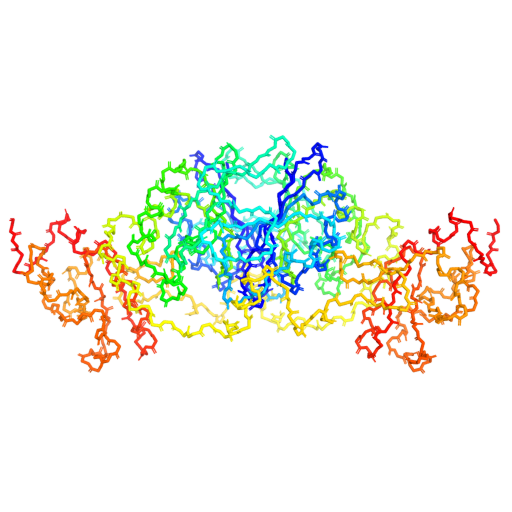0 ALA B C 1
ATOM 4617 O O . ALA B 1 250 ? 2.637 -16.688 -3.773 1 97.31 250 ALA B O 1
ATOM 4618 N N . GLY B 1 251 ? 4.426 -16.766 -5.062 1 95.25 251 GLY B N 1
ATOM 4619 C CA . GLY B 1 251 ? 5.305 -16.953 -3.916 1 95.25 251 GLY B CA 1
ATOM 4620 C C . GLY B 1 251 ? 5.781 -18.375 -3.75 1 95.25 251 GLY B C 1
ATOM 4621 O O . GLY B 1 251 ? 5.992 -18.844 -2.627 1 95.25 251 GLY B O 1
ATOM 4622 N N . PHE B 1 252 ? 5.887 -19.156 -4.797 1 95.88 252 PHE B N 1
ATOM 4623 C CA . PHE B 1 252 ? 6.418 -20.516 -4.695 1 95.88 252 PHE B CA 1
ATOM 4624 C C . PHE B 1 252 ? 7.188 -20.891 -5.957 1 95.88 252 PHE B C 1
ATOM 4626 O O . PHE B 1 252 ? 7.094 -20.203 -6.973 1 95.88 252 PHE B O 1
ATOM 4633 N N . TRP B 1 253 ? 7.98 -21.922 -5.867 1 97.56 253 TRP B N 1
ATOM 4634 C CA . TRP B 1 253 ? 8.828 -22.375 -6.965 1 97.56 253 TRP B CA 1
ATOM 4635 C C . TRP B 1 253 ? 8.086 -23.391 -7.832 1 97.56 253 TRP B C 1
ATOM 4637 O O . TRP B 1 253 ? 7.379 -24.25 -7.32 1 97.56 253 TRP B O 1
ATOM 4647 N N . GLU B 1 254 ? 8.289 -23.297 -9.094 1 97.75 254 GLU B N 1
ATOM 4648 C CA . GLU B 1 254 ? 7.789 -24.281 -10.047 1 97.75 254 GLU B CA 1
ATOM 4649 C C . GLU B 1 254 ? 8.93 -24.922 -10.836 1 97.75 254 GLU B C 1
ATOM 4651 O O . GLU B 1 254 ? 9.945 -24.281 -11.102 1 97.75 254 GLU B O 1
ATOM 4656 N N . ILE B 1 255 ? 8.711 -26.125 -11.164 1 97.56 255 ILE B N 1
ATOM 4657 C CA . ILE B 1 255 ? 9.742 -26.875 -11.867 1 97.56 255 ILE B CA 1
ATOM 4658 C C . ILE B 1 255 ? 9.297 -27.125 -13.312 1 97.56 255 ILE B C 1
ATOM 4660 O O . ILE B 1 255 ? 8.102 -27.25 -13.586 1 97.56 255 ILE B O 1
ATOM 4664 N N . ASP B 1 256 ? 10.25 -27.234 -14.219 1 94.69 256 ASP B N 1
ATOM 4665 C CA . ASP B 1 256 ? 10 -27.531 -15.625 1 94.69 256 ASP B CA 1
ATOM 4666 C C . ASP B 1 256 ? 9.672 -29 -15.82 1 94.69 256 ASP B C 1
ATOM 4668 O O . ASP B 1 256 ? 10.406 -29.875 -15.367 1 94.69 256 ASP B O 1
ATOM 4672 N N . PRO B 1 257 ? 8.609 -29.25 -16.562 1 96.88 257 PRO B N 1
ATOM 4673 C CA . PRO B 1 257 ? 8.188 -30.641 -16.719 1 96.88 257 PRO B CA 1
ATOM 4674 C C . PRO B 1 257 ? 9.227 -31.5 -17.438 1 96.88 257 PRO B C 1
ATOM 4676 O O . PRO B 1 257 ? 9.43 -32.656 -17.094 1 96.88 257 PRO B O 1
ATOM 4679 N N . GLN B 1 258 ? 9.844 -30.938 -18.453 1 97 258 GLN B N 1
ATOM 4680 C CA . GLN B 1 258 ? 10.852 -31.703 -19.188 1 97 258 GLN B CA 1
ATOM 4681 C C . GLN B 1 258 ? 12.039 -32.031 -18.297 1 97 258 GLN B C 1
ATOM 4683 O O . GLN B 1 258 ? 12.523 -33.188 -18.312 1 97 258 GLN B O 1
ATOM 4688 N N . TRP B 1 259 ? 12.5 -31.062 -17.578 1 97.38 259 TRP B N 1
ATOM 4689 C CA . TRP B 1 259 ? 13.602 -31.328 -16.656 1 97.38 259 TRP B CA 1
ATOM 4690 C C . TRP B 1 259 ? 13.211 -32.406 -15.656 1 97.38 259 TRP B C 1
ATOM 4692 O O . TRP B 1 259 ? 14.008 -33.281 -15.344 1 97.38 259 TRP B O 1
ATOM 4702 N N . LEU B 1 260 ? 12.031 -32.281 -15.094 1 97.88 260 LEU B N 1
ATOM 4703 C CA . LEU B 1 260 ? 11.555 -33.25 -14.102 1 97.88 260 LEU B CA 1
ATOM 4704 C C . LEU B 1 260 ? 11.539 -34.656 -14.688 1 97.88 260 LEU B C 1
ATOM 4706 O O . LEU B 1 260 ? 12.031 -35.594 -14.055 1 97.88 260 LEU B O 1
ATOM 4710 N N . GLU B 1 261 ? 11.047 -34.781 -15.891 1 97.88 261 GLU B N 1
ATOM 4711 C CA . GLU B 1 261 ? 10.992 -36.094 -16.531 1 97.88 261 GLU B CA 1
ATOM 4712 C C . GLU B 1 261 ? 12.391 -36.688 -16.656 1 97.88 261 GLU B C 1
ATOM 4714 O O . GLU B 1 261 ? 12.594 -37.875 -16.391 1 97.88 261 GLU B O 1
ATOM 4719 N N . ASP B 1 262 ? 13.328 -35.906 -17 1 97.69 262 ASP B N 1
ATOM 4720 C CA . ASP B 1 262 ? 14.695 -36.344 -17.25 1 97.69 262 ASP B CA 1
ATOM 4721 C C . ASP B 1 262 ? 15.414 -36.688 -15.945 1 97.69 262 ASP B C 1
ATOM 4723 O O . ASP B 1 262 ? 16.453 -37.344 -15.953 1 97.69 262 ASP B O 1
ATOM 4727 N N . HIS B 1 263 ? 14.875 -36.219 -14.773 1 97.62 263 HIS B N 1
ATOM 4728 C CA . HIS B 1 263 ? 15.617 -36.344 -13.523 1 97.62 263 HIS B CA 1
ATOM 4729 C C . HIS B 1 263 ? 14.75 -36.906 -12.414 1 97.62 263 HIS B C 1
ATOM 4731 O O . HIS B 1 263 ? 14.93 -36.594 -11.242 1 97.62 263 HIS B O 1
ATOM 4737 N N . LEU B 1 264 ? 13.805 -37.688 -12.688 1 96.88 264 LEU B N 1
ATOM 4738 C CA . LEU B 1 264 ? 12.852 -38.25 -11.742 1 96.88 264 LEU B CA 1
ATOM 4739 C C . LEU B 1 264 ? 13.57 -38.969 -10.617 1 96.88 264 LEU B C 1
ATOM 4741 O O . LEU B 1 264 ? 13.18 -38.875 -9.453 1 96.88 264 LEU B O 1
ATOM 4745 N N . PRO B 1 265 ? 14.703 -39.688 -10.898 1 95.5 265 PRO B N 1
ATOM 4746 C CA . PRO B 1 265 ? 15.383 -40.406 -9.82 1 95.5 265 PRO B CA 1
ATOM 4747 C C . PRO B 1 265 ? 16.016 -39.469 -8.797 1 95.5 265 PRO B C 1
ATOM 4749 O O . PRO B 1 265 ? 16.344 -39.875 -7.684 1 95.5 265 PRO B O 1
ATOM 4752 N N . ALA B 1 266 ? 16.188 -38.25 -9.133 1 95.56 266 ALA B N 1
ATOM 4753 C CA . ALA B 1 266 ? 16.906 -37.281 -8.289 1 95.56 266 ALA B CA 1
ATOM 4754 C C . ALA B 1 266 ? 15.961 -36.594 -7.312 1 95.56 266 ALA B C 1
ATOM 4756 O O . ALA B 1 266 ? 16.406 -35.938 -6.379 1 95.56 266 ALA B O 1
ATOM 4757 N N . VAL B 1 267 ? 14.656 -36.75 -7.504 1 97.62 267 VAL B N 1
ATOM 4758 C CA . VAL B 1 267 ? 13.688 -36.062 -6.672 1 97.62 267 VAL B CA 1
ATOM 4759 C C . VAL B 1 267 ? 12.672 -37.062 -6.109 1 97.62 267 VAL B C 1
ATOM 4761 O O . VAL B 1 267 ? 12.672 -38.219 -6.492 1 97.62 267 VAL B O 1
ATOM 4764 N N . GLN B 1 268 ? 11.922 -36.625 -5.141 1 97.38 268 GLN B N 1
ATOM 4765 C CA . GLN B 1 268 ? 10.719 -37.312 -4.691 1 97.38 268 GLN B CA 1
ATOM 4766 C C . GLN B 1 268 ? 9.461 -36.562 -5.137 1 97.38 268 GLN B C 1
ATOM 4768 O O . GLN B 1 268 ? 9.328 -35.375 -4.914 1 97.38 268 GLN B O 1
ATOM 4773 N N . VAL B 1 269 ? 8.617 -37.344 -5.801 1 98.5 269 VAL B N 1
ATOM 4774 C CA . VAL B 1 269 ? 7.379 -36.75 -6.293 1 98.5 269 VAL B CA 1
ATOM 4775 C C . VAL B 1 269 ? 6.223 -37.125 -5.363 1 98.5 269 VAL B C 1
ATOM 4777 O O . VAL B 1 269 ? 5.988 -38.281 -5.098 1 98.5 269 VAL B O 1
ATOM 4780 N N . VAL B 1 270 ? 5.566 -36.125 -4.836 1 98.75 270 VAL B N 1
ATOM 4781 C CA . VAL B 1 270 ? 4.379 -36.312 -4.012 1 98.75 270 VAL B CA 1
ATOM 4782 C C . VAL B 1 270 ? 3.133 -35.875 -4.785 1 98.75 270 VAL B C 1
ATOM 4784 O O . VAL B 1 270 ? 2.957 -34.688 -5.09 1 98.75 270 VAL B O 1
ATOM 4787 N N . ASP B 1 271 ? 2.33 -36.844 -5.152 1 98.75 271 ASP B N 1
ATOM 4788 C CA . ASP B 1 271 ? 1.056 -36.562 -5.816 1 98.75 271 ASP B CA 1
ATOM 4789 C C . ASP B 1 271 ? -0.065 -36.375 -4.801 1 98.75 271 ASP B C 1
ATOM 4791 O O . ASP B 1 271 ? -0.469 -37.312 -4.113 1 98.75 271 ASP B O 1
ATOM 4795 N N . VAL B 1 272 ? -0.625 -35.188 -4.816 1 98.62 272 VAL B N 1
ATOM 4796 C CA . VAL B 1 272 ? -1.496 -34.844 -3.701 1 98.62 272 VAL B CA 1
ATOM 4797 C C . VAL B 1 272 ? -2.957 -34.969 -4.117 1 98.62 272 VAL B C 1
ATOM 4799 O O . VAL B 1 272 ? -3.861 -34.531 -3.412 1 98.62 272 VAL B O 1
ATOM 4802 N N . ARG B 1 273 ? -3.264 -35.531 -5.273 1 97.75 273 ARG B N 1
ATOM 4803 C CA . ARG B 1 273 ? -4.625 -35.812 -5.73 1 97.75 273 ARG B CA 1
ATOM 4804 C C . ARG B 1 273 ? -5.281 -36.906 -4.891 1 97.75 273 ARG B C 1
ATOM 4806 O O . ARG B 1 273 ? -4.605 -37.594 -4.121 1 97.75 273 ARG B O 1
ATOM 4813 N N . GLU B 1 274 ? -6.504 -36.969 -5.059 1 96.75 274 GLU B N 1
ATOM 4814 C CA . GLU B 1 274 ? -7.254 -38.031 -4.434 1 96.75 274 GLU B CA 1
ATOM 4815 C C . GLU B 1 274 ? -6.918 -39.375 -5.074 1 96.75 274 GLU B C 1
ATOM 4817 O O . GLU B 1 274 ? -6.484 -39.438 -6.227 1 96.75 274 GLU B O 1
ATOM 4822 N N . PRO B 1 275 ? -7.172 -40.5 -4.328 1 96.38 275 PRO B N 1
ATOM 4823 C CA . PRO B 1 275 ? -6.809 -41.812 -4.832 1 96.38 275 PRO B CA 1
ATOM 4824 C C . PRO B 1 275 ? -7.445 -42.156 -6.18 1 96.38 275 PRO B C 1
ATOM 4826 O O . PRO B 1 275 ? -6.801 -42.719 -7.051 1 96.38 275 PRO B O 1
ATOM 4829 N N . ASP B 1 276 ? -8.656 -41.719 -6.352 1 95.38 276 ASP B N 1
ATOM 4830 C CA . ASP B 1 276 ? -9.344 -41.969 -7.609 1 95.38 276 ASP B CA 1
ATOM 4831 C C . ASP B 1 276 ? -8.711 -41.219 -8.758 1 95.38 276 ASP B C 1
ATOM 4833 O O . ASP B 1 276 ? -8.711 -41.688 -9.906 1 95.38 276 ASP B O 1
ATOM 4837 N N . GLU B 1 277 ? -8.188 -40.031 -8.469 1 96.19 277 GLU B N 1
ATOM 4838 C CA . GLU B 1 277 ? -7.484 -39.25 -9.484 1 96.19 277 GLU B CA 1
ATOM 4839 C C . GLU B 1 277 ? -6.137 -39.875 -9.82 1 96.19 277 GLU B C 1
ATOM 4841 O O . GLU B 1 277 ? -5.727 -39.875 -10.984 1 96.19 277 GLU B O 1
ATOM 4846 N N . PHE B 1 278 ? -5.484 -40.344 -8.828 1 96.62 278 PHE B N 1
ATOM 4847 C CA . PHE B 1 278 ? -4.156 -40.906 -8.984 1 96.62 278 PHE B CA 1
ATOM 4848 C C . PHE B 1 278 ? -4.199 -42.125 -9.93 1 96.62 278 PHE B C 1
ATOM 4850 O O . PHE B 1 278 ? -3.293 -42.312 -10.742 1 96.62 278 PHE B O 1
ATOM 4857 N N . THR B 1 279 ? -5.242 -42.969 -9.844 1 94.69 279 THR B N 1
ATOM 4858 C CA . THR B 1 279 ? -5.395 -44.125 -10.688 1 94.69 279 THR B CA 1
ATOM 4859 C C . THR B 1 279 ? -6.324 -43.844 -11.867 1 94.69 279 THR B C 1
ATOM 4861 O O . THR B 1 279 ? -6.828 -44.781 -12.508 1 94.69 279 THR B O 1
ATOM 4864 N N . GLY B 1 280 ? -6.621 -42.625 -12.047 1 94.75 280 GLY B N 1
ATOM 4865 C CA . GLY B 1 280 ? -7.574 -42.219 -13.07 1 94.75 280 GLY B CA 1
ATOM 4866 C C . GLY B 1 280 ? -6.945 -42.062 -14.445 1 94.75 280 GLY B C 1
ATOM 4867 O O . GLY B 1 280 ? -5.805 -42.469 -14.656 1 94.75 280 GLY B O 1
ATOM 4868 N N . PRO B 1 281 ? -7.684 -41.406 -15.367 1 94.69 281 PRO B N 1
ATOM 4869 C CA . PRO B 1 281 ? -7.301 -41.375 -16.781 1 94.69 281 PRO B CA 1
ATOM 4870 C C . PRO B 1 281 ? -6.004 -40.625 -17.031 1 94.69 281 PRO B C 1
ATOM 4872 O O . PRO B 1 281 ? -5.293 -40.875 -18 1 94.69 281 PRO B O 1
ATOM 4875 N N . LEU B 1 282 ? -5.66 -39.688 -16.125 1 96.25 282 LEU B N 1
ATOM 4876 C CA . LEU B 1 282 ? -4.461 -38.875 -16.344 1 96.25 282 LEU B CA 1
ATOM 4877 C C . LEU B 1 282 ? -3.207 -39.656 -15.953 1 96.25 282 LEU B C 1
ATOM 4879 O O . LEU B 1 282 ? -2.092 -39.25 -16.297 1 96.25 282 LEU B O 1
ATOM 4883 N N . GLY B 1 283 ? -3.408 -40.719 -15.211 1 97.25 283 GLY B N 1
ATOM 4884 C CA . GLY B 1 283 ? -2.248 -41.438 -14.703 1 97.25 283 GLY B CA 1
ATOM 4885 C C . GLY B 1 283 ? -1.451 -40.656 -13.688 1 97.25 283 GLY B C 1
ATOM 4886 O O . GLY B 1 283 ? -1.979 -39.719 -13.07 1 97.25 283 GLY B O 1
ATOM 4887 N N . HIS B 1 284 ? -0.256 -41.094 -13.43 1 97.75 284 HIS B N 1
ATOM 4888 C CA . HIS B 1 284 ? 0.627 -40.406 -12.492 1 97.75 284 HIS B CA 1
ATOM 4889 C C . HIS B 1 284 ? 2.084 -40.531 -12.93 1 97.75 284 HIS B C 1
ATOM 4891 O O . HIS B 1 284 ? 2.412 -41.312 -13.828 1 97.75 284 HIS B O 1
ATOM 4897 N N . LEU B 1 285 ? 2.896 -39.656 -12.391 1 97.81 285 LEU B N 1
ATOM 4898 C CA . LEU B 1 285 ? 4.324 -39.719 -12.688 1 97.81 285 LEU B CA 1
ATOM 4899 C C . LEU B 1 285 ? 4.938 -41 -12.18 1 97.81 285 LEU B C 1
ATOM 4901 O O . LEU B 1 285 ? 4.602 -41.469 -11.094 1 97.81 285 LEU B O 1
ATOM 4905 N N . PRO B 1 286 ? 5.895 -41.594 -12.961 1 96.62 286 PRO B N 1
ATOM 4906 C CA . PRO B 1 286 ? 6.582 -42.781 -12.469 1 96.62 286 PRO B CA 1
ATOM 4907 C C . PRO B 1 286 ? 7.246 -42.562 -11.117 1 96.62 286 PRO B C 1
ATOM 4909 O O . PRO B 1 286 ? 7.953 -41.562 -10.914 1 96.62 286 PRO B O 1
ATOM 4912 N N . GLY B 1 287 ? 6.91 -43.438 -10.148 1 95.44 287 GLY B N 1
ATOM 4913 C CA . GLY B 1 287 ? 7.547 -43.406 -8.836 1 95.44 287 GLY B CA 1
ATOM 4914 C C . GLY B 1 287 ? 6.887 -42.406 -7.887 1 95.44 287 GLY B C 1
ATOM 4915 O O . GLY B 1 287 ? 7.336 -42.25 -6.754 1 95.44 287 GLY B O 1
ATOM 4916 N N . ALA B 1 288 ? 5.801 -41.781 -8.281 1 97.69 288 ALA B N 1
ATOM 4917 C CA . ALA B 1 288 ? 5.129 -40.781 -7.445 1 97.69 288 ALA B CA 1
ATOM 4918 C C . ALA B 1 288 ? 4.496 -41.438 -6.223 1 97.69 288 ALA B C 1
ATOM 4920 O O . ALA B 1 288 ? 3.943 -42.531 -6.312 1 97.69 288 ALA B O 1
ATOM 4921 N N . THR B 1 289 ? 4.621 -40.812 -5.086 1 97.5 289 THR B N 1
ATOM 4922 C CA . THR B 1 289 ? 3.971 -41.25 -3.85 1 97.5 289 THR B CA 1
ATOM 4923 C C . THR B 1 289 ? 2.635 -40.531 -3.666 1 97.5 289 THR B C 1
ATOM 4925 O O . THR B 1 289 ? 2.592 -39.312 -3.547 1 97.5 289 THR B O 1
ATOM 4928 N N . PRO B 1 290 ? 1.595 -41.281 -3.635 1 98 290 PRO B N 1
ATOM 4929 C CA . PRO B 1 290 ? 0.288 -40.656 -3.438 1 98 290 PRO B CA 1
ATOM 4930 C C . PRO B 1 290 ? 0.032 -40.281 -1.982 1 98 290 PRO B C 1
ATOM 4932 O O . PRO B 1 290 ? -0.006 -41.125 -1.109 1 98 290 PRO B O 1
ATOM 4935 N N . ILE B 1 291 ? -0.107 -39 -1.641 1 98.5 291 ILE B N 1
ATOM 4936 C CA . ILE B 1 291 ? -0.535 -38.438 -0.358 1 98.5 291 ILE B CA 1
ATOM 4937 C C . ILE B 1 291 ? -1.547 -37.312 -0.585 1 98.5 291 ILE B C 1
ATOM 4939 O O . ILE B 1 291 ? -1.168 -36.188 -0.851 1 98.5 291 ILE B O 1
ATOM 4943 N N . PRO B 1 292 ? -2.861 -37.656 -0.495 1 98.19 292 PRO B N 1
ATOM 4944 C CA . PRO B 1 292 ? -3.855 -36.625 -0.708 1 98.19 292 PRO B CA 1
ATOM 4945 C C . PRO B 1 292 ? -3.58 -35.375 0.125 1 98.19 292 PRO B C 1
ATOM 4947 O O . PRO B 1 292 ? -3.113 -35.469 1.263 1 98.19 292 PRO B O 1
ATOM 4950 N N . LEU B 1 293 ? -3.898 -34.188 -0.468 1 98.06 293 LEU B N 1
ATOM 4951 C CA . LEU B 1 293 ? -3.592 -32.875 0.148 1 98.06 293 LEU B CA 1
ATOM 4952 C C . LEU B 1 293 ? -4.102 -32.844 1.583 1 98.06 293 LEU B C 1
ATOM 4954 O O . LEU B 1 293 ? -3.391 -32.375 2.484 1 98.06 293 LEU B O 1
ATOM 4958 N N . GLY B 1 294 ? -5.277 -33.344 1.893 1 96.81 294 GLY B N 1
ATOM 4959 C CA . GLY B 1 294 ? -5.895 -33.281 3.207 1 96.81 294 GLY B CA 1
ATOM 4960 C C . GLY B 1 294 ? -5.152 -34.094 4.25 1 96.81 294 GLY B C 1
ATOM 4961 O O . GLY B 1 294 ? -5.336 -33.906 5.453 1 96.81 294 GLY 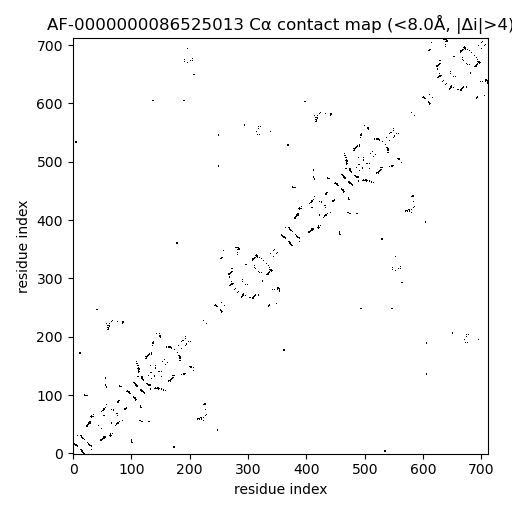B O 1
ATOM 4962 N N . GLU B 1 295 ? -4.289 -35 3.791 1 97.69 295 GLU B N 1
ATOM 4963 C CA . GLU B 1 295 ? -3.553 -35.906 4.688 1 97.69 295 GLU B CA 1
ATOM 4964 C C . GLU B 1 295 ? -2.084 -35.5 4.777 1 97.69 295 GLU B C 1
ATOM 4966 O O . GLU B 1 295 ? -1.335 -36.031 5.594 1 97.69 295 GLU B O 1
ATOM 4971 N N . LEU B 1 296 ? -1.716 -34.562 4.012 1 97.75 296 LEU B N 1
ATOM 4972 C CA . LEU B 1 296 ? -0.3 -34.281 3.809 1 97.75 296 LEU B CA 1
ATOM 4973 C C . LEU B 1 296 ? 0.354 -33.812 5.113 1 97.75 296 LEU B C 1
ATOM 4975 O O . LEU B 1 296 ? 1.42 -34.312 5.48 1 97.75 296 LEU B O 1
ATOM 4979 N N . ALA B 1 297 ? -0.265 -32.906 5.848 1 95.94 297 ALA B N 1
ATOM 4980 C CA . ALA B 1 297 ? 0.309 -32.375 7.078 1 95.94 297 ALA B CA 1
ATOM 4981 C C . ALA B 1 297 ? 0.588 -33.469 8.086 1 95.94 297 ALA B C 1
ATOM 4983 O O . ALA B 1 297 ? 1.593 -33.438 8.797 1 95.94 297 ALA B O 1
ATOM 4984 N N . ALA B 1 298 ? -0.262 -34.469 8.125 1 96.38 298 ALA B N 1
ATOM 4985 C CA . ALA B 1 298 ? -0.151 -35.562 9.078 1 96.38 298 ALA B CA 1
ATOM 4986 C C . ALA B 1 298 ? 0.834 -36.625 8.594 1 96.38 298 ALA B C 1
ATOM 4988 O O . ALA B 1 298 ? 1.327 -37.438 9.383 1 96.38 298 ALA B O 1
ATOM 4989 N N . ARG B 1 299 ? 1.165 -36.656 7.348 1 97.88 299 ARG B N 1
ATOM 4990 C CA . ARG B 1 299 ? 1.939 -37.75 6.777 1 97.88 299 ARG B CA 1
ATOM 4991 C C . ARG B 1 299 ? 3.275 -37.25 6.238 1 97.88 299 ARG B C 1
ATOM 4993 O O . ARG B 1 299 ? 3.865 -37.875 5.355 1 97.88 299 ARG B O 1
ATOM 5000 N N . THR B 1 300 ? 3.717 -36.062 6.676 1 97.31 300 THR B N 1
ATOM 5001 C CA . THR B 1 300 ? 4.996 -35.531 6.23 1 97.31 300 THR B CA 1
ATOM 5002 C C . THR B 1 300 ? 6.137 -36.469 6.602 1 97.31 300 THR B C 1
ATOM 5004 O O . THR B 1 300 ? 7.195 -36.438 5.973 1 97.31 300 THR B O 1
ATOM 5007 N N . GLY B 1 301 ? 5.977 -37.25 7.641 1 96.56 301 GLY B N 1
ATOM 5008 C CA . GLY B 1 301 ? 6.98 -38.219 8.086 1 96.56 301 GLY B CA 1
ATOM 5009 C C . GLY B 1 301 ? 7.297 -39.25 7.043 1 96.56 301 GLY B C 1
ATOM 5010 O O . GLY B 1 301 ? 8.344 -39.906 7.109 1 96.56 301 GLY B O 1
ATOM 5011 N N . GLU B 1 302 ? 6.441 -39.469 6.059 1 97.31 302 GLU B N 1
ATOM 5012 C CA . GLU B 1 302 ? 6.629 -40.469 5.008 1 97.31 302 GLU B CA 1
ATOM 5013 C C . GLU B 1 302 ? 7.523 -39.938 3.895 1 97.31 302 GLU B C 1
ATOM 5015 O O . GLU B 1 302 ? 7.926 -40.656 2.998 1 97.31 302 GLU B O 1
ATOM 5020 N N . ILE B 1 303 ? 7.855 -38.656 3.932 1 97.62 303 ILE B N 1
ATOM 5021 C CA . ILE B 1 303 ? 8.609 -38 2.875 1 97.62 303 ILE B CA 1
ATOM 5022 C C . ILE B 1 303 ? 10.07 -37.875 3.301 1 97.62 303 ILE B C 1
ATOM 5024 O O . ILE B 1 303 ? 10.359 -37.406 4.41 1 97.62 303 ILE B O 1
ATOM 5028 N N . ALA B 1 304 ? 10.93 -38.25 2.432 1 95.38 304 ALA B N 1
ATOM 5029 C CA . ALA B 1 304 ? 12.359 -38.188 2.725 1 95.38 304 ALA B CA 1
ATOM 5030 C C . ALA B 1 304 ? 12.812 -36.719 2.83 1 95.38 304 ALA B C 1
ATOM 5032 O O . ALA B 1 304 ? 12.367 -35.875 2.061 1 95.38 304 ALA B O 1
ATOM 5033 N N . ARG B 1 305 ? 13.711 -36.438 3.721 1 93.62 305 ARG B N 1
ATOM 5034 C CA . ARG B 1 305 ? 14.164 -35.094 3.971 1 93.62 305 ARG B CA 1
ATOM 5035 C C . ARG B 1 305 ? 15.461 -34.781 3.223 1 93.62 305 ARG B C 1
ATOM 5037 O O . ARG B 1 305 ? 15.852 -33.625 3.078 1 93.62 305 ARG B O 1
ATOM 5044 N N . ASP B 1 306 ? 16.125 -35.812 2.709 1 93.31 306 ASP B N 1
ATOM 5045 C CA . ASP B 1 306 ? 17.453 -35.656 2.141 1 93.31 306 ASP B CA 1
ATOM 5046 C C . ASP B 1 306 ? 17.391 -35.469 0.625 1 93.31 306 ASP B C 1
ATOM 5048 O O . ASP B 1 306 ? 18.422 -35.438 -0.048 1 93.31 306 ASP B O 1
ATOM 5052 N N . ARG B 1 307 ? 16.141 -35.438 0.048 1 95.19 307 ARG B N 1
ATOM 5053 C CA . ARG B 1 307 ? 15.938 -35.188 -1.376 1 95.19 307 ARG B CA 1
ATOM 5054 C C . ARG B 1 307 ? 14.906 -34.094 -1.604 1 95.19 307 ARG B C 1
ATOM 5056 O O . ARG B 1 307 ? 13.969 -33.938 -0.821 1 95.19 307 ARG B O 1
ATOM 5063 N N . PRO B 1 308 ? 15.086 -33.406 -2.791 1 98.06 308 PRO B N 1
ATOM 5064 C CA . PRO B 1 308 ? 14.062 -32.406 -3.123 1 98.06 308 PRO B CA 1
ATOM 5065 C C . PRO B 1 308 ? 12.688 -33.031 -3.355 1 98.06 308 PRO B C 1
ATOM 5067 O O . PRO B 1 308 ? 12.594 -34.188 -3.816 1 98.06 308 PRO B O 1
ATOM 5070 N N . VAL B 1 309 ? 11.672 -32.312 -3.01 1 98.69 309 VAL B N 1
ATOM 5071 C CA . VAL B 1 309 ? 10.297 -32.781 -3.154 1 98.69 309 VAL B CA 1
ATOM 5072 C C . VAL B 1 309 ? 9.586 -31.969 -4.238 1 98.69 309 VAL B C 1
ATOM 5074 O O . VAL B 1 309 ? 9.633 -30.734 -4.234 1 98.69 309 VAL B O 1
ATOM 5077 N N . VAL B 1 310 ? 8.984 -32.656 -5.172 1 98.81 310 VAL B N 1
ATOM 5078 C CA . VAL B 1 310 ? 8.117 -32.031 -6.16 1 98.81 310 VAL B CA 1
ATOM 5079 C C . VAL B 1 310 ? 6.668 -32.438 -5.91 1 98.81 310 VAL B C 1
ATOM 5081 O O . VAL B 1 310 ? 6.363 -33.625 -5.785 1 98.81 310 VAL B O 1
ATOM 5084 N N . THR B 1 311 ? 5.816 -31.453 -5.777 1 98.88 311 THR B N 1
ATOM 5085 C CA . THR B 1 311 ? 4.398 -31.734 -5.578 1 98.88 311 THR B CA 1
ATOM 5086 C C . THR B 1 311 ? 3.641 -31.641 -6.898 1 98.88 311 THR B C 1
ATOM 5088 O O . THR B 1 311 ? 3.977 -30.828 -7.758 1 98.88 311 THR B O 1
ATOM 5091 N N . VAL B 1 312 ? 2.637 -32.531 -7.004 1 98.69 312 VAL B N 1
ATOM 5092 C CA . VAL B 1 312 ? 1.878 -32.562 -8.25 1 98.69 312 VAL B CA 1
ATOM 5093 C C . VAL B 1 312 ? 0.401 -32.812 -7.949 1 98.69 312 VAL B C 1
ATOM 5095 O O . VAL B 1 312 ? 0.063 -33.5 -6.988 1 98.69 312 VAL B O 1
ATOM 5098 N N . CYS B 1 313 ? -0.421 -32.188 -8.688 1 98.31 313 CYS B N 1
ATOM 5099 C CA . CYS B 1 313 ? -1.857 -32.438 -8.695 1 98.31 313 CYS B CA 1
ATOM 5100 C C . CYS B 1 313 ? -2.41 -32.375 -10.117 1 98.31 313 CYS B C 1
ATOM 5102 O O . CYS B 1 313 ? -1.705 -32.688 -11.078 1 98.31 313 CYS B O 1
ATOM 5104 N N . ARG B 1 314 ? -3.699 -32.156 -10.234 1 97.88 314 ARG B N 1
ATOM 5105 C CA . ARG B 1 314 ? -4.316 -32.188 -11.555 1 97.88 314 ARG B CA 1
ATOM 5106 C C . ARG B 1 314 ? -3.885 -31 -12.398 1 97.88 314 ARG B C 1
ATOM 5108 O O . ARG B 1 314 ? -3.42 -31.172 -13.523 1 97.88 314 ARG B O 1
ATOM 5115 N N . ALA B 1 315 ? -3.939 -29.828 -11.781 1 97.5 315 ALA B N 1
ATOM 5116 C CA . ALA B 1 315 ? -3.758 -28.609 -12.578 1 97.5 315 ALA B CA 1
ATOM 5117 C C . ALA B 1 315 ? -2.771 -27.656 -11.914 1 97.5 315 ALA B C 1
ATOM 5119 O O . ALA B 1 315 ? -2.531 -26.562 -12.406 1 97.5 315 ALA B O 1
ATOM 5120 N N . GLY B 1 316 ? -2.197 -27.984 -10.805 1 97.38 316 GLY B N 1
ATOM 5121 C CA . GLY B 1 316 ? -1.114 -27.219 -10.211 1 97.38 316 GLY B CA 1
ATOM 5122 C C . GLY B 1 316 ? -1.555 -26.375 -9.023 1 97.38 316 GLY B C 1
ATOM 5123 O O . GLY B 1 316 ? -0.73 -25.75 -8.359 1 97.38 316 GLY B O 1
ATOM 5124 N N . GLY B 1 317 ? -2.848 -26.344 -8.664 1 97.06 317 GLY B N 1
ATOM 5125 C CA . GLY B 1 317 ? -3.369 -25.531 -7.574 1 97.06 317 GLY B CA 1
ATOM 5126 C C . GLY B 1 317 ? -3.18 -26.172 -6.211 1 97.06 317 GLY B C 1
ATOM 5127 O O . GLY B 1 317 ? -2.492 -25.625 -5.348 1 97.06 317 GLY B O 1
ATOM 5128 N N . ARG B 1 318 ? -3.74 -27.375 -6.035 1 97.62 318 ARG B N 1
ATOM 5129 C CA . ARG B 1 318 ? -3.615 -28.109 -4.777 1 97.62 318 ARG B CA 1
ATOM 5130 C C . ARG B 1 318 ? -2.152 -28.375 -4.445 1 97.62 318 ARG B C 1
ATOM 5132 O O . ARG B 1 318 ? -1.743 -28.266 -3.287 1 97.62 318 ARG B O 1
ATOM 5139 N N . SER B 1 319 ? -1.411 -28.688 -5.5 1 98.5 319 SER B N 1
ATOM 5140 C CA . SER B 1 319 ? -0.001 -28.984 -5.27 1 98.5 319 SER B CA 1
ATOM 5141 C C . SER B 1 319 ? 0.769 -27.719 -4.871 1 98.5 319 SER B C 1
ATOM 5143 O O . SER B 1 319 ? 1.751 -27.797 -4.129 1 98.5 319 SER B O 1
ATOM 5145 N N . ALA B 1 320 ? 0.383 -26.531 -5.324 1 97.69 320 ALA B N 1
ATOM 5146 C CA . ALA B 1 320 ? 0.983 -25.297 -4.84 1 97.69 320 ALA B CA 1
ATOM 5147 C C . ALA B 1 320 ? 0.775 -25.141 -3.334 1 97.69 320 ALA B C 1
ATOM 5149 O O . ALA B 1 320 ? 1.702 -24.766 -2.609 1 97.69 320 ALA B O 1
ATOM 5150 N N . GLN B 1 321 ? -0.409 -25.375 -2.885 1 96.94 321 GLN B N 1
ATOM 5151 C CA . GLN B 1 321 ? -0.69 -25.344 -1.453 1 96.94 321 GLN B CA 1
ATOM 5152 C C . GLN B 1 321 ? 0.179 -26.359 -0.704 1 96.94 321 GLN B C 1
ATOM 5154 O O . GLN B 1 321 ? 0.635 -26.078 0.408 1 96.94 321 GLN B O 1
ATOM 5159 N N . ALA B 1 322 ? 0.371 -27.5 -1.33 1 98.25 322 ALA B N 1
ATOM 5160 C CA . ALA B 1 322 ? 1.186 -28.547 -0.728 1 98.25 322 ALA B CA 1
ATOM 5161 C C . ALA B 1 322 ? 2.605 -28.062 -0.461 1 98.25 322 ALA B C 1
ATOM 5163 O O . ALA B 1 322 ? 3.215 -28.422 0.549 1 98.25 322 ALA B O 1
ATOM 5164 N N . THR B 1 323 ? 3.123 -27.266 -1.382 1 97.94 323 THR B N 1
ATOM 5165 C CA . THR B 1 323 ? 4.465 -26.734 -1.162 1 97.94 323 THR B CA 1
ATOM 5166 C C . THR B 1 323 ? 4.516 -25.891 0.11 1 97.94 323 THR B C 1
ATOM 5168 O O . THR B 1 323 ? 5.496 -25.938 0.855 1 97.94 323 THR B O 1
ATOM 5171 N N . VAL B 1 324 ? 3.508 -25.172 0.387 1 95.12 324 VAL B N 1
ATOM 5172 C CA . VAL B 1 324 ? 3.445 -24.344 1.579 1 95.12 324 VAL B CA 1
ATOM 5173 C C . VAL B 1 324 ? 3.432 -25.219 2.828 1 95.12 324 VAL B C 1
ATOM 5175 O O . VAL B 1 324 ? 4.148 -24.938 3.793 1 95.12 324 VAL B O 1
ATOM 5178 N N . ILE B 1 325 ? 2.633 -26.234 2.781 1 96.38 325 ILE B N 1
ATOM 5179 C CA . ILE B 1 325 ? 2.52 -27.172 3.898 1 96.38 325 ILE B CA 1
ATOM 5180 C C . ILE B 1 325 ? 3.877 -27.812 4.176 1 96.38 325 ILE B C 1
ATOM 5182 O O . ILE B 1 325 ? 4.309 -27.891 5.328 1 96.38 325 ILE B O 1
ATOM 5186 N N . LEU B 1 326 ? 4.535 -28.203 3.145 1 97.94 326 LEU B N 1
ATOM 5187 C CA . LEU B 1 326 ? 5.82 -28.875 3.291 1 97.94 326 LEU B CA 1
ATOM 5188 C C . LEU B 1 326 ? 6.887 -27.906 3.803 1 97.94 326 LEU B C 1
ATOM 5190 O O . LEU B 1 326 ? 7.707 -28.281 4.648 1 97.94 326 LEU B O 1
ATOM 5194 N N . LEU B 1 327 ? 6.867 -26.703 3.342 1 96.12 327 LEU B N 1
ATOM 5195 C CA . LEU B 1 327 ? 7.805 -25.703 3.836 1 96.12 327 LEU B CA 1
ATOM 5196 C C . LEU B 1 327 ? 7.598 -25.453 5.328 1 96.12 327 LEU B C 1
ATOM 5198 O O . LEU B 1 327 ? 8.562 -25.375 6.086 1 96.12 327 LEU B O 1
ATOM 5202 N N . LYS B 1 328 ? 6.375 -25.344 5.73 1 94.5 328 LYS B N 1
ATOM 5203 C CA . LYS B 1 328 ? 6.051 -25.156 7.141 1 94.5 328 LYS B CA 1
ATOM 5204 C C . LYS B 1 328 ? 6.516 -26.344 7.98 1 94.5 328 LYS B C 1
ATOM 5206 O O . LYS B 1 328 ? 6.867 -26.188 9.148 1 94.5 328 LYS B O 1
ATOM 5211 N N . ALA B 1 329 ? 6.535 -27.469 7.344 1 96.38 329 ALA B N 1
ATOM 5212 C CA . ALA B 1 329 ? 6.945 -28.703 8.023 1 96.38 329 ALA B CA 1
ATOM 5213 C C . ALA B 1 329 ? 8.461 -28.844 8.039 1 96.38 329 ALA B C 1
ATOM 5215 O O . ALA B 1 329 ? 9 -29.812 8.578 1 96.38 329 ALA B O 1
ATOM 5216 N N . GLY B 1 330 ? 9.195 -27.922 7.414 1 96 330 GLY B N 1
ATOM 5217 C CA . GLY B 1 330 ? 10.641 -27.875 7.547 1 96 330 GLY B CA 1
ATOM 5218 C C . GLY B 1 330 ? 11.367 -28.375 6.316 1 96 330 GLY B C 1
ATOM 5219 O O . GLY B 1 330 ? 12.594 -28.5 6.324 1 96 330 GLY B O 1
ATOM 5220 N N . PHE B 1 331 ? 10.633 -28.688 5.25 1 96.62 331 PHE B N 1
ATOM 5221 C CA . PHE B 1 331 ? 11.297 -29.031 4 1 96.62 331 PHE B CA 1
ATOM 5222 C C . PHE B 1 331 ? 11.82 -27.781 3.299 1 96.62 331 PHE B C 1
ATOM 5224 O O . PHE B 1 331 ? 11.117 -26.781 3.189 1 96.62 331 PHE B O 1
ATOM 5231 N N . ASP B 1 332 ? 13.023 -27.828 2.791 1 91.81 332 ASP B N 1
ATOM 5232 C CA . ASP B 1 332 ? 13.633 -26.625 2.238 1 91.81 332 ASP B CA 1
ATOM 5233 C C . ASP B 1 332 ? 13.672 -26.672 0.713 1 91.81 332 ASP B C 1
ATOM 5235 O O . ASP B 1 332 ? 13.688 -25.641 0.048 1 91.81 332 ASP B O 1
ATOM 5239 N N . ALA B 1 333 ? 13.773 -27.922 0.156 1 96.62 333 ALA B N 1
ATOM 5240 C CA . ALA B 1 333 ? 13.836 -28.094 -1.293 1 96.62 333 ALA B CA 1
ATOM 5241 C C . ALA B 1 333 ? 12.516 -28.625 -1.843 1 96.62 333 ALA B C 1
ATOM 5243 O O . ALA B 1 333 ? 12.336 -29.844 -1.985 1 96.62 333 ALA B O 1
ATOM 5244 N N . VAL B 1 334 ? 11.625 -27.703 -2.074 1 98.12 334 VAL B N 1
ATOM 5245 C CA . VAL B 1 334 ? 10.289 -28.062 -2.523 1 98.12 334 VAL B CA 1
ATOM 5246 C C . VAL B 1 334 ? 9.914 -27.25 -3.758 1 98.12 334 VAL B C 1
ATOM 5248 O O . VAL B 1 334 ? 10.234 -26.062 -3.842 1 98.12 334 VAL B O 1
ATOM 5251 N N . ALA B 1 335 ? 9.258 -27.844 -4.734 1 98.62 335 ALA B N 1
ATOM 5252 C CA . ALA B 1 335 ? 8.758 -27.141 -5.918 1 98.62 335 ALA B CA 1
ATOM 5253 C C . ALA B 1 335 ? 7.438 -27.734 -6.391 1 98.62 335 ALA B C 1
ATOM 5255 O O . ALA B 1 335 ? 7.172 -28.922 -6.176 1 98.62 335 ALA B O 1
ATOM 5256 N N . ASN B 1 336 ? 6.633 -26.906 -6.953 1 98.69 336 ASN B N 1
ATOM 5257 C CA . ASN B 1 336 ? 5.355 -27.281 -7.547 1 98.69 336 ASN B CA 1
ATOM 5258 C C . ASN B 1 336 ? 5.5 -27.609 -9.031 1 98.69 336 ASN B C 1
ATOM 5260 O O . ASN B 1 336 ? 6.262 -26.953 -9.742 1 98.69 336 ASN B O 1
ATOM 5264 N N . LEU B 1 337 ? 4.867 -28.688 -9.492 1 98.44 337 LEU B N 1
ATOM 5265 C CA . LEU B 1 337 ? 4.738 -28.875 -10.93 1 98.44 337 LEU B CA 1
ATOM 5266 C C . LEU B 1 337 ? 3.619 -28.016 -11.5 1 98.44 337 LEU B C 1
ATOM 5268 O O . LEU B 1 337 ? 2.455 -28.422 -11.5 1 98.44 337 LEU B O 1
ATOM 5272 N N . GLY B 1 338 ? 3.99 -26.891 -12.023 1 95.81 338 GLY B N 1
ATOM 5273 C CA . GLY B 1 338 ? 2.998 -26.016 -12.609 1 95.81 338 GLY B CA 1
ATOM 5274 C C . GLY B 1 338 ? 2.186 -26.656 -13.711 1 95.81 338 GLY B C 1
ATOM 5275 O O . GLY B 1 338 ? 2.732 -27.391 -14.539 1 95.81 338 GLY B O 1
ATOM 5276 N N . GLY B 1 339 ? 0.854 -26.484 -13.703 1 96.31 339 GLY B N 1
ATOM 5277 C CA . GLY B 1 339 ? -0.033 -27.078 -14.695 1 96.31 339 GLY B CA 1
ATOM 5278 C C . GLY B 1 339 ? -0.408 -28.516 -14.367 1 96.31 339 GLY B C 1
ATOM 5279 O O . GLY B 1 339 ? -1.308 -29.078 -14.992 1 96.31 339 GLY B O 1
ATOM 5280 N N . GLY B 1 340 ? 0.327 -29.141 -13.477 1 97.75 340 GLY B N 1
ATOM 5281 C CA . GLY B 1 340 ? -0.007 -30.469 -12.969 1 97.75 340 GLY B CA 1
ATOM 5282 C C . GLY B 1 340 ? 0.003 -31.531 -14.039 1 97.75 340 GLY B C 1
ATOM 5283 O O . GLY B 1 340 ? 0.797 -31.484 -14.977 1 97.75 340 GLY B O 1
ATOM 5284 N N . MET B 1 341 ? -0.829 -32.531 -13.844 1 98 341 MET B N 1
ATOM 5285 C CA . MET B 1 341 ? -0.916 -33.656 -14.75 1 98 341 MET B CA 1
ATOM 5286 C C . MET B 1 341 ? -1.508 -33.25 -16.094 1 98 341 MET B C 1
ATOM 5288 O O . MET B 1 341 ? -1.197 -33.844 -17.125 1 98 341 MET B O 1
ATOM 5292 N N . LEU B 1 342 ? -2.318 -32.25 -16.078 1 97.75 342 LEU B N 1
ATOM 5293 C CA . LEU B 1 342 ? -2.883 -31.766 -17.328 1 97.75 342 LEU B CA 1
ATOM 5294 C C . LEU B 1 342 ? -1.784 -31.297 -18.281 1 97.75 342 LEU B C 1
ATOM 5296 O O . LEU B 1 342 ? -1.744 -31.719 -19.438 1 97.75 342 LEU B O 1
ATOM 5300 N N . ARG B 1 343 ? -0.912 -30.516 -17.766 1 97 343 ARG B N 1
ATOM 5301 C CA . ARG B 1 343 ? 0.206 -30.047 -18.578 1 97 343 ARG B CA 1
ATOM 5302 C C . ARG B 1 343 ? 1.151 -31.188 -18.922 1 97 343 ARG B C 1
ATOM 5304 O O . ARG B 1 343 ? 1.604 -31.312 -20.062 1 97 343 ARG B O 1
ATOM 5311 N N . TRP B 1 344 ? 1.45 -31.984 -17.922 1 97.62 344 TRP B N 1
ATOM 5312 C CA . TRP B 1 344 ? 2.328 -33.125 -18.094 1 97.62 344 TRP B CA 1
ATOM 5313 C C . TRP B 1 344 ? 1.862 -34 -19.266 1 97.62 344 TRP B C 1
ATOM 5315 O O . TRP B 1 344 ? 2.658 -34.344 -20.141 1 97.62 344 TRP B O 1
ATOM 5325 N N . ARG B 1 345 ? 0.591 -34.281 -19.375 1 96.69 345 ARG B N 1
ATOM 5326 C CA . ARG B 1 345 ? -0.006 -35.094 -20.422 1 96.69 345 ARG B CA 1
ATOM 5327 C C . ARG B 1 345 ? -0.026 -34.344 -21.75 1 96.69 345 ARG B C 1
ATOM 5329 O O . ARG B 1 345 ? 0.245 -34.938 -22.797 1 96.69 345 ARG B O 1
ATOM 5336 N N . ALA B 1 346 ? -0.423 -33.156 -21.688 1 96.69 346 ALA B N 1
ATOM 5337 C CA . ALA B 1 346 ? -0.495 -32.375 -22.906 1 96.69 346 ALA B CA 1
ATOM 5338 C C . ALA B 1 346 ? 0.858 -32.312 -23.609 1 96.69 346 ALA B C 1
ATOM 5340 O O . ALA B 1 346 ? 0.924 -32.25 -24.828 1 96.69 346 ALA B O 1
ATOM 5341 N N . GLU B 1 347 ? 1.886 -32.375 -22.812 1 96.75 347 GLU B N 1
ATOM 5342 C CA . GLU B 1 347 ? 3.234 -32.312 -23.359 1 96.75 347 GLU B CA 1
ATOM 5343 C C . GLU B 1 347 ? 3.758 -33.688 -23.734 1 96.75 347 GLU B C 1
ATOM 5345 O O . GLU B 1 347 ? 4.898 -33.812 -24.188 1 96.75 347 GLU B O 1
ATOM 5350 N N . GLY B 1 348 ? 3 -34.688 -23.531 1 95.44 348 GLY B N 1
ATOM 5351 C CA . GLY B 1 348 ? 3.309 -36.031 -23.984 1 95.44 348 GLY B CA 1
ATOM 5352 C C . GLY B 1 348 ? 4.355 -36.719 -23.125 1 95.44 348 GLY B C 1
ATOM 5353 O O . GLY B 1 348 ? 5.113 -37.562 -23.625 1 95.44 348 GLY B O 1
ATOM 5354 N N . ARG B 1 349 ? 4.383 -36.469 -21.875 1 95.94 349 ARG B N 1
ATOM 5355 C CA . ARG B 1 349 ? 5.414 -37 -21 1 95.94 349 ARG B CA 1
ATOM 5356 C C . ARG B 1 349 ? 5.004 -38.375 -20.453 1 95.94 349 ARG B C 1
ATOM 5358 O O . ARG B 1 349 ? 3.832 -38.719 -20.516 1 95.94 349 ARG B O 1
ATOM 5365 N N . VAL B 1 350 ? 5.945 -39.062 -19.891 1 95.62 350 VAL B N 1
ATOM 5366 C CA . VAL B 1 350 ? 5.746 -40.438 -19.484 1 95.62 350 VAL B CA 1
ATOM 5367 C C . VAL B 1 350 ? 4.805 -40.5 -18.281 1 95.62 350 VAL B C 1
ATOM 5369 O O . VAL B 1 350 ? 4.891 -39.688 -17.375 1 95.62 350 VAL B O 1
ATOM 5372 N N . VAL B 1 351 ? 3.912 -41.469 -18.359 1 96.44 351 VAL B N 1
ATOM 5373 C CA . VAL B 1 351 ? 2.977 -41.656 -17.25 1 96.44 351 VAL B CA 1
ATOM 5374 C C . VAL B 1 351 ? 2.857 -43.156 -16.938 1 96.44 351 VAL B C 1
ATOM 5376 O O . VAL B 1 351 ? 3.127 -44 -17.797 1 96.44 351 VAL B O 1
ATOM 5379 N N . THR B 1 352 ? 2.539 -43.406 -15.734 1 94.38 352 THR B N 1
ATOM 5380 C CA . THR B 1 352 ? 2.156 -44.719 -15.289 1 94.38 352 THR B CA 1
ATOM 5381 C C . THR B 1 352 ? 0.642 -44.844 -15.125 1 94.38 352 THR B C 1
ATOM 5383 O O . THR B 1 352 ? 0.011 -43.938 -14.578 1 94.38 352 THR B O 1
ATOM 5386 N N . ASP B 1 353 ? 0.042 -45.969 -15.586 1 82.06 353 ASP B N 1
ATOM 5387 C CA . ASP B 1 353 ? -1.361 -46.344 -15.438 1 82.06 353 ASP B CA 1
ATOM 5388 C C . ASP B 1 353 ? -2.279 -45.312 -16.078 1 82.06 353 ASP B C 1
ATOM 5390 O O . ASP B 1 353 ? -3.432 -45.156 -15.672 1 82.06 353 ASP B O 1
ATOM 5394 N N . GLY B 1 354 ? -1.734 -44.5 -16.906 1 70.81 354 GLY B N 1
ATOM 5395 C CA . GLY B 1 354 ? -2.57 -43.531 -17.594 1 70.81 354 GLY B CA 1
ATOM 5396 C C . GLY B 1 354 ? -3.326 -44.125 -18.766 1 70.81 354 GLY B C 1
ATOM 5397 O O . GLY B 1 354 ? -2.928 -45.156 -19.312 1 70.81 354 GLY B O 1
ATOM 5398 N N . ARG B 1 355 ? -4.684 -43.781 -18.906 1 67.44 355 ARG B N 1
ATOM 5399 C CA . ARG B 1 355 ? -5.41 -44.25 -20.078 1 67.44 355 ARG B CA 1
ATOM 5400 C C . ARG B 1 355 ? -5.129 -43.344 -21.281 1 67.44 355 ARG B C 1
ATOM 5402 O O . ARG B 1 355 ? -4.961 -42.156 -21.141 1 67.44 355 ARG B O 1
ATOM 5409 N N . SER B 1 356 ? -4.57 -43.969 -22.438 1 53.69 356 SER B N 1
ATOM 5410 C CA . SER B 1 356 ? -4.348 -43.25 -23.688 1 53.69 356 SER B CA 1
ATOM 5411 C C . SER B 1 356 ? -5.621 -42.562 -24.172 1 53.69 356 SER B C 1
ATOM 5413 O O . SER B 1 356 ? -6.727 -43.031 -23.906 1 53.69 356 SER B O 1
#

Organism: NCBI:txid488447

Nearest PDB structures (foldseek):
  5ve3-assembly2_A  TM=9.939E-01  e=4.057E-63  Paraburkholderia phytofirmans PsJN
  5ve4-assembly1_A  TM=9.911E-01  e=5.411E-62  Paraburkholderia phytofirmans PsJN
  5ve5-assembly3_C  TM=9.910E-01  e=5.411E-62  Paraburkholderia phytofirmans PsJN
  5ve5-assembly2_B  TM=9.808E-01  e=4.507E-61  Paraburkholderia phytofirmans PsJN
  4chl-assembly1_A  TM=9.905E-01  e=6.895E-35  Homo sapiens